Protein AF-0000000067829023 (afdb_homodimer)

Secondary structure (DSSP, 8-state):
--EEEEE---SS--HHHHHHHHHHHHHHHTT--EEEEESS--HHHHHHTTTS-EEEGGG----TTSEEEEETT-GGGGHHHHHTT-EEEEEES-GGGTTTTS-TT--GGGS-EEEEESSHHHHHHHHHHH-PPPEE----B-TTTS---TT-----TTSPEEEEE-TTS-HHHHHHHHHHHHHHHHHTT----EEEEE--S--HHHHHHHHHT-SEEEE---SBSS-HHHHHHHHTTPEEEE--TBGGGGT--B-STT----SSPPPP-S----BEE--TT-HHHHHHHHHHHHHHHHHT-HHHHHHHHHHHHHHHHTBHHHHHHHHHHHHHHHT-/--EEEEE---SS--HHHHHHHHHHHHHHHTT--EEEEESS--HHHHHHTTTS-EEEGGG----TT-EEEEETT-GGGGHHHHHTT-EEEEEES-GGGTTTTS-TT--GGGS-EEEEESSHHHHHHHHHHH-PPPEE----B-TTTS---TT-----TTSPEEEEE-TTS-HHHHHHHHHHHHHHHHHTT----EEEEE--S--HHHHHHHHHT-SEEEE---SBSS-HHHHHHHHTTPEEEE--TBGGGGT--B-STT----SSPPPP-S----BEE--TT-HHHHHHHHHHHHHHHHHT-HHHHHHHHHHHHHHHHTBHHHHHHHHHHHHHHHT-

Solvent-accessible surface area (backbone atoms only — not comparable to full-atom values): 35658 Å² total; per-residue (Å²): 116,38,37,37,33,58,44,81,82,57,98,61,89,44,73,70,54,50,50,53,48,51,53,42,37,49,41,36,73,75,69,41,56,33,34,41,32,27,79,55,92,51,80,66,50,70,74,44,46,87,71,36,53,68,45,47,54,89,72,66,81,68,46,54,67,19,34,33,37,30,46,36,72,40,54,72,70,43,49,66,27,59,74,39,52,20,44,30,31,34,41,34,50,47,63,78,33,55,54,72,61,50,56,94,90,55,56,74,71,78,44,89,58,46,43,34,11,26,20,63,47,30,25,50,50,43,28,68,29,40,68,46,82,42,46,76,54,51,69,48,43,57,60,89,65,29,37,58,59,88,78,60,64,76,66,61,93,80,56,58,51,27,35,28,35,53,61,84,38,54,41,70,58,51,50,41,42,55,37,42,41,53,38,25,39,56,56,66,67,50,87,77,46,78,40,79,41,81,53,71,98,61,53,72,66,54,47,31,54,53,34,49,70,20,49,30,29,49,36,57,45,58,83,30,14,55,56,54,64,62,49,46,26,34,28,14,59,20,47,37,34,30,32,38,23,65,8,25,49,59,75,56,28,60,54,40,84,94,44,54,72,78,91,65,90,70,80,91,62,100,46,54,29,37,29,32,41,31,58,45,90,39,50,69,53,38,40,53,45,49,52,51,50,54,51,37,67,72,64,63,43,70,64,48,53,49,24,52,52,19,19,50,54,48,38,62,68,33,18,41,67,50,25,50,52,50,51,52,51,49,37,53,73,72,70,93,115,40,39,39,34,58,44,80,82,58,97,59,89,44,72,70,54,48,49,52,47,52,53,41,37,50,41,38,72,76,69,42,56,35,34,40,30,27,80,56,92,50,80,65,50,71,73,44,47,89,71,36,52,68,46,48,54,90,71,65,80,68,45,53,68,20,35,33,38,29,46,35,72,42,53,73,70,44,50,67,26,60,74,40,52,20,46,27,29,34,42,34,50,48,62,77,33,56,54,71,62,51,56,93,91,56,56,73,74,77,45,88,59,46,45,34,11,28,19,62,47,31,25,51,51,43,29,68,30,40,68,46,83,42,47,76,53,52,70,49,44,58,60,88,65,30,38,57,60,88,79,60,63,77,66,64,92,80,56,58,50,27,35,28,34,54,61,86,37,53,42,70,57,50,50,42,42,54,37,42,42,53,38,25,38,55,56,66,66,50,84,78,43,79,38,80,41,80,52,70,95,61,54,73,65,54,47,32,54,53,33,50,70,21,49,29,30,49,34,58,45,60,83,29,14,57,56,55,66,62,48,45,26,33,27,14,59,18,47,37,35,29,31,38,22,65,6,24,50,58,75,56,28,63,53,40,84,92,45,55,71,76,92,67,90,68,79,91,61,100,45,55,29,37,30,30,41,32,58,45,88,40,50,67,53,39,41,54,44,48,52,50,49,52,51,37,65,74,63,63,43,69,65,50,53,49,26,51,52,20,18,50,55,47,38,61,67,32,19,41,68,50,26,51,50,50,51,53,51,51,38,53,73,73,71,93

Structure (mmCIF, N/CA/C/O backbone):
data_AF-0000000067829023-model_v1
#
loop_
_entity.id
_entity.type
_entity.pdbx_description
1 polymer 'Glycosyl transferase family 1 domain-containing protein'
#
loop_
_atom_site.group_PDB
_atom_site.id
_atom_site.type_symbol
_atom_site.label_atom_id
_atom_site.label_alt_id
_atom_site.label_comp_id
_atom_site.label_asym_id
_atom_site.label_entity_id
_atom_site.label_seq_id
_atom_site.pdbx_PDB_ins_code
_atom_site.Cartn_x
_atom_site.Cartn_y
_atom_site.Cartn_z
_atom_site.occupancy
_atom_site.B_iso_or_equiv
_atom_site.auth_seq_id
_atom_site.auth_comp_id
_atom_site.auth_asym_id
_atom_site.auth_atom_id
_atom_site.pdbx_PDB_model_num
ATOM 1 N N . MET A 1 1 ? -9.695 34.469 26.109 1 90.62 1 MET A N 1
ATOM 2 C CA . MET A 1 1 ? -9.664 33.562 24.984 1 90.62 1 MET A CA 1
ATOM 3 C C . MET A 1 1 ? -8.289 32.906 24.844 1 90.62 1 MET A C 1
ATOM 5 O O . MET A 1 1 ? -7.27 33.594 24.828 1 90.62 1 MET A O 1
ATOM 9 N N . ALA A 1 2 ? -8.219 31.625 25.016 1 96.94 2 ALA A N 1
ATOM 10 C CA . ALA A 1 2 ? -6.988 30.859 24.953 1 96.94 2 ALA A CA 1
ATOM 11 C C . ALA A 1 2 ? -7.145 29.656 24.016 1 96.94 2 ALA A C 1
ATOM 13 O O . ALA A 1 2 ? -8.258 29.312 23.625 1 96.94 2 ALA A O 1
ATOM 14 N N . THR A 1 3 ? -6.027 29.219 23.547 1 98.44 3 THR A N 1
ATOM 15 C CA . THR A 1 3 ? -6.035 28 22.75 1 98.44 3 THR A CA 1
ATOM 16 C C . THR A 1 3 ? -5.41 26.844 23.531 1 98.44 3 THR A C 1
ATOM 18 O O . THR A 1 3 ? -4.305 26.969 24.062 1 98.44 3 THR A O 1
ATOM 21 N N . PHE A 1 4 ? -6.125 25.766 23.625 1 98.44 4 PHE A N 1
ATOM 22 C CA . PHE A 1 4 ? -5.66 24.531 24.266 1 98.44 4 PHE A CA 1
ATOM 23 C C . PHE A 1 4 ? -5.492 23.422 23.234 1 98.44 4 PHE A C 1
ATOM 25 O O . PHE A 1 4 ? -6.32 23.266 22.344 1 98.44 4 PHE A O 1
ATOM 32 N N . PHE A 1 5 ? -4.375 22.734 23.312 1 98.25 5 PHE A N 1
ATOM 33 C CA . PHE A 1 5 ? -4.086 21.641 22.391 1 98.25 5 PHE A CA 1
ATOM 34 C C . PHE A 1 5 ? -4.062 20.312 23.125 1 98.25 5 PHE A C 1
ATOM 36 O O . PHE A 1 5 ? -3.262 20.109 24.047 1 98.25 5 PHE A O 1
ATOM 43 N N . PHE A 1 6 ? -4.895 19.375 22.688 1 97.5 6 PHE A N 1
ATOM 44 C CA . PHE A 1 6 ? -4.773 18.016 23.188 1 97.5 6 PHE A CA 1
ATOM 45 C C . PHE A 1 6 ? -3.484 17.375 22.688 1 97.5 6 PHE A C 1
ATOM 47 O O . PHE A 1 6 ? -3.236 17.312 21.484 1 97.5 6 PHE A O 1
ATOM 54 N N . PHE A 1 7 ? -2.688 16.938 23.562 1 95.12 7 PHE A N 1
ATOM 55 C CA . PHE A 1 7 ? -1.415 16.312 23.219 1 95.12 7 PHE A CA 1
ATOM 56 C C . PHE A 1 7 ? -1.447 14.82 23.516 1 95.12 7 PHE A C 1
ATOM 58 O O . PHE A 1 7 ? -1.372 14.414 24.688 1 95.12 7 PHE A O 1
ATOM 65 N N . PRO A 1 8 ? -1.539 13.93 22.438 1 92.06 8 PRO A N 1
ATOM 66 C CA . PRO A 1 8 ? -1.807 12.5 22.578 1 92.06 8 PRO A CA 1
ATOM 67 C C . PRO A 1 8 ? -0.75 11.773 23.406 1 92.06 8 PRO A C 1
ATOM 69 O O . PRO A 1 8 ? 0.437 12.102 23.312 1 92.06 8 PRO A O 1
ATOM 72 N N . PRO A 1 9 ? -1.175 10.797 24.219 1 89.25 9 PRO A N 1
ATOM 73 C CA . PRO A 1 9 ? -0.266 10.016 25.062 1 89.25 9 PRO A CA 1
ATOM 74 C C . PRO A 1 9 ? 0.431 8.898 24.281 1 89.25 9 PRO A C 1
ATOM 76 O O . PRO A 1 9 ? 0.122 7.719 24.484 1 89.25 9 PRO A O 1
ATOM 79 N N . LEU A 1 10 ? 1.359 9.172 23.484 1 82.94 10 LEU A N 1
ATOM 80 C CA . LEU A 1 10 ? 2.111 8.195 22.703 1 82.94 10 LEU A CA 1
ATOM 81 C C . LEU A 1 10 ? 3.494 7.969 23.312 1 82.94 10 LEU A C 1
ATOM 83 O O . LEU A 1 10 ? 3.99 8.805 24.062 1 82.94 10 LEU A O 1
ATOM 87 N N . PRO A 1 11 ? 4.047 6.812 23 1 78.88 11 PRO A N 1
ATOM 88 C CA . PRO A 1 11 ? 5.32 6.449 23.641 1 78.88 11 PRO A CA 1
ATOM 89 C C . PRO A 1 11 ? 6.465 7.371 23.219 1 78.88 11 PRO A C 1
ATOM 91 O O . PRO A 1 11 ? 7.445 7.512 23.953 1 78.88 11 PRO A O 1
ATOM 94 N N . SER A 1 12 ? 6.402 7.879 22.062 1 81.81 12 SER A N 1
ATOM 95 C CA . SER A 1 12 ? 7.406 8.812 21.562 1 81.81 12 SER A CA 1
ATOM 96 C C . SER A 1 12 ? 6.766 9.938 20.766 1 81.81 12 SER A C 1
ATOM 98 O O . SER A 1 12 ? 5.613 9.82 20.344 1 81.81 12 SER A O 1
ATOM 100 N N . ILE A 1 13 ? 7.547 10.992 20.656 1 82.75 13 ILE A N 1
ATOM 101 C CA . ILE A 1 13 ? 7.055 12.117 19.875 1 82.75 13 ILE A CA 1
ATOM 102 C C . ILE A 1 13 ? 7.035 11.742 18.391 1 82.75 13 ILE A C 1
ATOM 104 O O . ILE A 1 13 ? 8.062 11.359 17.828 1 82.75 13 ILE A O 1
ATOM 108 N N . THR A 1 14 ? 5.875 11.797 17.844 1 86.81 14 THR A N 1
ATOM 109 C CA . THR A 1 14 ? 5.699 11.508 16.422 1 86.81 14 THR A CA 1
ATOM 110 C C . THR A 1 14 ? 5.742 12.789 15.602 1 86.81 14 THR A C 1
ATOM 112 O O . THR A 1 14 ? 5.785 13.891 16.156 1 86.81 14 THR A O 1
ATOM 115 N N . GLY A 1 15 ? 5.762 12.633 14.344 1 87.44 15 GLY A N 1
ATOM 116 C CA . GLY A 1 15 ? 5.734 13.781 13.453 1 87.44 15 GLY A CA 1
ATOM 117 C C . GLY A 1 15 ? 4.523 14.672 13.664 1 87.44 15 GLY A C 1
ATOM 118 O O . GLY A 1 15 ? 4.645 15.898 13.695 1 87.44 15 GLY A O 1
ATOM 119 N N . GLY A 1 16 ? 3.348 14.047 13.875 1 91.69 16 GLY A N 1
ATOM 120 C CA . GLY A 1 16 ? 2.131 14.805 14.117 1 91.69 16 GLY A CA 1
ATOM 121 C C . GLY A 1 16 ? 2.172 15.594 15.414 1 91.69 16 GLY A C 1
ATOM 122 O O . GLY A 1 16 ? 1.683 16.719 15.469 1 91.69 16 GLY A O 1
ATOM 123 N N . MET A 1 17 ? 2.766 15.047 16.422 1 92.12 17 MET A N 1
ATOM 124 C CA . MET A 1 17 ? 2.906 15.727 17.703 1 92.12 17 MET A CA 1
ATOM 125 C C . MET A 1 17 ? 3.865 16.906 17.578 1 92.12 17 MET A C 1
ATOM 127 O O . MET A 1 17 ? 3.625 17.969 18.172 1 92.12 17 MET A O 1
ATOM 131 N N . TYR A 1 18 ? 4.867 16.672 16.812 1 91.06 18 TYR A N 1
ATOM 132 C CA . TYR A 1 18 ? 5.824 17.75 16.578 1 91.06 18 TYR A CA 1
ATOM 133 C C . TYR A 1 18 ? 5.148 18.953 15.938 1 91.06 18 TYR A C 1
ATOM 135 O O . TYR A 1 18 ? 5.426 20.094 16.297 1 91.06 18 TYR A O 1
ATOM 143 N N . VAL A 1 19 ? 4.293 18.688 15.016 1 95.56 19 VAL A N 1
ATOM 144 C CA . VAL A 1 19 ? 3.596 19.75 14.312 1 95.56 19 VAL A CA 1
ATOM 145 C C . VAL A 1 19 ? 2.691 20.516 15.289 1 95.56 19 VAL A C 1
ATOM 147 O O . VAL A 1 19 ? 2.666 21.75 15.289 1 95.56 19 VAL A O 1
ATOM 150 N N . ILE A 1 20 ? 1.994 19.812 16.141 1 96.12 20 ILE A N 1
ATOM 151 C CA . ILE A 1 20 ? 1.133 20.438 17.141 1 96.12 20 ILE A CA 1
ATOM 152 C C . ILE A 1 20 ? 1.971 21.297 18.078 1 96.12 20 ILE A C 1
ATOM 154 O O . ILE A 1 20 ? 1.602 22.438 18.375 1 96.12 20 ILE A O 1
ATOM 158 N N . LEU A 1 21 ? 3.096 20.734 18.484 1 94.69 21 LEU A N 1
ATOM 159 C CA . LEU A 1 21 ? 4.008 21.469 19.359 1 94.69 21 LEU A CA 1
ATOM 160 C C . LEU A 1 21 ? 4.484 22.75 18.703 1 94.69 21 LEU A C 1
ATOM 162 O O . LEU A 1 21 ? 4.543 23.797 19.344 1 94.69 21 LEU A O 1
ATOM 166 N N . THR A 1 22 ? 4.801 22.641 17.438 1 95.69 22 THR A N 1
ATOM 167 C CA . THR A 1 22 ? 5.305 23.781 16.688 1 95.69 22 THR A CA 1
ATOM 168 C C . THR A 1 22 ? 4.254 24.891 16.625 1 95.69 22 THR A C 1
ATOM 170 O O . THR A 1 22 ? 4.562 26.062 16.844 1 95.69 22 THR A O 1
ATOM 173 N N . ILE A 1 23 ? 3.02 24.562 16.391 1 97.75 23 ILE A N 1
ATOM 174 C CA . ILE A 1 23 ? 1.923 25.531 16.328 1 97.75 23 ILE A CA 1
ATOM 175 C C . ILE A 1 23 ? 1.71 26.172 17.688 1 97.75 23 ILE A C 1
ATOM 177 O O . ILE A 1 23 ? 1.652 27.406 17.797 1 97.75 23 ILE A O 1
ATOM 181 N N . ALA A 1 24 ? 1.648 25.344 18.719 1 97.5 24 ALA A N 1
ATOM 182 C CA . ALA A 1 24 ? 1.4 25.828 20.062 1 97.5 24 ALA A CA 1
ATOM 183 C C . ALA A 1 24 ? 2.512 26.766 20.531 1 97.5 24 ALA A C 1
ATOM 185 O O . ALA A 1 24 ? 2.242 27.828 21.109 1 97.5 24 ALA A O 1
ATOM 186 N N . LYS A 1 25 ? 3.721 26.344 20.266 1 96.25 25 LYS A N 1
ATOM 187 C CA . LYS A 1 25 ? 4.871 27.156 20.641 1 96.25 25 LYS A CA 1
ATOM 188 C C . LYS A 1 25 ? 4.848 28.5 19.938 1 96.25 25 LYS A C 1
ATOM 190 O O . LYS A 1 25 ? 5.121 29.547 20.547 1 96.25 25 LYS A O 1
ATOM 195 N N . HIS A 1 26 ? 4.539 28.484 18.688 1 97.5 26 HIS A N 1
ATOM 196 C CA . HIS A 1 26 ? 4.5 29.734 17.938 1 97.5 26 HIS A CA 1
ATOM 197 C C . HIS A 1 26 ? 3.434 30.688 18.484 1 97.5 26 HIS A C 1
ATOM 199 O O . HIS A 1 26 ? 3.699 31.859 18.703 1 97.5 26 HIS A O 1
ATOM 205 N N . LEU A 1 27 ? 2.244 30.188 18.703 1 97.5 27 LEU A N 1
ATOM 206 C CA . LEU A 1 27 ? 1.163 31 19.25 1 97.5 27 LEU A CA 1
ATOM 207 C C . LEU A 1 27 ? 1.562 31.609 20.594 1 97.5 27 LEU A C 1
ATOM 209 O O . LEU A 1 27 ? 1.318 32.781 20.828 1 97.5 27 LEU A O 1
ATOM 213 N N . HIS A 1 28 ? 2.221 30.812 21.375 1 96.88 28 HIS A N 1
ATOM 214 C CA . HIS A 1 28 ? 2.697 31.297 22.672 1 96.88 28 HIS A CA 1
ATOM 215 C C . HIS A 1 28 ? 3.729 32.406 22.484 1 96.88 28 HIS A C 1
ATOM 217 O O . HIS A 1 28 ? 3.691 33.406 23.203 1 96.88 28 HIS A O 1
ATOM 223 N N . THR A 1 29 ? 4.598 32.219 21.641 1 95.75 29 THR A N 1
ATOM 224 C CA . THR A 1 29 ? 5.695 33.156 21.391 1 95.75 29 THR A CA 1
ATOM 225 C C . THR A 1 29 ? 5.168 34.5 20.938 1 95.75 29 THR A C 1
ATOM 227 O O . THR A 1 29 ? 5.742 35.531 21.266 1 95.75 29 THR A O 1
ATOM 230 N N . ILE A 1 30 ? 4.055 34.562 20.25 1 95.62 30 ILE A N 1
ATOM 231 C CA . ILE A 1 30 ? 3.553 35.812 19.719 1 95.62 30 ILE A CA 1
ATOM 232 C C . ILE A 1 30 ? 2.543 36.406 20.688 1 95.62 30 ILE A C 1
ATOM 234 O O . ILE A 1 30 ? 1.816 37.344 20.344 1 95.62 30 ILE A O 1
ATOM 238 N N . GLY A 1 31 ? 2.34 35.781 21.812 1 95.06 31 GLY A N 1
ATOM 239 C CA . GLY A 1 31 ? 1.589 36.406 22.891 1 95.06 31 GLY A CA 1
ATOM 240 C C . GLY A 1 31 ? 0.193 35.844 23.047 1 95.06 31 GLY A C 1
ATOM 241 O O . GLY A 1 31 ? -0.577 36.312 23.891 1 95.06 31 GLY A O 1
ATOM 242 N N . HIS A 1 32 ? -0.142 34.875 22.203 1 96.19 32 HIS A N 1
ATOM 243 C CA . HIS A 1 32 ? -1.426 34.188 22.375 1 96.19 32 HIS A CA 1
ATOM 244 C C . HIS A 1 32 ? -1.344 33.125 23.453 1 96.19 32 HIS A C 1
ATOM 246 O O . HIS A 1 32 ? -0.409 32.312 23.453 1 96.19 32 HIS A O 1
ATOM 252 N N . LYS A 1 33 ? -2.275 33.188 24.391 1 96 33 LYS A N 1
ATOM 253 C CA . LYS A 1 33 ? -2.291 32.156 25.422 1 96 33 LYS A CA 1
ATOM 254 C C . LYS A 1 33 ? -2.508 30.766 24.828 1 96 33 LYS A C 1
ATOM 256 O O . LYS A 1 33 ? -3.588 30.469 24.312 1 96 33 LYS A O 1
ATOM 261 N N . SER A 1 34 ? -1.482 29.984 24.797 1 97.12 34 SER A N 1
ATOM 262 C CA . SER A 1 34 ? -1.501 28.625 24.266 1 97.12 34 SER A CA 1
ATOM 263 C C . SER A 1 34 ? -0.978 27.609 25.281 1 97.12 34 SER A C 1
ATOM 265 O O . SER A 1 34 ? 0.052 27.844 25.922 1 97.12 34 SER A O 1
ATOM 267 N N . THR A 1 35 ? -1.699 26.5 25.469 1 97.19 35 THR A N 1
ATOM 268 C CA . THR A 1 35 ? -1.357 25.484 26.469 1 97.19 35 THR A CA 1
ATOM 269 C C . THR A 1 35 ? -1.499 24.078 25.891 1 97.19 35 THR A C 1
ATOM 271 O O . THR A 1 35 ? -2.455 23.797 25.172 1 97.19 35 THR A O 1
ATOM 274 N N . LEU A 1 36 ? -0.494 23.219 26.172 1 96.69 36 LEU A N 1
ATOM 275 C CA . LEU A 1 36 ? -0.594 21.797 25.828 1 96.69 36 LEU A CA 1
ATOM 276 C C . LEU A 1 36 ? -1.274 21.016 26.953 1 96.69 36 LEU A C 1
ATOM 278 O O . LEU A 1 36 ? -0.979 21.219 28.125 1 96.69 36 LEU A O 1
ATOM 282 N N . VAL A 1 37 ? -2.189 20.156 26.562 1 96.94 37 VAL A N 1
ATOM 283 C CA . VAL A 1 37 ? -2.943 19.375 27.531 1 96.94 37 VAL A CA 1
ATOM 284 C C . VAL A 1 37 ? -2.6 17.891 27.406 1 96.94 37 VAL A C 1
ATOM 286 O O . VAL A 1 37 ? -2.852 17.281 26.359 1 96.94 37 VAL A O 1
ATOM 289 N N . PHE A 1 38 ? -2.074 17.312 28.469 1 94.5 38 PHE A N 1
ATOM 290 C CA . PHE A 1 38 ? -1.668 15.914 28.484 1 94.5 38 PHE A CA 1
ATOM 291 C C . PHE A 1 38 ? -2.596 15.086 29.375 1 94.5 38 PHE A C 1
ATOM 293 O O . PHE A 1 38 ? -3.094 15.578 30.391 1 94.5 38 PHE A O 1
ATOM 300 N N . ARG A 1 39 ? -2.768 13.82 28.875 1 91.75 39 ARG A N 1
ATOM 301 C CA . ARG A 1 39 ? -3.582 12.93 29.688 1 91.75 39 ARG A CA 1
ATOM 302 C C . ARG A 1 39 ? -2.707 12.07 30.609 1 91.75 39 ARG A C 1
ATOM 304 O O . ARG A 1 39 ? -3.141 11.664 31.688 1 91.75 39 ARG A O 1
ATOM 311 N N . GLU A 1 40 ? -1.529 11.797 30.094 1 89.81 40 GLU A N 1
ATOM 312 C CA . GLU A 1 40 ? -0.59 10.977 30.844 1 89.81 40 GLU A CA 1
ATOM 313 C C . GLU A 1 40 ? 0.799 11.602 30.875 1 89.81 40 GLU A C 1
ATOM 315 O O . GLU A 1 40 ? 1.159 12.359 29.969 1 89.81 40 GLU A O 1
ATOM 320 N N . TYR A 1 41 ? 1.426 11.32 31.953 1 83 41 TYR A N 1
ATOM 321 C CA . TYR A 1 41 ? 2.791 11.82 32.031 1 83 41 TYR A CA 1
ATOM 322 C C . TYR A 1 41 ? 3.723 11.047 31.109 1 83 41 TYR A C 1
ATOM 324 O O . TYR A 1 41 ? 3.609 9.828 30.984 1 83 41 TYR A O 1
ATOM 332 N N . SER A 1 42 ? 4.445 11.773 30.406 1 83.19 42 SER A N 1
ATOM 333 C CA . SER A 1 42 ? 5.527 11.227 29.594 1 83.19 42 SER A CA 1
ATOM 334 C C . SER A 1 42 ? 6.812 12.023 29.781 1 83.19 42 SER A C 1
ATOM 336 O O . SER A 1 42 ? 6.773 13.234 29.984 1 83.19 42 SER A O 1
ATOM 338 N N . PRO A 1 43 ? 7.973 11.305 29.703 1 79.06 43 PRO A N 1
ATOM 339 C CA . PRO A 1 43 ? 9.25 11.984 29.938 1 79.06 43 PRO A CA 1
ATOM 340 C C . PRO A 1 43 ? 9.492 13.133 28.953 1 79.06 43 PRO A C 1
ATOM 342 O O . PRO A 1 43 ? 10.211 14.078 29.281 1 79.06 43 PRO A O 1
ATOM 345 N N . TYR A 1 44 ? 8.953 13.078 27.859 1 81.38 44 TYR A N 1
ATOM 346 C CA . TYR A 1 44 ? 9.211 14.133 26.875 1 81.38 44 TYR A CA 1
ATOM 347 C C . TYR A 1 44 ? 8.508 15.43 27.281 1 81.38 44 TYR A C 1
ATOM 349 O O . TYR A 1 44 ? 8.844 16.5 26.781 1 81.38 44 TYR A O 1
ATOM 357 N N . ILE A 1 45 ? 7.594 15.305 28.188 1 83.31 45 ILE A N 1
ATOM 358 C CA . ILE A 1 45 ? 6.887 16.484 28.672 1 83.31 45 ILE A CA 1
ATOM 359 C C . ILE A 1 45 ? 7.863 17.422 29.359 1 83.31 45 ILE A C 1
ATOM 361 O O . ILE A 1 45 ? 7.781 18.656 29.203 1 83.31 45 ILE A O 1
ATOM 365 N N . ASP A 1 46 ? 8.805 16.797 30.078 1 84.69 46 ASP A N 1
ATOM 366 C CA . ASP A 1 46 ? 9.773 17.594 30.812 1 84.69 46 ASP A CA 1
ATOM 367 C C . ASP A 1 46 ? 10.633 18.422 29.859 1 84.69 46 ASP A C 1
ATOM 369 O O . ASP A 1 46 ? 11.047 19.547 30.188 1 84.69 46 ASP A O 1
ATOM 373 N N . SER A 1 47 ? 10.812 17.891 28.719 1 83.38 47 SER A N 1
ATOM 374 C CA . SER A 1 47 ? 11.633 18.594 27.734 1 83.38 47 SER A CA 1
ATOM 375 C C . SER A 1 47 ? 10.852 19.703 27.047 1 83.38 47 SER A C 1
ATOM 377 O O . SER A 1 47 ? 11.438 20.656 26.547 1 83.38 47 SER A O 1
ATOM 379 N N . ILE A 1 48 ? 9.578 19.641 27.062 1 86.19 48 ILE A N 1
ATOM 380 C CA . ILE A 1 48 ? 8.703 20.562 26.344 1 86.19 48 ILE A CA 1
ATOM 381 C C . ILE A 1 48 ? 8.242 21.672 27.266 1 86.19 48 ILE A C 1
ATOM 383 O O . ILE A 1 48 ? 8.039 22.812 26.828 1 86.19 48 ILE A O 1
ATOM 387 N N . THR A 1 49 ? 8.227 21.469 28.594 1 84.38 49 THR A N 1
ATOM 388 C CA . THR A 1 49 ? 7.578 22.328 29.562 1 84.38 49 THR A CA 1
ATOM 389 C C . THR A 1 49 ? 8.273 23.688 29.625 1 84.38 49 THR A C 1
ATOM 391 O O . THR A 1 49 ? 7.621 24.719 29.781 1 84.38 49 THR A O 1
ATOM 394 N N . PRO A 1 50 ? 9.539 23.828 29.453 1 85.25 50 PRO A N 1
ATOM 395 C CA . PRO A 1 50 ? 10.195 25.141 29.453 1 85.25 50 PRO A CA 1
ATOM 396 C C . PRO A 1 50 ? 9.82 25.984 28.234 1 85.25 50 PRO A C 1
ATOM 398 O O . PRO A 1 50 ? 9.961 27.219 28.266 1 85.25 50 PRO A O 1
ATOM 401 N N . GLN A 1 51 ? 9.203 25.453 27.297 1 87.56 51 GLN A N 1
ATOM 402 C CA . GLN A 1 51 ? 9.008 26.125 26.016 1 87.56 51 GLN A CA 1
ATOM 403 C C . GLN A 1 51 ? 7.566 26.594 25.859 1 87.56 51 GLN A C 1
ATOM 405 O O . GLN A 1 51 ? 7.297 27.562 25.141 1 87.56 51 GLN A O 1
ATOM 410 N N . ILE A 1 52 ? 6.668 25.875 26.516 1 92.94 52 ILE A N 1
ATOM 411 C CA . ILE A 1 52 ? 5.246 26.156 26.344 1 92.94 52 ILE A CA 1
ATOM 412 C C . ILE A 1 52 ? 4.488 25.688 27.594 1 92.94 52 ILE A C 1
ATOM 414 O O . ILE A 1 52 ? 4.828 24.656 28.172 1 92.94 52 ILE A O 1
ATOM 418 N N . PRO A 1 53 ? 3.477 26.469 28.047 1 94.81 53 PRO A N 1
ATOM 419 C CA . PRO A 1 53 ? 2.666 26.016 29.172 1 94.81 53 PRO A CA 1
ATOM 420 C C . PRO A 1 53 ? 2.01 24.656 28.938 1 94.81 53 PRO A C 1
ATOM 422 O O . PRO A 1 53 ? 1.577 24.375 27.812 1 94.81 53 PRO A O 1
ATOM 425 N N . THR A 1 54 ? 2.043 23.844 29.984 1 94.94 54 THR A N 1
ATOM 426 C CA . THR A 1 54 ? 1.396 22.531 29.922 1 94.94 54 THR A CA 1
ATOM 427 C C . THR A 1 54 ? 0.424 22.359 31.094 1 94.94 54 THR A C 1
ATOM 429 O O . THR A 1 54 ? 0.551 23.031 32.125 1 94.94 54 THR A O 1
ATOM 432 N N . THR A 1 55 ? -0.613 21.609 30.922 1 94.62 55 THR A N 1
ATOM 433 C CA . THR A 1 55 ? -1.538 21.25 31.984 1 94.62 55 THR A CA 1
ATOM 434 C C . THR A 1 55 ? -2.016 19.812 31.828 1 94.62 55 THR A C 1
ATOM 436 O O . THR A 1 55 ? -1.913 19.234 30.734 1 94.62 55 THR A O 1
ATOM 439 N N . HIS A 1 56 ? -2.377 19.25 32.938 1 94.75 56 HIS A N 1
ATOM 440 C CA . HIS A 1 56 ? -2.955 17.906 32.906 1 94.75 56 HIS A CA 1
ATOM 441 C C . HIS A 1 56 ? -4.438 17.953 32.531 1 94.75 56 HIS A C 1
ATOM 443 O O . HIS A 1 56 ? -5.133 18.906 32.906 1 94.75 56 HIS A O 1
ATOM 449 N N . TRP A 1 57 ? -4.871 16.906 31.906 1 95.12 57 TRP A N 1
ATOM 450 C CA . TRP A 1 57 ? -6.254 16.75 31.453 1 95.12 57 TRP A CA 1
ATOM 451 C C . TRP A 1 57 ? -7.227 16.969 32.594 1 95.12 57 TRP A C 1
ATOM 453 O O . TRP A 1 57 ? -8.289 17.562 32.438 1 95.12 57 TRP A O 1
ATOM 463 N N . ASP A 1 58 ? -6.918 16.594 33.781 1 94.69 58 ASP A N 1
ATOM 464 C CA . ASP A 1 58 ? -7.793 16.672 34.969 1 94.69 58 ASP A CA 1
ATOM 465 C C . ASP A 1 58 ? -7.969 18.109 35.406 1 94.69 58 ASP A C 1
ATOM 467 O O . ASP A 1 58 ? -8.922 18.422 36.125 1 94.69 58 ASP A O 1
ATOM 471 N N . LYS A 1 59 ? -7.055 18.938 35.062 1 95.62 59 LYS A N 1
ATOM 472 C CA . LYS A 1 59 ? -7.09 20.328 35.5 1 95.62 59 LYS A CA 1
ATOM 473 C C . LYS A 1 59 ? -7.605 21.234 34.375 1 95.62 59 LYS A C 1
ATOM 475 O O . LYS A 1 59 ? -7.613 22.469 34.531 1 95.62 59 LYS A O 1
ATOM 480 N N . LEU A 1 60 ? -7.961 20.672 33.312 1 96.31 60 LEU A N 1
ATOM 481 C CA . LEU A 1 60 ? -8.391 21.422 32.125 1 96.31 60 LEU A CA 1
ATOM 482 C C . LEU A 1 60 ? -9.727 22.125 32.406 1 96.31 60 LEU A C 1
ATOM 484 O O . LEU A 1 60 ? -10.688 21.484 32.844 1 96.31 60 LEU A O 1
ATOM 488 N N . THR A 1 61 ? -9.773 23.406 32.281 1 95.25 61 THR A N 1
ATOM 489 C CA . THR A 1 61 ? -10.984 24.203 32.281 1 95.25 61 THR A CA 1
ATOM 490 C C . THR A 1 61 ? -11.125 25.031 31.016 1 95.25 61 THR A C 1
ATOM 492 O O . THR A 1 61 ? -10.25 25.828 30.688 1 95.25 61 THR A O 1
ATOM 495 N N . LEU A 1 62 ? -12.188 24.781 30.312 1 97.44 62 LEU A N 1
ATOM 496 C CA . LEU A 1 62 ? -12.43 25.469 29.047 1 97.44 62 LEU A CA 1
ATOM 497 C C . LEU A 1 62 ? -13.648 26.375 29.156 1 97.44 62 LEU A C 1
ATOM 499 O O . LEU A 1 62 ? -14.625 26.047 29.828 1 97.44 62 LEU A O 1
ATOM 503 N N . SER A 1 63 ? -13.594 27.5 28.578 1 96.56 63 SER A N 1
ATOM 504 C CA . SER A 1 63 ? -14.742 28.391 28.422 1 96.56 63 SER A CA 1
ATOM 505 C C . SER A 1 63 ? -15.258 28.375 26.984 1 96.56 63 SER A C 1
ATOM 507 O O . SER A 1 63 ? -14.594 27.828 26.094 1 96.56 63 SER A O 1
ATOM 509 N N . LYS A 1 64 ? -16.359 29.031 26.766 1 96.19 64 LYS A N 1
ATOM 510 C CA . LYS A 1 64 ? -16.984 29.062 25.438 1 96.19 64 LYS A CA 1
ATOM 511 C C . LYS A 1 64 ? -16.141 29.844 24.438 1 96.19 64 LYS A C 1
ATOM 513 O O . LYS A 1 64 ? -16.266 29.656 23.234 1 96.19 64 LYS A O 1
ATOM 518 N N . ASP A 1 65 ? -15.289 30.656 24.969 1 95.81 65 ASP A N 1
ATOM 519 C CA . ASP A 1 65 ? -14.492 31.5 24.094 1 95.81 65 ASP A CA 1
ATOM 520 C C . ASP A 1 65 ? -13.156 30.844 23.75 1 95.81 65 ASP A C 1
ATOM 522 O O . ASP A 1 65 ? -12.445 31.312 22.844 1 95.81 65 ASP A O 1
ATOM 526 N N . ASP A 1 66 ? -12.844 29.75 24.391 1 97.94 66 ASP A N 1
ATOM 527 C CA . ASP A 1 66 ? -11.562 29.078 24.188 1 97.94 66 ASP A CA 1
ATOM 528 C C . ASP A 1 66 ? -11.594 28.219 22.922 1 97.94 66 ASP A C 1
ATOM 530 O O . ASP A 1 66 ? -12.664 27.812 22.469 1 97.94 66 ASP A O 1
ATOM 534 N N . VAL A 1 67 ? -10.445 28.094 22.328 1 98.5 67 VAL A N 1
ATOM 535 C CA . VAL A 1 67 ? -10.258 27.188 21.203 1 98.5 67 VAL A CA 1
ATOM 536 C C . VAL A 1 67 ? -9.664 25.875 21.688 1 98.5 67 VAL A C 1
ATOM 538 O O . VAL A 1 67 ? -8.656 25.859 22.406 1 98.5 67 VAL A O 1
ATOM 541 N N . TRP A 1 68 ? -10.297 24.75 21.406 1 98.62 68 TRP A N 1
ATOM 542 C CA . TRP A 1 68 ? -9.867 23.406 21.781 1 98.62 68 TRP A CA 1
ATOM 543 C C . TRP A 1 68 ? -9.484 22.594 20.547 1 98.62 68 TRP A C 1
ATOM 545 O O . TRP A 1 68 ? -10.352 22.219 19.75 1 98.62 68 TRP A O 1
ATOM 555 N N . VAL A 1 69 ? -8.18 22.328 20.375 1 98.69 69 VAL A N 1
ATOM 556 C CA . VAL A 1 69 ? -7.66 21.672 19.172 1 98.69 69 VAL A CA 1
ATOM 557 C C . VAL A 1 69 ? -7.383 20.203 19.469 1 98.69 69 VAL A C 1
ATOM 559 O O . VAL A 1 69 ? -6.625 19.875 20.375 1 98.69 69 VAL A O 1
ATOM 562 N N . VAL A 1 70 ? -7.953 19.328 18.672 1 98.06 70 VAL A N 1
ATOM 563 C CA . VAL A 1 70 ? -7.832 17.875 18.844 1 98.06 70 VAL A CA 1
ATOM 564 C C . VAL A 1 70 ? -7.422 17.25 17.516 1 98.06 70 VAL A C 1
ATOM 566 O O . VAL A 1 70 ? -7.984 17.562 16.453 1 98.06 70 VAL A O 1
ATOM 569 N N . PRO A 1 71 ? -6.359 16.328 17.562 1 97.31 71 PRO A N 1
ATOM 570 C CA . PRO A 1 71 ? -6.027 15.625 16.328 1 97.31 71 PRO A CA 1
ATOM 571 C C . PRO A 1 71 ? -7.117 14.641 15.898 1 97.31 71 PRO A C 1
ATOM 573 O O . PRO A 1 71 ? -7.871 14.148 16.734 1 97.31 71 PRO A O 1
ATOM 576 N N . GLU A 1 72 ? -7.148 14.312 14.633 1 96.31 72 GLU A N 1
ATOM 577 C CA . GLU A 1 72 ? -8.227 13.531 14.031 1 96.31 72 GLU A CA 1
ATOM 578 C C . GLU A 1 72 ? -8.305 12.133 14.641 1 96.31 72 GLU A C 1
ATOM 580 O O . GLU A 1 72 ? -9.383 11.539 14.711 1 96.31 72 GLU A O 1
ATOM 585 N N . GLY A 1 73 ? -7.266 11.586 15.117 1 94.5 73 GLY A N 1
ATOM 586 C CA . GLY A 1 73 ? -7.227 10.227 15.625 1 94.5 73 GLY A CA 1
ATOM 587 C C . GLY A 1 73 ? -7.781 10.094 17.031 1 94.5 73 GLY A C 1
ATOM 588 O O . GLY A 1 73 ? -7.852 8.992 17.578 1 94.5 73 GLY A O 1
ATOM 589 N N . TRP A 1 74 ? -8.258 11.227 17.656 1 95.44 74 TRP A N 1
ATOM 590 C CA . TRP A 1 74 ? -8.727 11.227 19.031 1 95.44 74 TRP A CA 1
ATOM 591 C C . TRP A 1 74 ? -10.062 11.945 19.156 1 95.44 74 TRP A C 1
ATOM 593 O O . TRP A 1 74 ? -10.203 12.891 19.938 1 95.44 74 TRP A O 1
ATOM 603 N N . PRO A 1 75 ? -11.039 11.414 18.469 1 95.38 75 PRO A N 1
ATOM 604 C CA . PRO A 1 75 ? -12.32 12.133 18.469 1 95.38 75 PRO A CA 1
ATOM 605 C C . PRO A 1 75 ? -12.922 12.25 19.875 1 95.38 75 PRO A C 1
ATOM 607 O O . PRO A 1 75 ? -13.562 13.258 20.188 1 95.38 75 PRO A O 1
ATOM 610 N N . MET A 1 76 ? -12.68 11.312 20.719 1 94.62 76 MET A N 1
ATOM 611 C CA . MET A 1 76 ? -13.25 11.352 22.062 1 94.62 76 MET A CA 1
ATOM 612 C C . MET A 1 76 ? -12.633 12.484 22.875 1 94.62 76 MET A C 1
ATOM 614 O O . MET A 1 76 ? -13.211 12.914 23.875 1 94.62 76 MET A O 1
ATOM 618 N N . ALA A 1 77 ? -11.484 12.922 22.453 1 96.81 77 ALA A N 1
ATOM 619 C CA . ALA A 1 77 ? -10.844 14.031 23.156 1 96.81 77 ALA A CA 1
ATOM 620 C C . ALA A 1 77 ? -11.609 15.336 22.938 1 96.81 77 ALA A C 1
ATOM 622 O O . ALA A 1 77 ? -11.344 16.344 23.594 1 96.81 77 ALA A O 1
ATOM 623 N N . LEU A 1 78 ? -12.602 15.312 22.109 1 97.12 78 LEU A N 1
ATOM 624 C CA . LEU A 1 78 ? -13.414 16.5 21.844 1 97.12 78 LEU A CA 1
ATOM 625 C C . LEU A 1 78 ? -14.367 16.781 23 1 97.12 78 LEU A C 1
ATOM 627 O O . LEU A 1 78 ? -14.906 17.875 23.109 1 97.12 78 LEU A O 1
ATOM 631 N N . ILE A 1 79 ? -14.586 15.859 23.828 1 96.12 79 ILE A N 1
ATOM 632 C CA . ILE A 1 79 ? -15.672 15.852 24.797 1 96.12 79 ILE A CA 1
ATOM 633 C C . ILE A 1 79 ? -15.562 17.078 25.703 1 96.12 79 ILE A C 1
ATOM 635 O O . ILE A 1 79 ? -16.547 17.812 25.906 1 96.12 79 ILE A O 1
ATOM 639 N N . PRO A 1 80 ? -14.375 17.375 26.266 1 96.81 80 PRO A N 1
ATOM 640 C CA . PRO A 1 80 ? -14.297 18.562 27.125 1 96.81 80 PRO A CA 1
ATOM 641 C C . PRO A 1 80 ? -14.68 19.844 26.391 1 96.81 80 PRO A C 1
ATOM 643 O O . PRO A 1 80 ? -15.328 20.719 26.969 1 96.81 80 PRO A O 1
ATOM 646 N N . GLY A 1 81 ? -14.266 19.984 25.172 1 97.81 81 GLY A N 1
ATOM 647 C CA . GLY A 1 81 ? -14.609 21.156 24.375 1 97.81 81 GLY A CA 1
ATOM 648 C C . GLY A 1 81 ? -16.094 21.234 24.047 1 97.81 81 GLY A C 1
ATOM 649 O O . GLY A 1 81 ? -16.688 22.312 24.109 1 97.81 81 GLY A O 1
ATOM 650 N N . LEU A 1 82 ? -16.641 20.094 23.719 1 96.56 82 LEU A N 1
ATOM 651 C CA . LEU A 1 82 ? -18.062 20.047 23.406 1 96.56 82 LEU A CA 1
ATOM 652 C C . LEU A 1 82 ? -18.906 20.391 24.641 1 96.56 82 LEU A C 1
ATOM 654 O O . LEU A 1 82 ? -19.875 21.141 24.547 1 96.56 82 LEU A O 1
ATOM 658 N N . ARG A 1 83 ? -18.547 19.891 25.719 1 96.38 83 ARG A N 1
ATOM 659 C CA . ARG A 1 83 ? -19.266 20.109 26.969 1 96.38 83 ARG A CA 1
ATOM 660 C C . ARG A 1 83 ? -19.219 21.578 27.359 1 96.38 83 ARG A C 1
ATOM 662 O O . ARG A 1 83 ? -20.219 22.125 27.844 1 96.38 83 ARG A O 1
ATOM 669 N N . SER A 1 84 ? -18.156 22.188 27.188 1 97.12 84 SER A N 1
ATOM 670 C CA . SER A 1 84 ? -17.969 23.578 27.562 1 97.12 84 SER A CA 1
ATOM 671 C C . SER A 1 84 ? -18.438 24.531 26.469 1 97.12 84 SER A C 1
ATOM 673 O O . SER A 1 84 ? -18.391 25.75 26.625 1 97.12 84 SER A O 1
ATOM 675 N N . GLN A 1 85 ? -18.812 23.938 25.328 1 97.19 85 GLN A N 1
ATOM 676 C CA . GLN A 1 85 ? -19.234 24.688 24.156 1 97.19 85 GLN A CA 1
ATOM 677 C C . GLN A 1 85 ? -18.109 25.578 23.641 1 97.19 85 GLN A C 1
ATOM 679 O O . GLN A 1 85 ? -18.359 26.703 23.203 1 97.19 85 GLN A O 1
ATOM 684 N N . SER A 1 86 ? -16.906 25.125 23.828 1 97.62 86 SER A N 1
ATOM 685 C CA . SER A 1 86 ? -15.742 25.797 23.266 1 97.62 86 SER A CA 1
ATOM 686 C C . SER A 1 86 ? -15.711 25.688 21.75 1 97.62 86 SER A C 1
ATOM 688 O O . SER A 1 86 ? -16.484 24.922 21.172 1 97.62 86 SER A O 1
ATOM 690 N N . ARG A 1 87 ? -14.844 26.438 21.141 1 97.75 87 ARG A N 1
ATOM 691 C CA . ARG A 1 87 ? -14.602 26.297 19.719 1 97.75 87 ARG A CA 1
ATOM 692 C C . ARG A 1 87 ? -13.719 25.078 19.438 1 97.75 87 ARG A C 1
ATOM 694 O O . ARG A 1 87 ? -12.492 25.156 19.547 1 97.75 87 ARG A O 1
ATOM 701 N N . CYS A 1 88 ? -14.328 24 19.047 1 98.19 88 CYS A N 1
ATOM 702 C CA . CYS A 1 88 ? -13.617 22.75 18.812 1 98.19 88 CYS A CA 1
ATOM 703 C C . CYS A 1 88 ? -13.016 22.719 17.422 1 98.19 88 CYS A C 1
ATOM 705 O O . CYS A 1 88 ? -13.719 22.938 16.422 1 98.19 88 CYS A O 1
ATOM 707 N N . VAL A 1 89 ? -11.766 22.484 17.391 1 98.56 89 VAL A N 1
ATOM 708 C CA . VAL A 1 89 ? -11.023 22.406 16.125 1 98.56 89 VAL A CA 1
ATOM 709 C C . VAL A 1 89 ? -10.406 21.016 15.984 1 98.56 89 VAL A C 1
ATOM 711 O O . VAL A 1 89 ? -9.766 20.5 16.906 1 98.56 89 VAL A O 1
ATOM 714 N N . VAL A 1 90 ? -10.633 20.359 14.891 1 98.44 90 VAL A N 1
ATOM 715 C CA . VAL A 1 90 ? -10 19.078 14.578 1 98.44 90 VAL A CA 1
ATOM 716 C C . VAL A 1 90 ? -8.898 19.297 13.531 1 98.44 90 VAL A C 1
ATOM 718 O O . VAL A 1 90 ? -9.18 19.703 12.406 1 98.44 90 VAL A O 1
ATOM 721 N N . TYR A 1 91 ? -7.688 19.125 13.961 1 98.62 91 TYR A N 1
ATOM 722 C CA . TYR A 1 91 ? -6.562 19.219 13.031 1 98.62 91 TYR A CA 1
ATOM 723 C C . TYR A 1 91 ? -6.258 17.844 12.422 1 98.62 91 TYR A C 1
ATOM 725 O O . TYR A 1 91 ? -5.703 16.984 13.094 1 98.62 91 TYR A O 1
ATOM 733 N N . VAL A 1 92 ? -6.598 17.688 11.109 1 98.62 92 VAL A N 1
ATOM 734 C CA . VAL A 1 92 ? -6.469 16.422 10.406 1 98.62 92 VAL A CA 1
ATOM 735 C C . VAL A 1 92 ? -5.098 16.328 9.742 1 98.62 92 VAL A C 1
ATOM 737 O O . VAL A 1 92 ? -4.895 16.875 8.656 1 98.62 92 VAL A O 1
ATOM 740 N N . GLN A 1 93 ? -4.223 15.586 10.406 1 97.81 93 GLN A N 1
ATOM 741 C CA . GLN A 1 93 ? -2.857 15.453 9.898 1 97.81 93 GLN A CA 1
ATOM 742 C C . GLN A 1 93 ? -2.689 14.164 9.102 1 97.81 93 GLN A C 1
ATOM 744 O O . GLN A 1 93 ? -1.887 14.102 8.172 1 97.81 93 GLN A O 1
ATOM 749 N N . ASN A 1 94 ? -3.363 13.117 9.43 1 95.81 94 ASN A N 1
ATOM 750 C CA . ASN A 1 94 ? -3.424 11.859 8.695 1 95.81 94 ASN A CA 1
ATOM 751 C C . ASN A 1 94 ? -4.859 11.484 8.344 1 95.81 94 ASN A C 1
ATOM 753 O O . ASN A 1 94 ? -5.609 11.016 9.203 1 95.81 94 ASN A O 1
ATOM 757 N N . TRP A 1 95 ? -5.188 11.594 7.125 1 97.19 95 TRP A N 1
ATOM 758 C CA . TRP A 1 95 ? -6.551 11.422 6.629 1 97.19 95 TRP A CA 1
ATOM 759 C C . TRP A 1 95 ? -7.047 10.008 6.887 1 97.19 95 TRP A C 1
ATOM 761 O O . TRP A 1 95 ? -8.25 9.773 7.012 1 97.19 95 TRP A O 1
ATOM 771 N N . ALA A 1 96 ? -6.172 9.055 6.969 1 95 96 ALA A N 1
ATOM 772 C CA . ALA A 1 96 ? -6.535 7.645 7.09 1 95 96 ALA A CA 1
ATOM 773 C C . ALA A 1 96 ? -7.172 7.359 8.453 1 95 96 ALA A C 1
ATOM 775 O O . ALA A 1 96 ? -7.859 6.352 8.625 1 95 96 ALA A O 1
ATOM 776 N N . TYR A 1 97 ? -7.027 8.266 9.438 1 94.38 97 TYR A N 1
ATOM 777 C CA . TYR A 1 97 ? -7.527 8.039 10.789 1 94.38 97 TYR A CA 1
ATOM 778 C C . TYR A 1 97 ? -8.805 8.836 11.031 1 94.38 97 TYR A C 1
ATOM 780 O O . TYR A 1 97 ? -9.422 8.719 12.094 1 94.38 97 TYR A O 1
ATOM 788 N N . LEU A 1 98 ? -9.242 9.562 10.102 1 97.31 98 LEU A N 1
ATOM 789 C CA . LEU A 1 98 ? -10.312 10.539 10.281 1 97.31 98 LEU A CA 1
ATOM 790 C C . LEU A 1 98 ? -11.594 9.859 10.75 1 97.31 98 LEU A C 1
ATOM 792 O O . LEU A 1 98 ? -12.297 10.383 11.609 1 97.31 98 LEU A O 1
ATOM 796 N N . HIS A 1 99 ? -11.852 8.648 10.273 1 96.38 99 HIS A N 1
ATOM 797 C CA . HIS A 1 99 ? -13.156 8.039 10.523 1 96.38 99 HIS A CA 1
ATOM 798 C C . HIS A 1 99 ? -13.031 6.824 11.43 1 96.38 99 HIS A C 1
ATOM 800 O O . HIS A 1 99 ? -14.039 6.246 11.844 1 96.38 99 HIS A O 1
ATOM 806 N N . GLY A 1 100 ? -11.875 6.426 11.797 1 92 100 GLY A N 1
ATOM 807 C CA . GLY A 1 100 ? -11.617 5.133 12.414 1 92 100 GLY A CA 1
ATOM 808 C C . GLY A 1 100 ? -12.055 5.066 13.859 1 92 100 GLY A C 1
ATOM 809 O O . GLY A 1 100 ? -12.406 3.996 14.359 1 92 100 GLY A O 1
ATOM 810 N N . LYS A 1 101 ? -12.07 6.199 14.586 1 90.25 101 LYS A N 1
ATOM 811 C CA . LYS A 1 101 ? -12.297 6.133 16.031 1 90.25 101 LYS A CA 1
ATOM 812 C C . LYS A 1 101 ? -13.57 6.875 16.422 1 90.25 101 LYS A C 1
ATOM 814 O O . LYS A 1 101 ? -13.828 7.098 17.609 1 90.25 101 LYS A O 1
ATOM 819 N N . LEU A 1 102 ? -14.281 7.238 15.414 1 91.69 102 LEU A N 1
ATOM 820 C CA . LEU A 1 102 ? -15.586 7.816 15.703 1 91.69 102 LEU A CA 1
ATOM 821 C C . LEU A 1 102 ? -16.578 6.738 16.125 1 91.69 102 LEU A C 1
ATOM 823 O O . LEU A 1 102 ? -16.594 5.641 15.562 1 91.69 102 LEU A O 1
ATOM 827 N N . PRO A 1 103 ? -17.391 7.066 17.094 1 87.19 103 PRO A N 1
ATOM 828 C CA . PRO A 1 103 ? -18.469 6.113 17.406 1 87.19 103 PRO A CA 1
ATOM 829 C C . PRO A 1 103 ? -19.375 5.824 16.219 1 87.19 103 PRO A C 1
ATOM 831 O O . PRO A 1 103 ? -19.531 6.676 15.336 1 87.19 103 PRO A O 1
ATOM 834 N N . ASP A 1 104 ? -20.016 4.637 16.172 1 82.75 104 ASP A N 1
ATOM 835 C CA . ASP A 1 104 ? -20.812 4.16 15.039 1 82.75 104 ASP A CA 1
ATOM 836 C C . ASP A 1 104 ? -21.969 5.109 14.742 1 82.75 104 ASP A C 1
ATOM 838 O O . ASP A 1 104 ? -22.391 5.227 13.594 1 82.75 104 ASP A O 1
ATOM 842 N N . ASN A 1 105 ? -22.422 5.77 15.766 1 84.38 105 ASN A N 1
ATOM 843 C CA . ASN A 1 105 ? -23.594 6.609 15.586 1 84.38 105 ASN A CA 1
ATOM 844 C C . ASN A 1 105 ? -23.219 8.086 15.469 1 84.38 105 ASN A C 1
ATOM 846 O O . ASN A 1 105 ? -24.094 8.961 15.562 1 84.38 105 ASN A O 1
ATOM 850 N N . ALA A 1 106 ? -21.938 8.32 15.25 1 88.06 106 ALA A N 1
ATOM 851 C CA . ALA A 1 106 ? -21.484 9.703 15.141 1 88.06 106 ALA A CA 1
ATOM 852 C C . ALA A 1 106 ? -20.891 9.984 13.766 1 88.06 106 ALA A C 1
ATOM 854 O O . ALA A 1 106 ? -20.328 9.078 13.133 1 88.06 106 ALA A O 1
ATOM 855 N N . SER A 1 107 ? -21.078 11.195 13.312 1 92.56 107 SER A N 1
ATOM 856 C CA . SER A 1 107 ? -20.469 11.688 12.086 1 92.56 107 SER A CA 1
ATOM 857 C C . SER A 1 107 ? -19.906 13.094 12.281 1 92.56 107 SER A C 1
ATOM 859 O O . SER A 1 107 ? -20.438 13.875 13.078 1 92.56 107 SER A O 1
ATOM 861 N N . TRP A 1 108 ? -18.891 13.344 11.57 1 95.25 108 TRP A N 1
ATOM 862 C CA . TRP A 1 108 ? -18.188 14.609 11.75 1 95.25 108 TRP A CA 1
ATOM 863 C C . TRP A 1 108 ? -19.109 15.789 11.43 1 95.25 108 TRP A C 1
ATOM 865 O O . TRP A 1 108 ? -19.047 16.828 12.078 1 95.25 108 TRP A O 1
ATOM 875 N N . GLU A 1 109 ? -19.953 15.578 10.422 1 92 109 GLU A N 1
ATOM 876 C CA . GLU A 1 109 ? -20.781 16.688 9.977 1 92 109 GLU A CA 1
ATOM 877 C C . GLU A 1 109 ? -21.859 17.031 11 1 92 109 GLU A C 1
ATOM 879 O O . GLU A 1 109 ? -22.469 18.094 10.93 1 92 109 GLU A O 1
ATOM 884 N N . GLN A 1 110 ? -22.078 16.172 11.953 1 92.25 110 GLN A N 1
ATOM 885 C CA . GLN A 1 110 ? -23.062 16.422 13 1 92.25 110 GLN A CA 1
ATOM 886 C C . GLN A 1 110 ? -22.438 17.094 14.211 1 92.25 110 GLN A C 1
ATOM 888 O O . GLN A 1 110 ? -23.141 17.484 15.148 1 92.25 110 GLN A O 1
ATOM 893 N N . LEU A 1 111 ? -21.156 17.234 14.203 1 94.56 111 LEU A N 1
ATOM 894 C CA . LEU A 1 111 ? -20.438 17.844 15.32 1 94.56 111 LEU A CA 1
ATOM 895 C C . LEU A 1 111 ? -20.125 19.312 15.016 1 94.56 111 LEU A C 1
ATOM 897 O O . LEU A 1 111 ? -19.812 19.656 13.875 1 94.56 111 LEU A O 1
ATOM 901 N N . PRO A 1 112 ? -20.297 20.125 16.062 1 96.25 112 PRO A N 1
ATOM 902 C CA . PRO A 1 112 ? -19.938 21.531 15.875 1 96.25 112 PRO A CA 1
ATOM 903 C C . PRO A 1 112 ? -18.422 21.75 15.898 1 96.25 112 PRO A C 1
ATOM 905 O O . PRO A 1 112 ? -17.891 22.359 16.828 1 96.25 112 PRO A O 1
ATOM 908 N N . VAL A 1 113 ? -17.75 21.266 14.859 1 97.62 113 VAL A N 1
ATOM 909 C CA . VAL A 1 113 ? -16.281 21.359 14.805 1 97.62 113 VAL A CA 1
ATOM 910 C C . VAL A 1 113 ? -15.859 22.109 13.555 1 97.62 113 VAL A C 1
ATOM 912 O O . VAL A 1 113 ? -16.578 22.109 12.547 1 97.62 113 VAL A O 1
ATOM 915 N N . THR A 1 114 ? -14.805 22.844 13.711 1 98.12 114 THR A N 1
ATOM 916 C CA . THR A 1 114 ? -14.055 23.375 12.586 1 98.12 114 THR A CA 1
ATOM 917 C C . THR A 1 114 ? -12.867 22.469 12.25 1 98.12 114 THR A C 1
ATOM 919 O O . THR A 1 114 ? -12.188 21.969 13.156 1 98.12 114 THR A O 1
ATOM 922 N N . MET A 1 115 ? -12.648 22.234 10.945 1 98.56 115 MET A N 1
ATOM 923 C CA . MET A 1 115 ? -11.555 21.328 10.594 1 98.56 115 MET A CA 1
ATOM 924 C C . MET A 1 115 ? -10.406 22.078 9.93 1 98.56 115 MET A C 1
ATOM 926 O O . MET A 1 115 ? -10.641 23 9.148 1 98.56 115 MET A O 1
ATOM 930 N N . ILE A 1 116 ? -9.242 21.734 10.336 1 98.81 116 ILE A N 1
ATOM 931 C CA . ILE A 1 116 ? -8 22.141 9.68 1 98.81 116 ILE A CA 1
ATOM 932 C C . ILE A 1 116 ? -7.332 20.922 9.039 1 98.81 116 ILE A C 1
ATOM 934 O O . ILE A 1 116 ? -7.191 19.875 9.68 1 98.81 116 ILE A O 1
ATOM 938 N N . ALA A 1 117 ? -7.02 21 7.754 1 98.81 117 ALA A N 1
ATOM 939 C CA . ALA A 1 117 ? -6.293 19.953 7.039 1 98.81 117 ALA A CA 1
ATOM 940 C C . ALA A 1 117 ? -4.812 20.297 6.902 1 98.81 117 ALA A C 1
ATOM 942 O O . ALA A 1 117 ? -4.469 21.453 6.633 1 98.81 117 ALA A O 1
ATOM 943 N N . VAL A 1 118 ? -4.016 19.312 7.008 1 98.69 118 VAL A N 1
ATOM 944 C CA . VAL A 1 118 ? -2.57 19.516 6.984 1 98.69 118 VAL A CA 1
ATOM 945 C C . VAL A 1 118 ? -2.111 19.797 5.559 1 98.69 118 VAL A C 1
ATOM 947 O O . VAL A 1 118 ? -0.999 20.281 5.344 1 98.69 118 VAL A O 1
ATOM 950 N N . SER A 1 119 ? -2.912 19.484 4.59 1 98.5 119 SER A N 1
ATOM 951 C CA . SER A 1 119 ? -2.582 19.641 3.178 1 98.5 119 SER A CA 1
ATOM 952 C C . SER A 1 119 ? -3.84 19.734 2.32 1 98.5 119 SER A C 1
ATOM 954 O O . SER A 1 119 ? -4.941 19.453 2.797 1 98.5 119 SER A O 1
ATOM 956 N N . ASN A 1 120 ? -3.68 20.141 1.035 1 98.44 120 ASN A N 1
ATOM 957 C CA . ASN A 1 120 ? -4.805 20.219 0.111 1 98.44 120 ASN A CA 1
ATOM 958 C C . ASN A 1 120 ? -5.402 18.844 -0.161 1 98.44 120 ASN A C 1
ATOM 960 O O . ASN A 1 120 ? -6.621 18.672 -0.153 1 98.44 120 ASN A O 1
ATOM 964 N N . PRO A 1 121 ? -4.57 17.781 -0.4 1 98.62 121 PRO A N 1
ATOM 965 C CA . PRO A 1 121 ? -5.164 16.453 -0.596 1 98.62 121 PRO A CA 1
ATOM 966 C C . PRO A 1 121 ? -6.012 16 0.593 1 98.62 121 PRO A C 1
ATOM 968 O O . PRO A 1 121 ? -7.078 15.414 0.408 1 98.62 121 PRO A O 1
ATOM 971 N N . VAL A 1 122 ? -5.512 16.281 1.776 1 98.62 122 VAL A N 1
ATOM 972 C CA . VAL A 1 122 ? -6.25 15.898 2.973 1 98.62 122 VAL A CA 1
ATOM 973 C C . VAL A 1 122 ? -7.566 16.656 3.041 1 98.62 122 VAL A C 1
ATOM 975 O O . VAL A 1 122 ? -8.609 16.094 3.387 1 98.62 122 VAL A O 1
ATOM 978 N N . ALA A 1 123 ? -7.52 17.969 2.709 1 98.69 123 ALA A N 1
ATOM 979 C CA . ALA A 1 123 ? -8.75 18.75 2.645 1 98.69 123 ALA A CA 1
ATOM 980 C C . ALA A 1 123 ? -9.734 18.141 1.646 1 98.69 123 ALA A C 1
ATOM 982 O O . ALA A 1 123 ? -10.938 18.078 1.907 1 98.69 123 ALA A O 1
ATOM 983 N N . PHE A 1 124 ? -9.227 17.734 0.494 1 98.56 124 PHE A N 1
ATOM 984 C CA . PHE A 1 124 ? -10.055 17.094 -0.526 1 98.56 124 PHE A CA 1
ATOM 985 C C . PHE A 1 124 ? -10.703 15.828 0.018 1 98.56 124 PHE A C 1
ATOM 987 O O . PHE A 1 124 ? -11.898 15.602 -0.177 1 98.56 124 PHE A O 1
ATOM 994 N N . PHE A 1 125 ? -9.93 15.031 0.743 1 98.56 125 PHE A N 1
ATOM 995 C CA . PHE A 1 125 ? -10.445 13.805 1.348 1 98.56 125 PHE A CA 1
ATOM 996 C C . PHE A 1 125 ? -11.562 14.125 2.336 1 98.56 125 PHE A C 1
ATOM 998 O O . PHE A 1 125 ? -12.609 13.477 2.322 1 98.56 125 PHE A O 1
ATOM 1005 N N . ILE A 1 126 ? -11.305 15.109 3.217 1 98.5 126 ILE A N 1
ATOM 1006 C CA . ILE A 1 126 ? -12.289 15.531 4.203 1 98.5 126 ILE A CA 1
ATOM 1007 C C . ILE A 1 126 ? -13.586 15.922 3.498 1 98.5 126 ILE A C 1
ATOM 1009 O O . ILE A 1 126 ? -14.664 15.438 3.852 1 98.5 126 ILE A O 1
ATOM 1013 N N . LYS A 1 127 ? -13.43 16.734 2.498 1 98.31 127 LYS A N 1
ATOM 1014 C CA . LYS A 1 127 ? -14.602 17.234 1.773 1 98.31 127 LYS A CA 1
ATOM 1015 C C . LYS A 1 127 ? -15.383 16.078 1.146 1 98.31 127 LYS A C 1
ATOM 1017 O O . LYS A 1 127 ? -16.609 16 1.281 1 98.31 127 LYS A O 1
ATOM 1022 N N . GLU A 1 128 ? -14.695 15.164 0.513 1 97.31 128 GLU A N 1
ATOM 1023 C CA . GLU A 1 128 ? -15.328 14.07 -0.218 1 97.31 128 GLU A CA 1
ATOM 1024 C C . GLU A 1 128 ? -16.031 13.109 0.733 1 97.31 128 GLU A C 1
ATOM 1026 O O . GLU A 1 128 ? -17.047 12.508 0.377 1 97.31 128 GLU A O 1
ATOM 1031 N N . THR A 1 129 ? -15.508 12.984 1.955 1 97.12 129 THR A N 1
ATOM 1032 C CA . THR A 1 129 ? -16.047 11.93 2.816 1 97.12 129 THR A CA 1
ATOM 1033 C C . THR A 1 129 ? -16.984 12.516 3.865 1 97.12 129 THR A C 1
ATOM 1035 O O . THR A 1 129 ? -17.75 11.789 4.488 1 97.12 129 THR A O 1
ATOM 1038 N N . THR A 1 130 ? -16.922 13.859 4.152 1 96.88 130 THR A N 1
ATOM 1039 C CA . THR A 1 130 ? -17.734 14.414 5.234 1 96.88 130 THR A CA 1
ATOM 1040 C C . THR A 1 130 ? -18.562 15.586 4.73 1 96.88 130 THR A C 1
ATOM 1042 O O . THR A 1 130 ? -19.516 16.016 5.402 1 96.88 130 THR A O 1
ATOM 1045 N N . GLY A 1 131 ? -18.219 16.156 3.576 1 96.81 131 GLY A N 1
ATOM 1046 C CA . GLY A 1 131 ? -18.875 17.359 3.088 1 96.81 131 GLY A CA 1
ATOM 1047 C C . GLY A 1 131 ? -18.359 18.625 3.73 1 96.81 131 GLY A C 1
ATOM 1048 O O . GLY A 1 131 ? -18.734 19.734 3.34 1 96.81 131 GLY A O 1
ATOM 1049 N N . ILE A 1 132 ? -17.406 18.547 4.664 1 97.81 132 ILE A N 1
ATOM 1050 C CA . ILE A 1 132 ? -16.891 19.688 5.414 1 97.81 132 ILE A CA 1
ATOM 1051 C C . ILE A 1 132 ? -15.734 20.328 4.656 1 97.81 132 ILE A C 1
ATOM 1053 O O . ILE A 1 132 ? -14.852 19.625 4.16 1 97.81 132 ILE A O 1
ATOM 1057 N N . ASN A 1 133 ? -15.789 21.641 4.504 1 98.19 133 ASN A N 1
ATOM 1058 C CA . ASN A 1 133 ? -14.641 22.391 4 1 98.19 133 ASN A CA 1
ATOM 1059 C C . ASN A 1 133 ? -13.648 22.703 5.117 1 98.19 133 ASN A C 1
ATOM 1061 O O . ASN A 1 133 ? -14.008 23.344 6.105 1 98.19 133 ASN A O 1
ATOM 1065 N N . ALA A 1 134 ? -12.438 22.266 4.957 1 98.56 134 ALA A N 1
ATOM 1066 C CA . ALA A 1 134 ? -11.422 22.469 5.984 1 98.56 134 ALA A CA 1
ATOM 1067 C C . ALA A 1 134 ? -10.492 23.625 5.613 1 98.56 134 ALA A C 1
ATOM 1069 O O . ALA A 1 134 ? -10.234 23.875 4.434 1 98.56 134 ALA A O 1
ATOM 1070 N N . HIS A 1 135 ? -10.031 24.375 6.594 1 98.56 135 HIS A N 1
ATOM 1071 C CA . HIS A 1 135 ? -8.891 25.266 6.395 1 98.56 135 HIS A CA 1
ATOM 1072 C C . HIS A 1 135 ? -7.605 24.469 6.172 1 98.56 135 HIS A C 1
ATOM 1074 O O . HIS A 1 135 ? -7.504 23.312 6.582 1 98.56 135 HIS A O 1
ATOM 1080 N N . ILE A 1 136 ? -6.699 25.094 5.492 1 98.38 136 ILE A N 1
ATOM 1081 C CA . ILE A 1 136 ? -5.43 24.422 5.242 1 98.38 136 ILE A CA 1
ATOM 1082 C C . ILE A 1 136 ? -4.344 25.031 6.125 1 98.38 136 ILE A C 1
ATOM 1084 O O . ILE A 1 136 ? -4.176 26.25 6.168 1 98.38 136 ILE A O 1
ATOM 1088 N N . LEU A 1 137 ? -3.666 24.266 6.844 1 98.69 137 LEU A N 1
ATOM 1089 C CA . LEU A 1 137 ? -2.482 24.656 7.598 1 98.69 137 LEU A CA 1
ATOM 1090 C C . LEU A 1 137 ? -1.363 23.641 7.426 1 98.69 137 LEU A C 1
ATOM 1092 O O . LEU A 1 137 ? -1.368 22.594 8.078 1 98.69 137 LEU A O 1
ATOM 1096 N N . ARG A 1 138 ? -0.434 23.969 6.613 1 98.38 138 ARG A N 1
ATOM 1097 C CA . ARG A 1 138 ? 0.689 23.094 6.285 1 98.38 138 ARG A CA 1
ATOM 1098 C C . ARG A 1 138 ? 1.771 23.172 7.359 1 98.38 138 ARG A C 1
ATOM 1100 O O . ARG A 1 138 ? 1.945 24.203 8 1 98.38 138 ARG A O 1
ATOM 1107 N N . PRO A 1 139 ? 2.451 22.031 7.555 1 97.94 139 PRO A N 1
ATOM 1108 C CA . PRO A 1 139 ? 3.641 22.109 8.414 1 97.94 139 PRO A CA 1
ATOM 1109 C C . PRO A 1 139 ? 4.816 22.797 7.727 1 97.94 139 PRO A C 1
ATOM 1111 O O . PRO A 1 139 ? 4.711 23.203 6.566 1 97.94 139 PRO A O 1
ATOM 1114 N N . GLY A 1 140 ? 5.832 23.062 8.5 1 97.44 140 GLY A N 1
ATOM 1115 C CA . GLY A 1 140 ? 7.051 23.656 7.977 1 97.44 140 GLY A CA 1
ATOM 1116 C C . GLY A 1 140 ? 8.305 22.906 8.375 1 97.44 140 GLY A C 1
ATOM 1117 O O . GLY A 1 140 ? 8.289 22.125 9.344 1 97.44 140 GLY A O 1
ATOM 1118 N N . ILE A 1 141 ? 9.328 23.078 7.617 1 97.12 141 ILE A N 1
ATOM 1119 C CA . ILE A 1 141 ? 10.609 22.5 7.977 1 97.12 141 ILE A CA 1
ATOM 1120 C C . ILE A 1 141 ? 11.617 23.609 8.289 1 97.12 141 ILE A C 1
ATOM 1122 O O . ILE A 1 141 ? 11.477 24.734 7.809 1 97.12 141 ILE A O 1
ATOM 1126 N N . ASN A 1 142 ? 12.57 23.297 9.148 1 97.19 142 ASN A N 1
ATOM 1127 C CA . ASN A 1 142 ? 13.609 24.234 9.547 1 97.19 142 ASN A CA 1
ATOM 1128 C C . ASN A 1 142 ? 14.742 24.281 8.523 1 97.19 142 ASN A C 1
ATOM 1130 O O . ASN A 1 142 ? 15.633 23.438 8.531 1 97.19 142 ASN A O 1
ATOM 1134 N N . LEU A 1 143 ? 14.797 25.312 7.781 1 97.56 143 LEU A N 1
ATOM 1135 C CA . LEU A 1 143 ? 15.742 25.406 6.676 1 97.56 143 LEU A CA 1
ATOM 1136 C C . LEU A 1 143 ? 17.141 25.734 7.184 1 97.56 143 LEU A C 1
ATOM 1138 O O . LEU A 1 143 ? 18.109 25.703 6.418 1 97.56 143 LEU A O 1
ATOM 1142 N N . ASN A 1 144 ? 17.234 26.062 8.477 1 96.75 144 ASN A N 1
ATOM 1143 C CA . ASN A 1 144 ? 18.562 26.188 9.062 1 96.75 144 ASN A CA 1
ATOM 1144 C C . ASN A 1 144 ? 19.203 24.828 9.297 1 96.75 144 ASN A C 1
ATOM 1146 O O . ASN A 1 144 ? 20.438 24.719 9.328 1 96.75 144 ASN A O 1
ATOM 1150 N N . ILE A 1 145 ? 18.375 23.891 9.539 1 97.12 145 ILE A N 1
ATOM 1151 C CA . ILE A 1 145 ? 18.844 22.516 9.766 1 97.12 145 ILE A CA 1
ATOM 1152 C C . ILE A 1 145 ? 18.906 21.766 8.438 1 97.12 145 ILE A C 1
ATOM 1154 O O . ILE A 1 145 ? 19.922 21.141 8.117 1 97.12 145 ILE A O 1
ATOM 1158 N N . PHE A 1 146 ? 17.844 21.859 7.711 1 98 146 PHE A N 1
ATOM 1159 C CA . PHE A 1 146 ? 17.734 21.172 6.434 1 98 146 PHE A CA 1
ATOM 1160 C C . PHE A 1 146 ? 18 22.109 5.273 1 98 146 PHE A C 1
ATOM 1162 O O . PHE A 1 146 ? 17.188 22.984 4.98 1 98 146 PHE A O 1
ATOM 1169 N N . HIS A 1 147 ? 19.078 22.016 4.672 1 96.31 147 HIS A N 1
ATOM 1170 C CA . HIS A 1 147 ? 19.516 22.828 3.537 1 96.31 147 HIS A CA 1
ATOM 1171 C C . HIS A 1 147 ? 20.625 22.141 2.758 1 96.31 147 HIS A C 1
ATOM 1173 O O . HIS A 1 147 ? 21.266 21.219 3.27 1 96.31 147 HIS A O 1
ATOM 1179 N N . VAL A 1 148 ? 20.781 22.531 1.502 1 94.12 148 VAL A N 1
ATOM 1180 C CA . VAL A 1 148 ? 21.859 22 0.677 1 94.12 148 VAL A CA 1
ATOM 1181 C C . VAL A 1 148 ? 23.203 22.422 1.243 1 94.12 148 VAL A C 1
ATOM 1183 O O . VAL A 1 148 ? 23.422 23.594 1.54 1 94.12 148 VAL A O 1
ATOM 1186 N N . PRO A 1 149 ? 24.062 21.469 1.429 1 86.81 149 PRO A N 1
ATOM 1187 C CA . PRO A 1 149 ? 25.391 21.875 1.927 1 86.81 149 PRO A CA 1
ATOM 1188 C C . PRO A 1 149 ? 26.188 22.688 0.907 1 86.81 149 PRO A C 1
ATOM 1190 O O . PRO A 1 149 ? 26.016 22.5 -0.301 1 86.81 149 PRO A O 1
ATOM 1193 N N . THR A 1 150 ? 26.875 23.75 1.3 1 75.5 150 THR A N 1
ATOM 1194 C CA . THR A 1 150 ? 27.688 24.609 0.449 1 75.5 150 THR A CA 1
ATOM 1195 C C . THR A 1 150 ? 28.703 23.797 -0.331 1 75.5 150 THR A C 1
ATOM 1197 O O . THR A 1 150 ? 28.969 24.062 -1.505 1 75.5 150 THR A O 1
ATOM 1200 N N . CYS A 1 151 ? 29.547 22.969 0.338 1 59.69 151 CYS A N 1
ATOM 1201 C CA . CYS A 1 151 ? 30.594 22.203 -0.34 1 59.69 151 CYS A CA 1
ATOM 1202 C C . CYS A 1 151 ? 30.078 20.828 -0.742 1 59.69 151 CYS A C 1
ATOM 1204 O O . CYS A 1 151 ? 30.359 19.828 -0.067 1 59.69 151 CYS A O 1
ATOM 1206 N N . LYS A 1 152 ? 28.906 20.797 -1.288 1 54.12 152 LYS A N 1
ATOM 1207 C CA . LYS A 1 152 ? 28.562 19.422 -1.676 1 54.12 152 LYS A CA 1
ATOM 1208 C C . LYS A 1 152 ? 29.594 18.844 -2.637 1 54.12 152 LYS A C 1
ATOM 1210 O O . LYS A 1 152 ? 29.766 19.344 -3.752 1 54.12 152 LYS A O 1
ATOM 1215 N N . SER A 1 153 ? 30.844 18.688 -2.195 1 49.53 153 SER A N 1
ATOM 1216 C CA . SER A 1 153 ? 31.859 18.062 -3.039 1 49.53 153 SER A CA 1
ATOM 1217 C C . SER A 1 153 ? 31.234 17.047 -3.998 1 49.53 153 SER A C 1
ATOM 1219 O O . SER A 1 153 ? 30.516 16.141 -3.572 1 49.53 153 SER A O 1
ATOM 1221 N N . PHE A 1 154 ? 30.797 17.719 -5.07 1 50.28 154 PHE A N 1
ATOM 1222 C CA . PHE A 1 154 ? 30.344 16.812 -6.121 1 50.28 154 PHE A CA 1
ATOM 1223 C C . PHE A 1 154 ? 31.109 15.492 -6.059 1 50.28 154 PHE A C 1
ATOM 1225 O O . PHE A 1 154 ? 32.344 15.492 -6.059 1 50.28 154 PHE A O 1
ATOM 1232 N N . LYS A 1 155 ? 30.438 14.703 -5.414 1 51.84 155 LYS A N 1
ATOM 1233 C CA . LYS A 1 155 ? 30.703 13.297 -5.105 1 51.84 155 LYS A CA 1
ATOM 1234 C C . LYS A 1 155 ? 31.516 12.633 -6.215 1 51.84 155 LYS A C 1
ATOM 1236 O O . LYS A 1 155 ? 31.25 12.852 -7.398 1 51.84 155 LYS A O 1
ATOM 1241 N N . SER A 1 156 ? 32.719 12.336 -5.859 1 55.62 156 SER A N 1
ATOM 1242 C CA . SER A 1 156 ? 33.625 11.594 -6.727 1 55.62 156 SER A CA 1
ATOM 1243 C C . SER A 1 156 ? 32.875 10.562 -7.555 1 55.62 156 SER A C 1
ATOM 1245 O O . SER A 1 156 ? 31.953 9.922 -7.062 1 55.62 156 SER A O 1
ATOM 1247 N N . GLN A 1 157 ? 32.969 10.656 -8.891 1 60.34 157 GLN A N 1
ATOM 1248 C CA . GLN A 1 157 ? 32.438 9.742 -9.883 1 60.34 157 GLN A CA 1
ATOM 1249 C C . GLN A 1 157 ? 32.625 8.289 -9.453 1 60.34 157 GLN A C 1
ATOM 1251 O O . GLN A 1 157 ? 31.906 7.402 -9.922 1 60.34 157 GLN A O 1
ATOM 1256 N N . ASN A 1 158 ? 33.375 8.148 -8.32 1 71.12 158 ASN A N 1
ATOM 1257 C CA . ASN A 1 158 ? 33.688 6.738 -8.094 1 71.12 158 ASN A CA 1
ATOM 1258 C C . ASN A 1 158 ? 33.094 6.223 -6.797 1 71.12 158 ASN A C 1
ATOM 1260 O O . ASN A 1 158 ? 33.375 5.098 -6.379 1 71.12 158 ASN A O 1
ATOM 1264 N N . ARG A 1 159 ? 32.219 7 -6.223 1 86.5 159 ARG A N 1
ATOM 1265 C CA . ARG A 1 159 ? 31.641 6.477 -4.984 1 86.5 159 ARG A CA 1
ATOM 1266 C C . ARG A 1 159 ? 30.266 5.871 -5.223 1 86.5 159 ARG A C 1
ATOM 1268 O O . ARG A 1 159 ? 29.625 6.168 -6.23 1 86.5 159 ARG A O 1
ATOM 1275 N N . PRO A 1 160 ? 29.859 5.008 -4.277 1 94.56 160 PRO A N 1
ATOM 1276 C CA . PRO A 1 160 ? 28.516 4.453 -4.398 1 94.56 160 PRO A CA 1
ATOM 1277 C C . PRO A 1 160 ? 27.422 5.52 -4.305 1 94.56 160 PRO A C 1
ATOM 1279 O O . PRO A 1 160 ? 27.625 6.555 -3.662 1 94.56 160 PRO A O 1
ATOM 1282 N N . ILE A 1 161 ? 26.438 5.371 -5.047 1 96.31 161 ILE A N 1
ATOM 1283 C CA . ILE A 1 161 ? 25.25 6.199 -4.887 1 96.31 161 ILE A CA 1
ATOM 1284 C C . ILE A 1 161 ? 24.594 5.891 -3.545 1 96.31 161 ILE A C 1
ATOM 1286 O O . ILE A 1 161 ? 24.266 4.734 -3.258 1 96.31 161 ILE A O 1
ATOM 1290 N N . ARG A 1 162 ? 24.438 6.902 -2.729 1 97.5 162 ARG A N 1
ATOM 1291 C CA . ARG A 1 162 ? 23.844 6.734 -1.404 1 97.5 162 ARG A CA 1
ATOM 1292 C C . ARG A 1 162 ? 22.344 6.984 -1.436 1 97.5 162 ARG A C 1
ATOM 1294 O O . ARG A 1 162 ? 21.891 8.031 -1.904 1 97.5 162 ARG A O 1
ATOM 1301 N N . ILE A 1 163 ? 21.578 6.008 -0.998 1 98.62 163 ILE A N 1
ATOM 1302 C CA . ILE A 1 163 ? 20.125 6.109 -0.947 1 98.62 163 ILE A CA 1
ATOM 1303 C C . ILE A 1 163 ? 19.656 6.062 0.505 1 98.62 163 ILE A C 1
ATOM 1305 O O . ILE A 1 163 ? 19.781 5.031 1.172 1 98.62 163 ILE A O 1
ATOM 1309 N N . ALA A 1 164 ? 19.125 7.16 1.004 1 98.75 164 ALA A N 1
ATOM 1310 C CA . ALA A 1 164 ? 18.578 7.227 2.355 1 98.75 164 ALA A CA 1
ATOM 1311 C C . ALA A 1 164 ? 17.125 6.773 2.381 1 98.75 164 ALA A C 1
ATOM 1313 O O . ALA A 1 164 ? 16.406 6.941 1.397 1 98.75 164 ALA A O 1
ATOM 1314 N N . TRP A 1 165 ? 16.734 6.152 3.447 1 98.56 165 TRP A N 1
ATOM 1315 C CA . TRP A 1 165 ? 15.359 5.73 3.627 1 98.56 165 TRP A CA 1
ATOM 1316 C C . TRP A 1 165 ? 15.016 5.594 5.105 1 98.56 165 TRP A C 1
ATOM 1318 O O . TRP A 1 165 ? 15.914 5.555 5.953 1 98.56 165 TRP A O 1
ATOM 1328 N N . MET A 1 166 ? 13.766 5.652 5.418 1 97.56 166 MET A N 1
ATOM 1329 C CA . MET A 1 166 ? 13.281 5.531 6.789 1 97.56 166 MET A CA 1
ATOM 1330 C C . MET A 1 166 ? 12.367 4.316 6.934 1 97.56 166 MET A C 1
ATOM 1332 O O . MET A 1 166 ? 11.375 4.191 6.215 1 97.56 166 MET A O 1
ATOM 1336 N N . PRO A 1 167 ? 12.625 3.43 7.867 1 95.25 167 PRO A N 1
ATOM 1337 C CA . PRO A 1 167 ? 11.906 2.158 7.973 1 95.25 167 PRO A CA 1
ATOM 1338 C C . PRO A 1 167 ? 10.625 2.273 8.797 1 95.25 167 PRO A C 1
ATOM 1340 O O . PRO A 1 167 ? 9.977 1.263 9.07 1 95.25 167 PRO A O 1
ATOM 1343 N N . ARG A 1 168 ? 10.188 3.398 9.094 1 90.69 168 ARG A N 1
ATOM 1344 C CA . ARG A 1 168 ? 9.055 3.578 9.992 1 90.69 168 ARG A CA 1
ATOM 1345 C C . ARG A 1 168 ? 7.773 3.035 9.375 1 90.69 168 ARG A C 1
ATOM 1347 O O . ARG A 1 168 ? 6.988 2.361 10.047 1 90.69 168 ARG A O 1
ATOM 1354 N N . LYS A 1 169 ? 7.535 3.35 8.148 1 92.38 169 LYS A N 1
ATOM 1355 C CA . LYS A 1 169 ? 6.367 2.863 7.422 1 92.38 169 LYS A CA 1
ATOM 1356 C C . LYS A 1 169 ? 6.777 1.938 6.281 1 92.38 169 LYS A C 1
ATOM 1358 O O . LYS A 1 169 ? 7.742 2.215 5.566 1 92.38 169 LYS A O 1
ATOM 1363 N N . ASN A 1 170 ? 6.035 0.855 6.117 1 96.06 170 ASN A N 1
ATOM 1364 C CA . ASN A 1 170 ? 6.16 -0.05 4.977 1 96.06 170 ASN A CA 1
ATOM 1365 C C . ASN A 1 170 ? 7.578 -0.597 4.848 1 96.06 170 ASN A C 1
ATOM 1367 O O . ASN A 1 170 ? 8.148 -0.599 3.756 1 96.06 170 ASN A O 1
ATOM 1371 N N . LYS A 1 171 ? 8.133 -1.014 5.973 1 96.19 171 LYS A N 1
ATOM 1372 C CA . LYS A 1 171 ? 9.5 -1.521 6.031 1 96.19 171 LYS A CA 1
ATOM 1373 C C . LYS A 1 171 ? 9.695 -2.699 5.082 1 96.19 171 LYS A C 1
ATOM 1375 O O . LYS A 1 171 ? 10.68 -2.756 4.344 1 96.19 171 LYS A O 1
ATOM 1380 N N . ALA A 1 172 ? 8.727 -3.635 5.082 1 95 172 ALA A N 1
ATOM 1381 C CA . ALA A 1 172 ? 8.82 -4.812 4.227 1 95 172 ALA A CA 1
ATOM 1382 C C . ALA A 1 172 ? 8.867 -4.418 2.752 1 95 172 ALA A C 1
ATOM 1384 O O . ALA A 1 172 ? 9.656 -4.969 1.98 1 95 172 ALA A O 1
ATOM 1385 N N . LEU A 1 173 ? 8.062 -3.471 2.447 1 96.25 173 LEU A N 1
ATOM 1386 C CA . LEU A 1 173 ? 8.016 -2.965 1.081 1 96.25 173 LEU A CA 1
ATOM 1387 C C . LEU A 1 173 ? 9.344 -2.336 0.685 1 96.25 173 LEU A C 1
ATOM 1389 O O . LEU A 1 173 ? 9.844 -2.566 -0.42 1 96.25 173 LEU A O 1
ATOM 1393 N N . ALA A 1 174 ? 9.953 -1.57 1.551 1 97.62 174 ALA A N 1
ATOM 1394 C CA . ALA A 1 174 ? 11.25 -0.948 1.305 1 97.62 174 ALA A CA 1
ATOM 1395 C C . ALA A 1 174 ? 12.328 -2.002 1.048 1 97.62 174 ALA A C 1
ATOM 1397 O O . ALA A 1 174 ? 13.141 -1.854 0.135 1 97.62 174 ALA A O 1
ATOM 1398 N N . HIS A 1 175 ? 12.25 -3.047 1.806 1 96.69 175 HIS A N 1
ATOM 1399 C CA . HIS A 1 175 ? 13.219 -4.121 1.631 1 96.69 175 HIS A CA 1
ATOM 1400 C C . HIS A 1 175 ? 13.039 -4.812 0.284 1 96.69 175 HIS A C 1
ATOM 1402 O O . HIS A 1 175 ? 14.016 -5.172 -0.371 1 96.69 175 HIS A O 1
ATOM 1408 N N . GLN A 1 176 ? 11.836 -4.996 -0.086 1 96.75 176 GLN A N 1
ATOM 1409 C CA . GLN A 1 176 ? 11.562 -5.586 -1.392 1 96.75 176 GLN A CA 1
ATOM 1410 C C . GLN A 1 176 ? 12.133 -4.723 -2.516 1 96.75 176 GLN A C 1
ATOM 1412 O O . GLN A 1 176 ? 12.711 -5.246 -3.475 1 96.75 176 GLN A O 1
ATOM 1417 N N . ILE A 1 177 ? 11.977 -3.445 -2.379 1 98.12 177 ILE A N 1
ATOM 1418 C CA . ILE A 1 177 ? 12.516 -2.51 -3.363 1 98.12 177 ILE A CA 1
ATOM 1419 C C . ILE A 1 177 ? 14.039 -2.625 -3.41 1 98.12 177 ILE A C 1
ATOM 1421 O O . ILE A 1 177 ? 14.625 -2.709 -4.492 1 98.12 177 ILE A O 1
ATOM 1425 N N . GLN A 1 178 ? 14.672 -2.664 -2.242 1 97.44 178 GLN A N 1
ATOM 1426 C CA . GLN A 1 178 ? 16.125 -2.748 -2.148 1 97.44 178 GLN A CA 1
ATOM 1427 C C . GLN A 1 178 ? 16.641 -4.02 -2.809 1 97.44 178 GLN A C 1
ATOM 1429 O O . GLN A 1 178 ? 17.594 -3.973 -3.594 1 97.44 178 GLN A O 1
ATOM 1434 N N . GLN A 1 179 ? 15.969 -5.074 -2.561 1 96.12 179 GLN A N 1
ATOM 1435 C CA . GLN A 1 179 ? 16.391 -6.355 -3.115 1 96.12 179 GLN A CA 1
ATOM 1436 C C . GLN A 1 179 ? 16.188 -6.398 -4.625 1 96.12 179 GLN A C 1
ATOM 1438 O O . GLN A 1 179 ? 17.031 -6.906 -5.359 1 96.12 179 GLN A O 1
ATOM 1443 N N . SER A 1 180 ? 15.125 -5.863 -5.047 1 96.88 180 SER A N 1
ATOM 1444 C CA . SER A 1 180 ? 14.766 -5.934 -6.461 1 96.88 180 SER A CA 1
ATOM 1445 C C . SER A 1 180 ? 15.68 -5.059 -7.309 1 96.88 180 SER A C 1
ATOM 1447 O O . SER A 1 180 ? 16.078 -5.445 -8.406 1 96.88 180 SER A O 1
ATOM 1449 N N . ILE A 1 181 ? 15.992 -3.891 -6.816 1 97.31 181 ILE A N 1
ATOM 1450 C CA . ILE A 1 181 ? 16.859 -3.014 -7.59 1 97.31 181 ILE A CA 1
ATOM 1451 C C . ILE A 1 181 ? 18.281 -3.604 -7.637 1 97.31 181 ILE A C 1
ATOM 1453 O O . ILE A 1 181 ? 18.969 -3.49 -8.656 1 97.31 181 ILE A O 1
ATOM 1457 N N . LYS A 1 182 ? 18.719 -4.152 -6.523 1 95.62 182 LYS A N 1
ATOM 1458 C CA . LYS A 1 182 ? 20 -4.836 -6.523 1 95.62 182 LYS A CA 1
ATOM 1459 C C . LYS A 1 182 ? 20.047 -5.926 -7.594 1 95.62 182 LYS A C 1
ATOM 1461 O O . LYS A 1 182 ? 21.016 -6.02 -8.352 1 95.62 182 LYS A O 1
ATOM 1466 N N . ALA A 1 183 ? 19 -6.715 -7.621 1 95.56 183 ALA A N 1
ATOM 1467 C CA . ALA A 1 183 ? 18.922 -7.801 -8.594 1 95.56 183 ALA A CA 1
ATOM 1468 C C . ALA A 1 183 ? 18.922 -7.258 -10.023 1 95.56 183 ALA A C 1
ATOM 1470 O O . ALA A 1 183 ? 19.609 -7.793 -10.891 1 95.56 183 ALA A O 1
ATOM 1471 N N . LYS A 1 184 ? 18.188 -6.246 -10.266 1 95.75 184 LYS A N 1
ATOM 1472 C CA . LYS A 1 184 ? 18.094 -5.668 -11.602 1 95.75 184 LYS A CA 1
ATOM 1473 C C . LYS A 1 184 ? 19.453 -5.145 -12.07 1 95.75 184 LYS A C 1
ATOM 1475 O O . LYS A 1 184 ? 19.875 -5.418 -13.195 1 95.75 184 LYS A O 1
ATOM 1480 N N . LEU A 1 185 ? 20.109 -4.398 -11.195 1 94.75 185 LEU A N 1
ATOM 1481 C CA . LEU A 1 185 ? 21.406 -3.842 -11.547 1 94.75 185 LEU A CA 1
ATOM 1482 C C . LEU A 1 185 ? 22.422 -4.949 -11.828 1 94.75 185 LEU A C 1
ATOM 1484 O O . LEU A 1 185 ? 23.234 -4.84 -12.75 1 94.75 185 LEU A O 1
ATOM 1488 N N . SER A 1 186 ? 22.312 -5.969 -11 1 91.69 186 SER A N 1
ATOM 1489 C CA . SER A 1 186 ? 23.188 -7.113 -11.211 1 91.69 186 SER A CA 1
ATOM 1490 C C . SER A 1 186 ? 22.906 -7.773 -12.562 1 91.69 186 SER A C 1
ATOM 1492 O O . SER A 1 186 ? 23.844 -8.125 -13.289 1 91.69 186 SER A O 1
ATOM 1494 N N . SER A 1 187 ? 21.688 -7.918 -12.844 1 90.75 187 SER A N 1
ATOM 1495 C CA . SER A 1 187 ? 21.297 -8.602 -14.078 1 90.75 187 SER A CA 1
ATOM 1496 C C . SER A 1 187 ? 21.75 -7.816 -15.305 1 90.75 187 SER A C 1
ATOM 1498 O O . SER A 1 187 ? 22 -8.398 -16.359 1 90.75 187 SER A O 1
ATOM 1500 N N . CYS A 1 188 ? 21.844 -6.555 -15.18 1 91.31 188 CYS A N 1
ATOM 1501 C CA . CYS A 1 188 ? 22.266 -5.707 -16.297 1 91.31 188 CYS A CA 1
ATOM 1502 C C . CYS A 1 188 ? 23.766 -5.449 -16.266 1 91.31 188 CYS A C 1
ATOM 1504 O O . CYS A 1 188 ? 24.266 -4.633 -17.031 1 91.31 188 CYS A O 1
ATOM 1506 N N . ASN A 1 189 ? 24.453 -6.086 -15.406 1 89.38 189 ASN A N 1
ATOM 1507 C CA . ASN A 1 189 ? 25.891 -5.934 -15.242 1 89.38 189 ASN A CA 1
ATOM 1508 C C . ASN A 1 189 ? 26.281 -4.469 -15.055 1 89.38 189 ASN A C 1
ATOM 1510 O O . ASN A 1 189 ? 27.234 -3.99 -15.68 1 89.38 189 ASN A O 1
ATOM 1514 N N . SER A 1 190 ? 25.469 -3.842 -14.25 1 89.62 190 SER A N 1
ATOM 1515 C CA . SER A 1 190 ? 25.766 -2.445 -13.945 1 89.62 190 SER A CA 1
ATOM 1516 C C . SER A 1 190 ? 26.969 -2.328 -13.008 1 89.62 190 SER A C 1
ATOM 1518 O O . SER A 1 190 ? 27.109 -3.129 -12.086 1 89.62 190 SER A O 1
ATOM 1520 N N . SER A 1 191 ? 27.766 -1.348 -13.195 1 89.5 191 SER A N 1
ATOM 1521 C CA . SER A 1 191 ? 28.906 -1.082 -12.32 1 89.5 191 SER A CA 1
ATOM 1522 C C . SER A 1 191 ? 28.5 -0.175 -11.164 1 89.5 191 SER A C 1
ATOM 1524 O O . SER A 1 191 ? 29.312 0.104 -10.281 1 89.5 191 SER A O 1
ATOM 1526 N N . THR A 1 192 ? 27.266 0.19 -11.219 1 91.56 192 THR A N 1
ATOM 1527 C CA . THR A 1 192 ? 26.781 1.098 -10.18 1 91.56 192 THR A CA 1
ATOM 1528 C C . THR A 1 192 ? 26.703 0.383 -8.836 1 91.56 192 THR A C 1
ATOM 1530 O O . THR A 1 192 ? 26.172 -0.728 -8.75 1 91.56 192 THR A O 1
ATOM 1533 N N . SER A 1 193 ? 27.266 1.03 -7.855 1 93.19 193 SER A N 1
ATOM 1534 C CA . SER A 1 193 ? 27.156 0.534 -6.484 1 93.19 193 SER A CA 1
ATOM 1535 C C . SER A 1 193 ? 26.219 1.398 -5.652 1 93.19 193 SER A C 1
ATOM 1537 O O . SER A 1 193 ? 26.25 2.627 -5.746 1 93.19 193 SER A O 1
ATOM 1539 N N . LEU A 1 194 ? 25.375 0.704 -4.938 1 96.56 194 LEU A N 1
ATOM 1540 C CA . LEU A 1 194 ? 24.438 1.412 -4.082 1 96.56 194 LEU A CA 1
ATOM 1541 C C . LEU A 1 194 ? 24.797 1.24 -2.611 1 96.56 194 LEU A C 1
ATOM 1543 O O . LEU A 1 194 ? 25.219 0.159 -2.193 1 96.56 194 LEU A O 1
ATOM 1547 N N . GLU A 1 195 ? 24.688 2.281 -1.858 1 97.62 195 GLU A N 1
ATOM 1548 C CA . GLU A 1 195 ? 24.781 2.258 -0.403 1 97.62 195 GLU A CA 1
ATOM 1549 C C . GLU A 1 195 ? 23.5 2.754 0.251 1 97.62 195 GLU A C 1
ATOM 1551 O O . GLU A 1 195 ? 23.078 3.891 0.022 1 97.62 195 GLU A O 1
ATOM 1556 N N . TRP A 1 196 ? 22.922 1.941 1.009 1 98.19 196 TRP A N 1
ATOM 1557 C CA . TRP A 1 196 ? 21.672 2.279 1.669 1 98.19 196 TRP A CA 1
ATOM 1558 C C . TRP A 1 196 ? 21.922 2.881 3.047 1 98.19 196 TRP A C 1
ATOM 1560 O O . TRP A 1 196 ? 22.625 2.293 3.865 1 98.19 196 TRP A O 1
ATOM 1570 N N . ILE A 1 197 ? 21.312 4.043 3.293 1 98.12 197 ILE A N 1
ATOM 1571 C CA . ILE A 1 197 ? 21.422 4.738 4.57 1 98.12 197 ILE A CA 1
ATOM 1572 C C . ILE A 1 197 ? 20.078 4.703 5.297 1 98.12 197 ILE A C 1
ATOM 1574 O O . ILE A 1 197 ? 19.156 5.418 4.922 1 98.12 197 ILE A O 1
ATOM 1578 N N . GLU A 1 198 ? 20.016 3.861 6.281 1 98 198 GLU A N 1
ATOM 1579 C CA . GLU A 1 198 ? 18.797 3.766 7.078 1 98 198 GLU A CA 1
ATOM 1580 C C . GLU A 1 198 ? 18.75 4.863 8.141 1 98 198 GLU A C 1
ATOM 1582 O O . GLU A 1 198 ? 19.688 5.023 8.914 1 98 198 GLU A O 1
ATOM 1587 N N . ILE A 1 199 ? 17.719 5.645 8.133 1 97.81 199 ILE A N 1
ATOM 1588 C CA . ILE A 1 199 ? 17.5 6.699 9.117 1 97.81 199 ILE A CA 1
ATOM 1589 C C . ILE A 1 199 ? 16.406 6.285 10.086 1 97.81 199 ILE A C 1
ATOM 1591 O O . ILE A 1 199 ? 15.227 6.223 9.719 1 97.81 199 ILE A O 1
ATOM 1595 N N . HIS A 1 200 ? 16.766 6.023 11.273 1 94.5 200 HIS A N 1
ATOM 1596 C CA . HIS A 1 200 ? 15.836 5.547 12.289 1 94.5 200 HIS A CA 1
ATOM 1597 C C . HIS A 1 200 ? 16.156 6.133 13.656 1 94.5 200 HIS A C 1
ATOM 1599 O O . HIS A 1 200 ? 17.297 6.047 14.125 1 94.5 200 HIS A O 1
ATOM 1605 N N . LYS A 1 201 ? 15.234 6.703 14.281 1 90.06 201 LYS A N 1
ATOM 1606 C CA . LYS A 1 201 ? 15.375 7.234 15.641 1 90.06 201 LYS A CA 1
ATOM 1607 C C . LYS A 1 201 ? 16.531 8.219 15.727 1 90.06 201 LYS A C 1
ATOM 1609 O O . LYS A 1 201 ? 17.422 8.07 16.578 1 90.06 201 LYS A O 1
ATOM 1614 N N . LYS A 1 202 ? 16.578 9.148 14.867 1 93.94 202 LYS A N 1
ATOM 1615 C CA . LYS A 1 202 ? 17.609 10.18 14.805 1 93.94 202 LYS A CA 1
ATOM 1616 C C . LYS A 1 202 ? 17.031 11.555 15.102 1 93.94 202 LYS A C 1
ATOM 1618 O O . LYS A 1 202 ? 15.836 11.789 14.898 1 93.94 202 LYS A O 1
ATOM 1623 N N . THR A 1 203 ? 17.797 12.406 15.688 1 92.56 203 THR A N 1
ATOM 1624 C CA . THR A 1 203 ? 17.406 13.805 15.867 1 92.56 203 THR A CA 1
ATOM 1625 C C . THR A 1 203 ? 17.328 14.516 14.523 1 92.56 203 THR A C 1
ATOM 1627 O O . THR A 1 203 ? 17.859 14.031 13.523 1 92.56 203 THR A O 1
ATOM 1630 N N . PRO A 1 204 ? 16.672 15.656 14.508 1 94.06 204 PRO A N 1
ATOM 1631 C CA . PRO A 1 204 ? 16.609 16.406 13.258 1 94.06 204 PRO A CA 1
ATOM 1632 C C . PRO A 1 204 ? 17.984 16.703 12.68 1 94.06 204 PRO A C 1
ATOM 1634 O O . PRO A 1 204 ? 18.172 16.609 11.461 1 94.06 204 PRO A O 1
ATOM 1637 N N . GLU A 1 205 ? 18.938 16.984 13.508 1 96.62 205 GLU A N 1
ATOM 1638 C CA . GLU A 1 205 ? 20.281 17.281 13.055 1 96.62 205 GLU A CA 1
ATOM 1639 C C . GLU A 1 205 ? 20.953 16.047 12.445 1 96.62 205 GLU A C 1
ATOM 1641 O O . GLU A 1 205 ? 21.641 16.141 11.43 1 96.62 205 GLU A O 1
ATOM 1646 N N . GLU A 1 206 ? 20.703 14.953 13.094 1 97.5 206 GLU A N 1
ATOM 1647 C CA . GLU A 1 206 ? 21.266 13.703 12.594 1 97.5 206 GLU A CA 1
ATOM 1648 C C . GLU A 1 206 ? 20.609 13.305 11.273 1 97.5 206 GLU A C 1
ATOM 1650 O O . GLU A 1 206 ? 21.281 12.797 10.367 1 97.5 206 GLU A O 1
ATOM 1655 N N . VAL A 1 207 ? 19.344 13.492 11.195 1 97.81 207 VAL A N 1
ATOM 1656 C CA . VAL A 1 207 ? 18.625 13.234 9.953 1 97.81 207 VAL A CA 1
ATOM 1657 C C . VAL A 1 207 ? 19.203 14.094 8.828 1 97.81 207 VAL A C 1
ATOM 1659 O O . VAL A 1 207 ? 19.516 13.594 7.75 1 97.81 207 VAL A O 1
ATOM 1662 N N . SER A 1 208 ? 19.375 15.367 9.141 1 97.88 208 SER A N 1
ATOM 1663 C CA . SER A 1 208 ? 19.938 16.312 8.172 1 97.88 208 SER A CA 1
ATOM 1664 C C . SER A 1 208 ? 21.312 15.867 7.703 1 97.88 208 SER A C 1
ATOM 1666 O O . SER A 1 208 ? 21.609 15.914 6.508 1 97.88 208 SER A O 1
ATOM 1668 N N . ALA A 1 209 ? 22.141 15.406 8.617 1 97.31 209 ALA A N 1
ATOM 1669 C CA . ALA A 1 209 ? 23.484 14.961 8.273 1 97.31 209 ALA A CA 1
ATOM 1670 C C . ALA A 1 209 ? 23.438 13.773 7.316 1 97.31 209 ALA A C 1
ATOM 1672 O O . ALA A 1 209 ? 24.203 13.719 6.348 1 97.31 209 ALA A O 1
ATOM 1673 N N . CYS A 1 210 ? 22.547 12.844 7.582 1 97.75 210 CYS A N 1
ATOM 1674 C CA . CYS A 1 210 ? 22.375 11.688 6.715 1 97.75 210 CYS A CA 1
ATOM 1675 C C . CYS A 1 210 ? 21.906 12.102 5.328 1 97.75 210 CYS A C 1
ATOM 1677 O O . CYS A 1 210 ? 22.453 11.664 4.32 1 97.75 210 CYS A O 1
ATOM 1679 N N . LEU A 1 211 ? 20.938 12.969 5.316 1 98.12 211 LEU A N 1
ATOM 1680 C CA . LEU A 1 211 ? 20.359 13.398 4.051 1 98.12 211 LEU A CA 1
ATOM 1681 C C . LEU A 1 211 ? 21.375 14.195 3.229 1 98.12 211 LEU A C 1
ATOM 1683 O O . LEU A 1 211 ? 21.469 14.016 2.012 1 98.12 211 LEU A O 1
ATOM 1687 N N . LYS A 1 212 ? 22.188 15.016 3.902 1 96.88 212 LYS A N 1
ATOM 1688 C CA . LYS A 1 212 ? 23.156 15.875 3.225 1 96.88 212 LYS A CA 1
ATOM 1689 C C . LYS A 1 212 ? 24.25 15.047 2.549 1 96.88 212 LYS A C 1
ATOM 1691 O O . LYS A 1 212 ? 24.891 15.508 1.599 1 96.88 212 LYS A O 1
ATOM 1696 N N . THR A 1 213 ? 24.422 13.836 3.018 1 94.81 213 THR A N 1
ATOM 1697 C CA . THR A 1 213 ? 25.453 12.977 2.441 1 94.81 213 THR A CA 1
ATOM 1698 C C . THR A 1 213 ? 24.828 11.922 1.527 1 94.81 213 THR A C 1
ATOM 1700 O O . THR A 1 213 ? 25.516 11.016 1.06 1 94.81 213 THR A O 1
ATOM 1703 N N . SER A 1 214 ? 23.531 11.984 1.331 1 96.88 214 SER A N 1
ATOM 1704 C CA . SER A 1 214 ? 22.828 11.039 0.465 1 96.88 214 SER A CA 1
ATOM 1705 C C . SER A 1 214 ? 22.5 11.664 -0.882 1 96.88 214 SER A C 1
ATOM 1707 O O . SER A 1 214 ? 22.344 12.883 -0.983 1 96.88 214 SER A O 1
ATOM 1709 N N . ASP A 1 215 ? 22.375 10.82 -1.905 1 96.81 215 ASP A N 1
ATOM 1710 C CA . ASP A 1 215 ? 22.047 11.281 -3.25 1 96.81 215 ASP A CA 1
ATOM 1711 C C . ASP A 1 215 ? 20.547 11.156 -3.523 1 96.81 215 ASP A C 1
ATOM 1713 O O . ASP A 1 215 ? 19.953 12.039 -4.152 1 96.81 215 ASP A O 1
ATOM 1717 N N . ILE A 1 216 ? 20 10.094 -3.086 1 98.56 216 ILE A N 1
ATOM 1718 C CA . ILE A 1 216 ? 18.594 9.789 -3.293 1 98.56 216 ILE A CA 1
ATOM 1719 C C . ILE A 1 216 ? 17.906 9.57 -1.946 1 98.56 216 ILE A C 1
ATOM 1721 O O . ILE A 1 216 ? 18.5 9.031 -1.014 1 98.56 216 ILE A O 1
ATOM 1725 N N . PHE A 1 217 ? 16.734 10.055 -1.764 1 98.88 217 PHE A N 1
ATOM 1726 C CA . PHE A 1 217 ? 15.867 9.656 -0.668 1 98.88 217 PHE A CA 1
ATOM 1727 C C . PHE A 1 217 ? 14.695 8.82 -1.185 1 98.88 217 PHE A C 1
ATOM 1729 O O . PHE A 1 217 ? 13.945 9.266 -2.057 1 98.88 217 PHE A O 1
ATOM 1736 N N . LEU A 1 218 ? 14.586 7.602 -0.713 1 98.94 218 LEU A N 1
ATOM 1737 C CA . LEU A 1 218 ? 13.477 6.719 -1.073 1 98.94 218 LEU A CA 1
ATOM 1738 C C . LEU A 1 218 ? 12.297 6.922 -0.135 1 98.94 218 LEU A C 1
ATOM 1740 O O . LEU A 1 218 ? 12.352 6.543 1.038 1 98.94 218 LEU A O 1
ATOM 1744 N N . ALA A 1 219 ? 11.266 7.512 -0.641 1 98.75 219 ALA A N 1
ATOM 1745 C CA . ALA A 1 219 ? 10.031 7.73 0.113 1 98.75 219 ALA A CA 1
ATOM 1746 C C . ALA A 1 219 ? 9.109 6.52 0.017 1 98.75 219 ALA A C 1
ATOM 1748 O O . ALA A 1 219 ? 8.547 6.242 -1.045 1 98.75 219 ALA A O 1
ATOM 1749 N N . THR A 1 220 ? 8.875 5.824 1.104 1 98 220 THR A N 1
ATOM 1750 C CA . THR A 1 220 ? 8.055 4.617 1.068 1 98 220 THR A CA 1
ATOM 1751 C C . THR A 1 220 ? 6.832 4.762 1.965 1 98 220 THR A C 1
ATOM 1753 O O . THR A 1 220 ? 6.094 3.799 2.184 1 98 220 THR A O 1
ATOM 1756 N N . GLY A 1 221 ? 6.688 5.957 2.453 1 96.88 221 GLY A N 1
ATOM 1757 C CA . GLY A 1 221 ? 5.613 6.145 3.416 1 96.88 221 GLY A CA 1
ATOM 1758 C C . GLY A 1 221 ? 4.25 6.297 2.771 1 96.88 221 GLY A C 1
ATOM 1759 O O . GLY A 1 221 ? 4.066 7.141 1.888 1 96.88 221 GLY A O 1
ATOM 1760 N N . PHE A 1 222 ? 3.213 5.59 3.148 1 97.12 222 PHE A N 1
ATOM 1761 C CA . PHE A 1 222 ? 1.78 5.758 2.938 1 97.12 222 PHE A CA 1
ATOM 1762 C C . PHE A 1 222 ? 0.984 4.973 3.973 1 97.12 222 PHE A C 1
ATOM 1764 O O . PHE A 1 222 ? 1.453 3.949 4.477 1 97.12 222 PHE A O 1
ATOM 1771 N N . PRO A 1 223 ? -0.074 5.492 4.426 1 96.81 223 PRO A N 1
ATOM 1772 C CA . PRO A 1 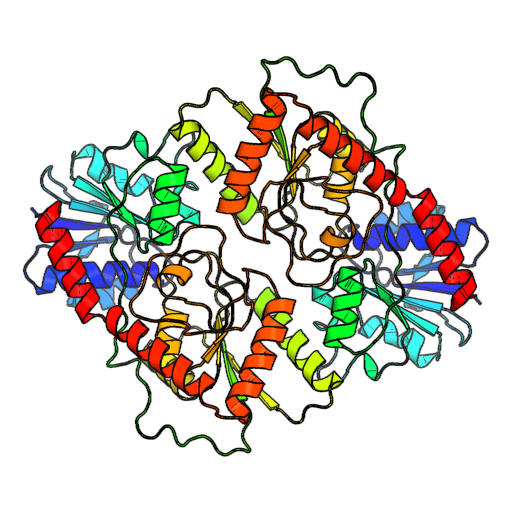223 ? -0.656 6.793 4.082 1 96.81 223 PRO A CA 1
ATOM 1773 C C . PRO A 1 223 ? 0.07 7.957 4.75 1 96.81 223 PRO A C 1
ATOM 1775 O O . PRO A 1 223 ? 0.649 7.793 5.828 1 96.81 223 PRO A O 1
ATOM 1778 N N . GLU A 1 224 ? 0.032 9.109 4.051 1 97.38 224 GLU A N 1
ATOM 1779 C CA . GLU A 1 224 ? 0.645 10.328 4.574 1 97.38 224 GLU A CA 1
ATOM 1780 C C . GLU A 1 224 ? -0.271 11.531 4.383 1 97.38 224 GLU A C 1
ATOM 1782 O O . GLU A 1 224 ? -0.978 11.625 3.379 1 97.38 224 GLU A O 1
ATOM 1787 N N . GLY A 1 225 ? -0.273 12.469 5.332 1 98 225 GLY A N 1
ATOM 1788 C CA . GLY A 1 225 ? -1.004 13.719 5.188 1 98 225 GLY A CA 1
ATOM 1789 C C . GLY A 1 225 ? -0.194 14.805 4.512 1 98 225 GLY A C 1
ATOM 1790 O O . GLY A 1 225 ? -0.667 15.445 3.57 1 98 225 GLY A O 1
ATOM 1791 N N . CYS A 1 226 ? 0.915 15.078 4.977 1 98.12 226 CYS A N 1
ATOM 1792 C CA . CYS A 1 226 ? 1.939 15.977 4.453 1 98.12 226 CYS A CA 1
ATOM 1793 C C . CYS A 1 226 ? 3.326 15.547 4.914 1 98.12 226 CYS A C 1
ATOM 1795 O O . CYS A 1 226 ? 3.898 16.141 5.824 1 98.12 226 CYS A O 1
ATOM 1797 N N . PRO A 1 227 ? 3.867 14.547 4.234 1 97.31 227 PRO A N 1
ATOM 1798 C CA . PRO A 1 227 ? 5.094 13.938 4.754 1 97.31 227 PRO A CA 1
ATOM 1799 C C . PRO A 1 227 ? 6.27 14.906 4.789 1 97.31 227 PRO A C 1
ATOM 1801 O O . PRO A 1 227 ? 6.574 15.547 3.779 1 97.31 227 PRO A O 1
ATOM 1804 N N . LEU A 1 228 ? 6.969 14.945 5.891 1 96.94 228 LEU A N 1
ATOM 1805 C CA . LEU A 1 228 ? 8.07 15.883 6.113 1 96.94 228 LEU A CA 1
ATOM 1806 C C . LEU A 1 228 ? 9.391 15.289 5.641 1 96.94 228 LEU A C 1
ATOM 1808 O O . LEU A 1 228 ? 10.219 15.992 5.059 1 96.94 228 LEU A O 1
ATOM 1812 N N . PRO A 1 229 ? 9.547 13.984 5.77 1 97.38 229 PRO A N 1
ATOM 1813 C CA . PRO A 1 229 ? 10.859 13.43 5.418 1 97.38 229 PRO A CA 1
ATOM 1814 C C . PRO A 1 229 ? 11.234 13.68 3.961 1 97.38 229 PRO A C 1
ATOM 1816 O O . PRO A 1 229 ? 12.344 14.133 3.676 1 97.38 229 PRO A O 1
ATOM 1819 N N . PRO A 1 230 ? 10.32 13.43 3.045 1 98.56 230 PRO A N 1
ATOM 1820 C CA . PRO A 1 230 ? 10.695 13.773 1.669 1 98.56 230 PRO A CA 1
ATOM 1821 C C . PRO A 1 230 ? 10.969 15.266 1.485 1 98.56 230 PRO A C 1
ATOM 1823 O O . PRO A 1 230 ? 11.836 15.648 0.696 1 98.56 230 PRO A O 1
ATOM 1826 N N . LEU A 1 231 ? 10.227 16.094 2.17 1 98.31 231 LEU A N 1
ATOM 1827 C CA . LEU A 1 231 ? 10.445 17.531 2.105 1 98.31 231 LEU A CA 1
ATOM 1828 C C . LEU A 1 231 ? 11.828 17.891 2.635 1 98.31 231 LEU A C 1
ATOM 1830 O O . LEU A 1 231 ? 12.539 18.719 2.035 1 98.31 231 LEU A O 1
ATOM 1834 N N . GLU A 1 232 ? 12.18 17.312 3.758 1 98.5 232 GLU A N 1
ATOM 1835 C CA . GLU A 1 232 ? 13.508 17.484 4.336 1 98.5 232 GLU A CA 1
ATOM 1836 C C . GLU A 1 232 ? 14.594 17 3.375 1 98.5 232 GLU A C 1
ATOM 1838 O O . GLU A 1 232 ? 15.648 17.641 3.248 1 98.5 232 GLU A O 1
ATOM 1843 N N . ALA A 1 233 ? 14.336 15.906 2.721 1 98.75 233 ALA A N 1
ATOM 1844 C CA . ALA A 1 233 ? 15.273 15.359 1.748 1 98.75 233 ALA A CA 1
ATOM 1845 C C . ALA A 1 233 ? 15.469 16.312 0.575 1 98.75 233 ALA A C 1
ATOM 1847 O O . ALA A 1 233 ? 16.594 16.562 0.143 1 98.75 233 ALA A O 1
ATOM 1848 N N . LEU A 1 234 ? 14.352 16.859 0.068 1 98.62 234 LEU A N 1
ATOM 1849 C CA . LEU A 1 234 ? 14.438 17.859 -0.979 1 98.62 234 LEU A CA 1
ATOM 1850 C C . LEU A 1 234 ? 15.305 19.031 -0.53 1 98.62 234 LEU A C 1
ATOM 1852 O O . LEU A 1 234 ? 16.172 19.5 -1.282 1 98.62 234 LEU A O 1
ATOM 1856 N N . ALA A 1 235 ? 15.125 19.469 0.711 1 98.44 235 ALA A N 1
ATOM 1857 C CA . ALA A 1 235 ? 15.828 20.625 1.267 1 98.44 235 ALA A CA 1
ATOM 1858 C C . ALA A 1 235 ? 17.328 20.359 1.361 1 98.44 235 ALA A C 1
ATOM 1860 O O . ALA A 1 235 ? 18.141 21.281 1.244 1 98.44 235 ALA A O 1
ATOM 1861 N N . CYS A 1 236 ? 17.672 19.125 1.541 1 98 236 CYS A N 1
ATOM 1862 C CA . CYS A 1 236 ? 19.062 18.766 1.741 1 98 236 CYS A CA 1
ATOM 1863 C C . CYS A 1 236 ? 19.734 18.406 0.417 1 98 236 CYS A C 1
ATOM 1865 O O . CYS A 1 236 ? 20.891 18 0.391 1 98 236 CYS A O 1
ATOM 1867 N N . GLY A 1 237 ? 18.984 18.438 -0.68 1 96.31 237 GLY A N 1
ATOM 1868 C CA . GLY A 1 237 ? 19.562 18.219 -1.994 1 96.31 237 GLY A CA 1
ATOM 1869 C C . GLY A 1 237 ? 19.484 16.781 -2.459 1 96.31 237 GLY A C 1
ATOM 1870 O O . GLY A 1 237 ? 20.266 16.359 -3.328 1 96.31 237 GLY A O 1
ATOM 1871 N N . CYS A 1 238 ? 18.688 16 -1.878 1 97.88 238 CYS A N 1
ATOM 1872 C CA . CYS A 1 238 ? 18.469 14.641 -2.35 1 97.88 238 CYS A CA 1
ATOM 1873 C C . CYS A 1 238 ? 17.484 14.609 -3.504 1 97.88 238 CYS A C 1
ATOM 1875 O O . CYS A 1 238 ? 16.562 15.422 -3.557 1 97.88 238 CYS A O 1
ATOM 1877 N N . LEU A 1 239 ? 17.703 13.727 -4.398 1 98.12 239 LEU A N 1
ATOM 1878 C CA . LEU A 1 239 ? 16.656 13.344 -5.34 1 98.12 239 LEU A CA 1
ATOM 1879 C C . LEU A 1 239 ? 15.625 12.43 -4.676 1 98.12 239 LEU A C 1
ATOM 1881 O O . LEU A 1 239 ? 15.969 11.352 -4.184 1 98.12 239 LEU A O 1
ATOM 1885 N N . VAL A 1 240 ? 14.383 12.812 -4.621 1 98.88 240 VAL A N 1
ATOM 1886 C CA . VAL A 1 240 ? 13.367 12.031 -3.93 1 98.88 240 VAL A CA 1
ATOM 1887 C C . VAL A 1 240 ? 12.672 11.094 -4.918 1 98.88 240 VAL A C 1
ATOM 1889 O O . VAL A 1 240 ? 12.227 11.523 -5.984 1 98.88 240 VAL A O 1
ATOM 1892 N N . VAL A 1 241 ? 12.625 9.844 -4.641 1 98.88 241 VAL A N 1
ATOM 1893 C CA . VAL A 1 241 ? 11.992 8.789 -5.43 1 98.88 241 VAL A CA 1
ATOM 1894 C C . VAL A 1 241 ? 11 8.023 -4.559 1 98.88 241 VAL A C 1
ATOM 1896 O O . VAL A 1 241 ? 11.312 7.645 -3.43 1 98.88 241 VAL A O 1
ATOM 1899 N N . GLY A 1 242 ? 9.789 7.844 -5.082 1 98.62 242 GLY A N 1
ATOM 1900 C CA . GLY A 1 242 ? 8.938 6.918 -4.352 1 98.62 242 GLY A CA 1
ATOM 1901 C C . GLY A 1 242 ? 7.504 7.391 -4.242 1 98.62 242 GLY A C 1
ATOM 1902 O O . GLY A 1 242 ? 6.906 7.812 -5.234 1 98.62 242 GLY A O 1
ATOM 1903 N N . PHE A 1 243 ? 6.918 7.277 -3.09 1 98.62 243 PHE A N 1
ATOM 1904 C CA . PHE A 1 243 ? 5.477 7.379 -2.895 1 98.62 243 PHE A CA 1
ATOM 1905 C C . PHE A 1 243 ? 5.105 8.742 -2.32 1 98.62 243 PHE A C 1
ATOM 1907 O O . PHE A 1 243 ? 5.867 9.32 -1.546 1 98.62 243 PHE A O 1
ATOM 1914 N N . GLY A 1 244 ? 3.881 9.188 -2.631 1 98.06 244 GLY A N 1
ATOM 1915 C CA . GLY A 1 244 ? 3.371 10.438 -2.09 1 98.06 244 GLY A CA 1
ATOM 1916 C C . GLY A 1 244 ? 2.473 10.242 -0.883 1 98.06 244 GLY A C 1
ATOM 1917 O O . GLY A 1 244 ? 2.266 11.18 -0.102 1 98.06 244 GLY A O 1
ATOM 1918 N N . GLY A 1 245 ? 1.933 8.953 -0.814 1 97.81 245 GLY A N 1
ATOM 1919 C CA . GLY A 1 245 ? 1.076 8.641 0.319 1 97.81 245 GLY A CA 1
ATOM 1920 C C . GLY A 1 245 ? -0.229 9.414 0.309 1 97.81 245 GLY A C 1
ATOM 1921 O O . GLY A 1 245 ? -0.887 9.547 1.343 1 97.81 245 GLY A O 1
ATOM 1922 N N . PHE A 1 246 ? -0.616 10.016 -0.754 1 98.25 246 PHE A N 1
ATOM 1923 C CA . PHE A 1 246 ? -1.794 10.859 -0.92 1 98.25 246 PHE A CA 1
ATOM 1924 C C . PHE A 1 246 ? -1.476 12.305 -0.571 1 98.25 246 PHE A C 1
ATOM 1926 O O . PHE A 1 246 ? -1.363 13.156 -1.46 1 98.25 246 PHE A O 1
ATOM 1933 N N . GLY A 1 247 ? -1.094 12.516 0.609 1 98.31 247 GLY A N 1
ATOM 1934 C CA . GLY A 1 247 ? -0.874 13.867 1.097 1 98.31 247 GLY A CA 1
ATOM 1935 C C . GLY A 1 247 ? 0.404 14.492 0.57 1 98.31 247 GLY A C 1
ATOM 1936 O O . GLY A 1 247 ? 0.542 15.719 0.551 1 98.31 247 GLY A O 1
ATOM 1937 N N . GLY A 1 248 ? 1.351 13.641 0.112 1 98.38 248 GLY A N 1
ATOM 1938 C CA . GLY A 1 248 ? 2.607 14.156 -0.408 1 98.38 248 GLY A CA 1
ATOM 1939 C C . GLY A 1 248 ? 2.438 14.977 -1.674 1 98.38 248 GLY A C 1
ATOM 1940 O O . GLY A 1 248 ? 3.27 15.836 -1.981 1 98.38 248 GLY A O 1
ATOM 1941 N N . TRP A 1 249 ? 1.339 14.805 -2.346 1 98.62 249 TRP A N 1
ATOM 1942 C CA . TRP A 1 249 ? 1.081 15.492 -3.607 1 98.62 249 TRP A CA 1
ATOM 1943 C C . TRP A 1 249 ? 0.685 16.953 -3.365 1 98.62 249 TRP A C 1
ATOM 1945 O O . TRP A 1 249 ? 0.378 17.672 -4.309 1 98.62 249 TRP A O 1
ATOM 1955 N N . ASP A 1 250 ? 0.687 17.297 -2.059 1 98.69 250 ASP A N 1
ATOM 1956 C CA . ASP A 1 250 ? 0.552 18.719 -1.749 1 98.69 250 ASP A CA 1
ATOM 1957 C C . ASP A 1 250 ? 1.724 19.516 -2.316 1 98.69 250 ASP A C 1
ATOM 1959 O O . ASP A 1 250 ? 1.55 20.656 -2.758 1 98.69 250 ASP A O 1
ATOM 1963 N N . TYR A 1 251 ? 2.922 18.922 -2.357 1 98.75 251 TYR A N 1
ATOM 1964 C CA . TYR A 1 251 ? 4.094 19.625 -2.857 1 98.75 251 TYR A CA 1
ATOM 1965 C C . TYR A 1 251 ? 4.828 18.797 -3.908 1 98.75 251 TYR A C 1
ATOM 1967 O O . TYR A 1 251 ? 5.676 19.328 -4.633 1 98.75 251 TYR A O 1
ATOM 1975 N N . MET A 1 252 ? 4.539 17.547 -3.98 1 98.81 252 MET A N 1
ATOM 1976 C CA . MET A 1 252 ? 5.215 16.688 -4.953 1 98.81 252 MET A CA 1
ATOM 1977 C C . MET A 1 252 ? 4.688 16.938 -6.359 1 98.81 252 MET A C 1
ATOM 1979 O O . MET A 1 252 ? 3.475 17.047 -6.566 1 98.81 252 MET A O 1
ATOM 1983 N N . ARG A 1 253 ? 5.562 17.109 -7.273 1 98.81 253 ARG A N 1
ATOM 1984 C CA . ARG A 1 253 ? 5.242 17.234 -8.695 1 98.81 253 ARG A CA 1
ATOM 1985 C C . ARG A 1 253 ? 6.16 16.344 -9.539 1 98.81 253 ARG A C 1
ATOM 1987 O O . ARG A 1 253 ? 7.367 16.281 -9.289 1 98.81 253 ARG A O 1
ATOM 1994 N N . GLN A 1 254 ? 5.609 15.695 -10.484 1 98.56 254 GLN A N 1
ATOM 1995 C CA . GLN A 1 254 ? 6.227 14.602 -11.234 1 98.56 254 GLN A CA 1
ATOM 1996 C C . GLN A 1 254 ? 7.312 15.125 -12.172 1 98.56 254 GLN A C 1
ATOM 1998 O O . GLN A 1 254 ? 7.078 16.062 -12.945 1 98.56 254 GLN A O 1
ATOM 2003 N N . ALA A 1 255 ? 8.477 14.555 -12.023 1 98.56 255 ALA A N 1
ATOM 2004 C CA . ALA A 1 255 ? 9.562 14.875 -12.945 1 98.56 255 ALA A CA 1
ATOM 2005 C C . ALA A 1 255 ? 9.914 13.672 -13.82 1 98.56 255 ALA A C 1
ATOM 2007 O O . ALA A 1 255 ? 10.656 13.797 -14.797 1 98.56 255 ALA A O 1
ATOM 2008 N N . LEU A 1 256 ? 9.422 12.469 -13.414 1 97.69 256 LEU A N 1
ATOM 2009 C CA . LEU A 1 256 ? 9.633 11.266 -14.211 1 97.69 256 LEU A CA 1
ATOM 2010 C C . LEU A 1 256 ? 8.852 11.328 -15.516 1 97.69 256 LEU A C 1
ATOM 2012 O O . LEU A 1 256 ? 7.629 11.508 -15.508 1 97.69 256 LEU A O 1
ATOM 2016 N N . PRO A 1 257 ? 9.531 11.25 -16.641 1 96.06 257 PRO A N 1
ATOM 2017 C CA . PRO A 1 257 ? 8.797 11.25 -17.906 1 96.06 257 PRO A CA 1
ATOM 2018 C C . PRO A 1 257 ? 7.727 10.164 -17.969 1 96.06 257 PRO A C 1
ATOM 2020 O O . PRO A 1 257 ? 8.008 9 -17.688 1 96.06 257 PRO A O 1
ATOM 2023 N N . ASN A 1 258 ? 6.516 10.57 -18.266 1 94.06 258 ASN A N 1
ATOM 2024 C CA . ASN A 1 258 ? 5.375 9.656 -18.344 1 94.06 258 ASN A CA 1
ATOM 2025 C C . ASN A 1 258 ? 5.125 8.969 -17.016 1 94.06 258 ASN A C 1
ATOM 2027 O O . ASN A 1 258 ? 4.691 7.812 -16.969 1 94.06 258 ASN A O 1
ATOM 2031 N N . GLY A 1 259 ? 5.555 9.633 -15.969 1 95.94 259 GLY A N 1
ATOM 2032 C CA . GLY A 1 259 ? 5.418 9.062 -14.633 1 95.94 259 GLY A CA 1
ATOM 2033 C C . GLY A 1 259 ? 4.008 9.164 -14.086 1 95.94 259 GLY A C 1
ATOM 2034 O O . GLY A 1 259 ? 3.135 9.781 -14.703 1 95.94 259 GLY A O 1
ATOM 2035 N N . TYR A 1 260 ? 3.746 8.547 -13.047 1 96.56 260 TYR A N 1
ATOM 2036 C CA . TYR A 1 260 ? 2.447 8.492 -12.383 1 96.56 260 TYR A CA 1
ATOM 2037 C C . TYR A 1 260 ? 2.027 9.867 -11.883 1 96.56 260 TYR A C 1
ATOM 2039 O O . TYR A 1 260 ? 2.838 10.602 -11.312 1 96.56 260 TYR A O 1
ATOM 2047 N N . THR A 1 261 ? 0.812 10.234 -12.078 1 96.25 261 THR A N 1
ATOM 2048 C CA . THR A 1 261 ? 0.131 11.359 -11.438 1 96.25 261 THR A CA 1
ATOM 2049 C C . THR A 1 261 ? -1.227 10.922 -10.891 1 96.25 261 THR A C 1
ATOM 2051 O O . THR A 1 261 ? -1.897 10.078 -11.477 1 96.25 261 THR A O 1
ATOM 2054 N N . PRO A 1 262 ? -1.572 11.398 -9.773 1 96.12 262 PRO A N 1
ATOM 2055 C CA . PRO A 1 262 ? -2.846 10.961 -9.195 1 96.12 262 PRO A CA 1
ATOM 2056 C C . PRO A 1 262 ? -4.051 11.375 -10.039 1 96.12 262 PRO A C 1
ATOM 2058 O O . PRO A 1 262 ? -3.939 12.273 -10.875 1 96.12 262 PRO A O 1
ATOM 2061 N N . TRP A 1 263 ? -5.168 10.688 -9.812 1 96.25 263 TRP A N 1
ATOM 2062 C CA . TRP A 1 263 ? -6.395 10.93 -10.57 1 96.25 263 TRP A CA 1
ATOM 2063 C C . TRP A 1 263 ? -7.117 12.172 -10.055 1 96.25 263 TRP A C 1
ATOM 2065 O O . TRP A 1 263 ? -7.906 12.781 -10.781 1 96.25 263 TRP A O 1
ATOM 2075 N N . TRP A 1 264 ? -6.953 12.531 -8.758 1 95.81 264 TRP A N 1
ATOM 2076 C CA . TRP A 1 264 ? -7.648 13.688 -8.195 1 95.81 264 TRP A CA 1
ATOM 2077 C C . TRP A 1 264 ? -6.949 14.984 -8.578 1 95.81 264 TRP A C 1
ATOM 2079 O O . TRP A 1 264 ? -5.766 14.977 -8.93 1 95.81 264 TRP A O 1
ATOM 2089 N N . PRO A 1 265 ? -7.629 16.062 -8.469 1 94.88 265 PRO A N 1
ATOM 2090 C CA . PRO A 1 265 ? -7.062 17.328 -8.914 1 94.88 265 PRO A CA 1
ATOM 2091 C C . PRO A 1 265 ? -5.922 17.812 -8.016 1 94.88 265 PRO A C 1
ATOM 2093 O O . PRO A 1 265 ? -6.035 17.766 -6.789 1 94.88 265 PRO A O 1
ATOM 2096 N N . LEU A 1 266 ? -4.848 18.234 -8.656 1 97.06 266 LEU A N 1
ATOM 2097 C CA . LEU A 1 266 ? -3.719 18.828 -7.945 1 97.06 266 LEU A CA 1
ATOM 2098 C C . LEU A 1 266 ? -3.74 20.344 -8.062 1 97.06 266 LEU A C 1
ATOM 2100 O O . LEU A 1 266 ? -4.09 20.891 -9.117 1 97.06 266 LEU A O 1
ATOM 2104 N N . GLU A 1 267 ? -3.332 20.953 -7.051 1 96.31 267 GLU A N 1
ATOM 2105 C CA . GLU A 1 267 ? -3.236 22.406 -7.066 1 96.31 267 GLU A CA 1
ATOM 2106 C C . GLU A 1 267 ? -2.152 22.875 -8.031 1 96.31 267 GLU A C 1
ATOM 2108 O O . GLU A 1 267 ? -1.141 22.203 -8.219 1 96.31 267 GLU A O 1
ATOM 2113 N N . ASN A 1 268 ? -2.441 24.031 -8.648 1 96.88 268 ASN A N 1
ATOM 2114 C CA . ASN A 1 268 ? -1.377 24.688 -9.398 1 96.88 268 ASN A CA 1
ATOM 2115 C C . ASN A 1 268 ? -0.331 25.297 -8.469 1 96.88 268 ASN A C 1
ATOM 2117 O O . ASN A 1 268 ? -0.664 26.078 -7.59 1 96.88 268 ASN A O 1
ATOM 2121 N N . LEU A 1 269 ? 0.902 24.906 -8.633 1 97.81 269 LEU A N 1
ATOM 2122 C CA . LEU A 1 269 ? 1.969 25.344 -7.738 1 97.81 269 LEU A CA 1
ATOM 2123 C C . LEU A 1 269 ? 3.031 26.125 -8.5 1 97.81 269 LEU A C 1
ATOM 2125 O O . LEU A 1 269 ? 3.113 26.031 -9.727 1 97.81 269 LEU A O 1
ATOM 2129 N N . PRO A 1 270 ? 3.822 26.953 -7.801 1 97.12 270 PRO A N 1
ATOM 2130 C CA . PRO A 1 270 ? 4.855 27.75 -8.461 1 97.12 270 PRO A CA 1
ATOM 2131 C C . PRO A 1 270 ? 6.082 26.938 -8.852 1 97.12 270 PRO A C 1
ATOM 2133 O O . PRO A 1 270 ? 7.047 27.484 -9.398 1 97.12 270 PRO A O 1
ATOM 2136 N N . TRP A 1 271 ? 6.094 25.719 -8.602 1 98.44 271 TRP A N 1
ATOM 2137 C CA . TRP A 1 271 ? 7.176 24.828 -9.031 1 98.44 271 TRP A CA 1
ATOM 2138 C C . TRP A 1 271 ? 6.637 23.656 -9.836 1 98.44 271 TRP A C 1
ATOM 2140 O O . TRP A 1 271 ? 5.441 23.359 -9.781 1 98.44 271 TRP A O 1
ATOM 2150 N N . GLY A 1 272 ? 7.562 23.109 -10.602 1 98.12 272 GLY A N 1
ATOM 2151 C CA . GLY A 1 272 ? 7.242 21.922 -11.383 1 98.12 272 GLY A CA 1
ATOM 2152 C C . GLY A 1 272 ? 7.793 20.656 -10.773 1 98.12 272 GLY A C 1
ATOM 2153 O O . GLY A 1 272 ? 7.785 20.484 -9.555 1 98.12 272 GLY A O 1
ATOM 2154 N N . GLY A 1 273 ? 8.203 19.75 -11.664 1 98.62 273 GLY A N 1
ATOM 2155 C CA . GLY A 1 273 ? 8.68 18.453 -11.227 1 98.62 273 GLY A CA 1
ATOM 2156 C C . GLY A 1 273 ? 9.844 18.531 -10.258 1 98.62 273 GLY A C 1
ATOM 2157 O O . GLY A 1 273 ? 10.906 19.047 -10.609 1 98.62 273 GLY A O 1
ATOM 2158 N N . ASN A 1 274 ? 9.641 18 -9.031 1 98.81 274 ASN A N 1
ATOM 2159 C CA . ASN A 1 274 ? 10.664 18.109 -7.996 1 98.81 274 ASN A CA 1
ATOM 2160 C C . ASN A 1 274 ? 11.102 16.75 -7.48 1 98.81 274 ASN A C 1
ATOM 2162 O O . ASN A 1 274 ? 11.852 16.656 -6.5 1 98.81 274 ASN A O 1
ATOM 2166 N N . GLY A 1 275 ? 10.633 15.68 -8.07 1 98.75 275 GLY A N 1
ATOM 2167 C CA . GLY A 1 275 ? 10.992 14.32 -7.695 1 98.75 275 GLY A CA 1
ATOM 2168 C C . GLY A 1 275 ? 10.453 13.273 -8.656 1 98.75 275 GLY A C 1
ATOM 2169 O O . GLY A 1 275 ? 9.836 13.617 -9.664 1 98.75 275 GLY A O 1
ATOM 2170 N N . LEU A 1 276 ? 10.758 12.062 -8.469 1 98.88 276 LEU A N 1
ATOM 2171 C CA . LEU A 1 276 ? 10.336 10.93 -9.273 1 98.88 276 LEU A CA 1
ATOM 2172 C C . LEU A 1 276 ? 9.359 10.047 -8.508 1 98.88 276 LEU A C 1
ATOM 2174 O O . LEU A 1 276 ? 9.766 9.25 -7.656 1 98.88 276 LEU A O 1
ATOM 2178 N N . TYR A 1 277 ? 8.133 10.172 -8.812 1 98.75 277 TYR A N 1
ATOM 2179 C CA . TYR A 1 277 ? 7.094 9.594 -7.965 1 98.75 277 TYR A CA 1
ATOM 2180 C C . TYR A 1 277 ? 6.328 8.5 -8.695 1 98.75 277 TYR A C 1
ATOM 2182 O O . TYR A 1 277 ? 6.18 8.555 -9.922 1 98.75 277 TYR A O 1
ATOM 2190 N N . VAL A 1 278 ? 5.902 7.504 -7.988 1 98.5 278 VAL A N 1
ATOM 2191 C CA . VAL A 1 278 ? 5.141 6.363 -8.492 1 98.5 278 VAL A CA 1
ATOM 2192 C C . VAL A 1 278 ? 3.918 6.133 -7.605 1 98.5 278 VAL A C 1
ATOM 2194 O O . VAL A 1 278 ? 3.785 6.746 -6.543 1 98.5 278 VAL A O 1
ATOM 2197 N N . ALA A 1 279 ? 2.939 5.328 -8.102 1 98.25 279 ALA A N 1
ATOM 2198 C CA . ALA A 1 279 ? 1.783 4.988 -7.273 1 98.25 279 ALA A CA 1
ATOM 2199 C C . ALA A 1 279 ? 2.213 4.289 -5.988 1 98.25 279 ALA A C 1
ATOM 2201 O O . ALA A 1 279 ? 3.184 3.529 -5.98 1 98.25 279 ALA A O 1
ATOM 2202 N N . ASP A 1 280 ? 1.466 4.555 -4.898 1 98.12 280 ASP A N 1
ATOM 2203 C CA . ASP A 1 280 ? 1.768 3.885 -3.635 1 98.12 280 ASP A CA 1
ATOM 2204 C C . ASP A 1 280 ? 1.789 2.369 -3.807 1 98.12 280 ASP A C 1
ATOM 2206 O O . ASP A 1 280 ? 0.95 1.807 -4.516 1 98.12 280 ASP A O 1
ATOM 2210 N N . ALA A 1 281 ? 2.822 1.683 -3.262 1 97.44 281 ALA A N 1
ATOM 2211 C CA . ALA A 1 281 ? 2.973 0.231 -3.213 1 97.44 281 ALA A CA 1
ATOM 2212 C C . ALA A 1 281 ? 3.416 -0.319 -4.566 1 97.44 281 ALA A C 1
ATOM 2214 O O . ALA A 1 281 ? 3.482 -1.535 -4.758 1 97.44 281 ALA A O 1
ATOM 2215 N N . ASP A 1 282 ? 3.705 0.532 -5.586 1 97.81 282 ASP A N 1
ATOM 2216 C CA . ASP A 1 282 ? 4.18 0.08 -6.891 1 97.81 282 ASP A CA 1
ATOM 2217 C C . ASP A 1 282 ? 5.684 -0.187 -6.859 1 97.81 282 ASP A C 1
ATOM 2219 O O . ASP A 1 282 ? 6.48 0.672 -7.246 1 97.81 282 ASP A O 1
ATOM 2223 N N . ILE A 1 283 ? 6.039 -1.34 -6.492 1 98 283 ILE A N 1
ATOM 2224 C CA . ILE A 1 283 ? 7.434 -1.716 -6.281 1 98 283 ILE A CA 1
ATOM 2225 C C . ILE A 1 283 ? 8.188 -1.669 -7.609 1 98 283 ILE A C 1
ATOM 2227 O O . ILE A 1 283 ? 9.266 -1.083 -7.695 1 98 283 ILE A O 1
ATOM 2231 N N . LEU A 1 284 ? 7.684 -2.273 -8.664 1 98 284 LEU A N 1
ATOM 2232 C CA . LEU A 1 284 ? 8.375 -2.285 -9.945 1 98 284 LEU A CA 1
ATOM 2233 C C . LEU A 1 284 ? 8.531 -0.869 -10.492 1 98 284 LEU A C 1
ATOM 2235 O O . LEU A 1 284 ? 9.586 -0.522 -11.031 1 98 284 LEU A O 1
ATOM 2239 N N . GLY A 1 285 ? 7.43 -0.091 -10.32 1 98.06 285 GLY A N 1
ATOM 2240 C CA . GLY A 1 285 ? 7.543 1.309 -10.703 1 98.06 285 GLY A CA 1
ATOM 2241 C C . GLY A 1 285 ? 8.664 2.033 -9.977 1 98.06 285 GLY A C 1
ATOM 2242 O O . GLY A 1 285 ? 9.352 2.873 -10.562 1 98.06 285 GLY A O 1
ATOM 2243 N N . THR A 1 286 ? 8.836 1.723 -8.742 1 98.62 286 THR A N 1
ATOM 2244 C CA . THR A 1 286 ? 9.891 2.336 -7.953 1 98.62 286 THR A CA 1
ATOM 2245 C C . THR A 1 286 ? 11.266 1.927 -8.477 1 98.62 286 THR A C 1
ATOM 2247 O O . THR A 1 286 ? 12.188 2.746 -8.539 1 98.62 286 THR A O 1
ATOM 2250 N N . ILE A 1 287 ? 11.406 0.66 -8.852 1 98.19 287 ILE A N 1
ATOM 2251 C CA . ILE A 1 287 ? 12.664 0.16 -9.398 1 98.19 287 ILE A CA 1
ATOM 2252 C C . ILE A 1 287 ? 13.031 0.943 -10.656 1 98.19 287 ILE A C 1
ATOM 2254 O O . ILE A 1 287 ? 14.172 1.396 -10.805 1 98.19 287 ILE A O 1
ATOM 2258 N N . PHE A 1 288 ? 12.094 1.146 -11.508 1 97.94 288 PHE A N 1
ATOM 2259 C CA . PHE A 1 288 ? 12.336 1.88 -12.742 1 97.94 288 PHE A CA 1
ATOM 2260 C C . PHE A 1 288 ? 12.664 3.34 -12.453 1 97.94 288 PHE A C 1
ATOM 2262 O O . PHE A 1 288 ? 13.531 3.93 -13.102 1 97.94 288 PHE A O 1
ATOM 2269 N N . ALA A 1 289 ? 11.961 3.916 -11.484 1 98.62 289 ALA A N 1
ATOM 2270 C CA . ALA A 1 289 ? 12.234 5.293 -11.094 1 98.62 289 ALA A CA 1
ATOM 2271 C C . ALA A 1 289 ? 13.641 5.434 -10.523 1 98.62 289 ALA A C 1
ATOM 2273 O O . ALA A 1 289 ? 14.328 6.422 -10.781 1 98.62 289 ALA A O 1
ATOM 2274 N N . LEU A 1 290 ? 14.039 4.445 -9.719 1 98.56 290 LEU A N 1
ATOM 2275 C CA . LEU A 1 290 ? 15.383 4.457 -9.156 1 98.56 290 LEU A CA 1
ATOM 2276 C C . LEU A 1 290 ? 16.438 4.34 -10.258 1 98.56 290 LEU A C 1
ATOM 2278 O O . LEU A 1 290 ? 17.469 5.016 -10.211 1 98.56 290 LEU A O 1
ATOM 2282 N N . GLU A 1 291 ? 16.188 3.475 -11.211 1 97.19 291 GLU A N 1
ATOM 2283 C CA . GLU A 1 291 ? 17.109 3.373 -12.344 1 97.19 291 GLU A CA 1
ATOM 2284 C C . GLU A 1 291 ? 17.25 4.715 -13.055 1 97.19 291 GLU A C 1
ATOM 2286 O O . GLU A 1 291 ? 18.359 5.129 -13.398 1 97.19 291 GLU A O 1
ATOM 2291 N N . TYR A 1 292 ? 16.141 5.324 -13.266 1 97.38 292 TYR A N 1
ATOM 2292 C CA . TYR A 1 292 ? 16.141 6.633 -13.914 1 97.38 292 TYR A CA 1
ATOM 2293 C C . TYR A 1 292 ? 16.922 7.645 -13.086 1 97.38 292 TYR A C 1
ATOM 2295 O O . TYR A 1 292 ? 17.719 8.422 -13.633 1 97.38 292 TYR A O 1
ATOM 2303 N N . ALA A 1 293 ? 16.734 7.613 -11.797 1 97.88 293 ALA A N 1
ATOM 2304 C CA . ALA A 1 293 ? 17.453 8.508 -10.891 1 97.88 293 ALA A CA 1
ATOM 2305 C C . ALA A 1 293 ? 18.969 8.289 -10.977 1 97.88 293 ALA A C 1
ATOM 2307 O O . ALA A 1 293 ? 19.734 9.25 -11.023 1 97.88 293 ALA A O 1
ATOM 2308 N N . ILE A 1 294 ? 19.344 7.031 -10.977 1 96.25 294 ILE A N 1
ATOM 2309 C CA . ILE A 1 294 ? 20.75 6.668 -11.062 1 96.25 294 ILE A CA 1
ATOM 2310 C C . ILE A 1 294 ? 21.344 7.219 -12.359 1 96.25 294 ILE A C 1
ATOM 2312 O O . ILE A 1 294 ? 22.422 7.809 -12.352 1 96.25 294 ILE A O 1
ATOM 2316 N N . ASP A 1 295 ? 20.625 7.062 -13.445 1 95.12 295 ASP A N 1
ATOM 2317 C CA . ASP A 1 295 ? 21.078 7.574 -14.742 1 95.12 295 ASP A CA 1
ATOM 2318 C C . ASP A 1 295 ? 21.219 9.094 -14.703 1 95.12 295 ASP A C 1
ATOM 2320 O O . ASP A 1 295 ? 22.188 9.641 -15.25 1 95.12 295 ASP A O 1
ATOM 2324 N N . LEU A 1 296 ? 20.297 9.758 -14.117 1 95.81 296 LEU A N 1
ATOM 2325 C CA . LEU A 1 296 ? 20.359 11.203 -13.984 1 95.81 296 LEU A CA 1
ATOM 2326 C C . LEU A 1 296 ? 21.609 11.625 -13.219 1 95.81 296 LEU A C 1
ATOM 2328 O O . LEU A 1 296 ? 22.297 12.562 -13.617 1 95.81 296 LEU A O 1
ATOM 2332 N N . LEU A 1 297 ? 21.875 10.961 -12.109 1 94.44 297 LEU A N 1
ATOM 2333 C CA . LEU A 1 297 ? 23 11.305 -11.242 1 94.44 297 LEU A CA 1
ATOM 2334 C C . LEU A 1 297 ? 24.328 11.086 -11.969 1 94.44 297 LEU A C 1
ATOM 2336 O O . LEU A 1 297 ? 25.281 11.852 -11.789 1 94.44 297 LEU A O 1
ATOM 2340 N N . HIS A 1 298 ? 24.375 10.094 -12.797 1 92.25 298 HIS A N 1
ATOM 2341 C CA . HIS A 1 298 ? 25.594 9.805 -13.555 1 92.25 298 HIS A CA 1
ATOM 2342 C C . HIS A 1 298 ? 25.797 10.82 -14.672 1 92.25 298 HIS A C 1
ATOM 2344 O O . HIS A 1 298 ? 26.922 11.211 -14.961 1 92.25 298 HIS A O 1
ATOM 2350 N N . SER A 1 299 ? 24.719 11.18 -15.258 1 89.31 299 SER A N 1
ATOM 2351 C CA . SER A 1 299 ? 24.828 12.055 -16.422 1 89.31 299 SER A CA 1
ATOM 2352 C C . SER A 1 299 ? 24.984 13.516 -16 1 89.31 299 SER A C 1
ATOM 2354 O O . SER A 1 299 ? 25.562 14.32 -16.734 1 89.31 299 SER A O 1
ATOM 2356 N N . HIS A 1 300 ? 24.469 13.836 -14.875 1 83.62 300 HIS A N 1
ATOM 2357 C CA . HIS A 1 300 ? 24.469 15.188 -14.336 1 83.62 300 HIS A CA 1
ATOM 2358 C C . HIS A 1 300 ? 23.984 16.203 -15.359 1 83.62 300 HIS A C 1
ATOM 2360 O O . HIS A 1 300 ? 24.609 17.234 -15.57 1 83.62 300 HIS A O 1
ATOM 2366 N N . ASN A 1 301 ? 22.891 15.836 -15.969 1 84.5 301 ASN A N 1
ATOM 2367 C CA . ASN A 1 301 ? 22.453 16.672 -17.078 1 84.5 301 ASN A CA 1
ATOM 2368 C C . ASN A 1 301 ? 21.469 17.75 -16.609 1 84.5 301 ASN A C 1
ATOM 2370 O O . ASN A 1 301 ? 21.25 17.922 -15.414 1 84.5 301 ASN A O 1
ATOM 2374 N N . GLU A 1 302 ? 20.875 18.516 -17.531 1 92.44 302 GLU A N 1
ATOM 2375 C CA . GLU A 1 302 ? 20.016 19.672 -17.281 1 92.44 302 GLU A CA 1
ATOM 2376 C C . GLU A 1 302 ? 18.734 19.25 -16.578 1 92.44 302 GLU A C 1
ATOM 2378 O O . GLU A 1 302 ? 18.172 20.031 -15.797 1 92.44 302 GLU A O 1
ATOM 2383 N N . GLU A 1 303 ? 18.359 18.109 -16.812 1 94.25 303 GLU A N 1
ATOM 2384 C CA . GLU A 1 303 ? 17.141 17.609 -16.188 1 94.25 303 GLU A CA 1
ATOM 2385 C C . GLU A 1 303 ? 17.297 17.5 -14.672 1 94.25 303 GLU A C 1
ATOM 2387 O O . GLU A 1 303 ? 16.406 17.891 -13.922 1 94.25 303 GLU A O 1
ATOM 2392 N N . LEU A 1 304 ? 18.406 17 -14.289 1 95.75 304 LEU A N 1
ATOM 2393 C CA . LEU A 1 304 ? 18.688 16.875 -12.867 1 95.75 304 LEU A CA 1
ATOM 2394 C C . LEU A 1 304 ? 18.719 18.25 -12.195 1 95.75 304 LEU A C 1
ATOM 2396 O O . LEU A 1 304 ? 18.109 18.438 -11.141 1 95.75 304 LEU A O 1
ATOM 2400 N N . ASN A 1 305 ? 19.344 19.188 -12.836 1 95.31 305 ASN A N 1
ATOM 2401 C CA . ASN A 1 305 ? 19.406 20.547 -12.312 1 95.31 305 ASN A CA 1
ATOM 2402 C C . ASN A 1 305 ? 18.031 21.188 -12.203 1 95.31 305 ASN A C 1
ATOM 2404 O O . ASN A 1 305 ? 17.734 21.906 -11.25 1 95.31 305 ASN A O 1
ATOM 2408 N N . SER A 1 306 ? 17.25 20.922 -13.203 1 97.38 306 SER A N 1
ATOM 2409 C CA . SER A 1 306 ? 15.891 21.438 -13.18 1 97.38 306 SER A CA 1
ATOM 2410 C C . SER A 1 306 ? 15.109 20.891 -11.992 1 97.38 306 SER A C 1
ATOM 2412 O O . SER A 1 306 ? 14.383 21.625 -11.32 1 97.38 306 SER A O 1
ATOM 2414 N N . ILE A 1 307 ? 15.266 19.625 -11.711 1 98.06 307 ILE A N 1
ATOM 2415 C CA . ILE A 1 307 ? 14.578 18.984 -10.586 1 98.06 307 ILE A CA 1
ATOM 2416 C C . ILE A 1 307 ? 15.023 19.641 -9.281 1 98.06 307 ILE A C 1
ATOM 2418 O O . ILE A 1 307 ? 14.188 19.969 -8.43 1 98.06 307 ILE A O 1
ATOM 2422 N N . TYR A 1 308 ? 16.312 19.906 -9.148 1 96.75 308 TYR A N 1
ATOM 2423 C CA . TYR A 1 308 ? 16.859 20.516 -7.938 1 96.75 308 TYR A CA 1
ATOM 2424 C C . TYR A 1 308 ? 16.344 21.938 -7.766 1 96.75 308 TYR A C 1
ATOM 2426 O O . TYR A 1 308 ? 16.047 22.375 -6.648 1 96.75 308 TYR A O 1
ATOM 2434 N N . LEU A 1 309 ? 16.234 22.594 -8.859 1 97.38 309 LEU A N 1
ATOM 2435 C CA . LEU A 1 309 ? 15.719 23.953 -8.812 1 97.38 309 LEU A CA 1
ATOM 2436 C C . LEU A 1 309 ? 14.273 23.984 -8.336 1 97.38 309 LEU A C 1
ATOM 2438 O O . LEU A 1 309 ? 13.898 24.812 -7.504 1 97.38 309 LEU A O 1
ATOM 2442 N N . GLN A 1 310 ? 13.469 23.109 -8.875 1 98.56 310 GLN A N 1
ATOM 2443 C CA . GLN A 1 310 ? 12.078 23.016 -8.461 1 98.56 310 GLN A CA 1
ATOM 2444 C C . GLN A 1 310 ? 11.969 22.594 -6.996 1 98.56 310 GLN A C 1
ATOM 2446 O O . GLN A 1 310 ? 11.078 23.047 -6.277 1 98.56 310 GLN A O 1
ATOM 2451 N N . ALA A 1 311 ? 12.891 21.703 -6.586 1 98.19 311 ALA A N 1
ATOM 2452 C CA . ALA A 1 311 ? 12.945 21.297 -5.184 1 98.19 311 ALA A CA 1
ATOM 2453 C C . ALA A 1 311 ? 13.227 22.484 -4.277 1 98.19 311 ALA A C 1
ATOM 2455 O O . ALA A 1 311 ? 12.617 22.625 -3.213 1 98.19 311 ALA A O 1
ATOM 2456 N N . GLU A 1 312 ? 14.094 23.328 -4.695 1 97 312 GLU A N 1
ATOM 2457 C CA . GLU A 1 312 ? 14.43 24.531 -3.928 1 97 312 GLU A CA 1
ATOM 2458 C C . GLU A 1 312 ? 13.227 25.438 -3.781 1 97 312 GLU A C 1
ATOM 2460 O O . GLU A 1 312 ? 12.953 25.953 -2.691 1 97 312 GLU A O 1
ATOM 2465 N N . LYS A 1 313 ? 12.531 25.641 -4.895 1 98.25 313 LYS A N 1
ATOM 2466 C CA . LYS A 1 313 ? 11.32 26.453 -4.848 1 98.25 313 LYS A CA 1
ATOM 2467 C C . LYS A 1 313 ? 10.297 25.859 -3.881 1 98.25 313 LYS A C 1
ATOM 2469 O O . LYS A 1 313 ? 9.656 26.578 -3.117 1 98.25 313 LYS A O 1
ATOM 2474 N N . THR A 1 314 ? 10.219 24.562 -3.924 1 98.56 314 THR A N 1
ATOM 2475 C CA . THR A 1 314 ? 9.266 23.844 -3.082 1 98.56 314 THR A CA 1
ATOM 2476 C C . THR A 1 314 ? 9.562 24.078 -1.604 1 98.56 314 THR A C 1
ATOM 2478 O O . THR A 1 314 ? 8.68 24.469 -0.842 1 98.56 314 THR A O 1
ATOM 2481 N N . VAL A 1 315 ? 10.797 23.844 -1.193 1 98.12 315 VAL A N 1
ATOM 2482 C CA . VAL A 1 315 ? 11.148 23.828 0.223 1 98.12 315 VAL A CA 1
ATOM 2483 C C . VAL A 1 315 ? 11.031 25.234 0.801 1 98.12 315 VAL A C 1
ATOM 2485 O O . VAL A 1 315 ? 10.695 25.406 1.976 1 98.12 315 VAL A O 1
ATOM 2488 N N . LYS A 1 316 ? 11.234 26.266 -0.011 1 97.44 316 LYS A N 1
ATOM 2489 C CA . LYS A 1 316 ? 11.086 27.641 0.442 1 97.44 316 LYS A CA 1
ATOM 2490 C C . LYS A 1 316 ? 9.641 27.922 0.856 1 97.44 316 LYS A C 1
ATOM 2492 O O . LYS A 1 316 ? 9.398 28.625 1.847 1 97.44 316 LYS A O 1
ATOM 2497 N N . GLU A 1 317 ? 8.75 27.375 0.138 1 97.81 317 GLU A N 1
ATOM 2498 C CA . GLU A 1 317 ? 7.332 27.578 0.425 1 97.81 317 GLU A CA 1
ATOM 2499 C C . GLU A 1 317 ? 6.914 26.859 1.698 1 97.81 317 GLU A C 1
ATOM 2501 O O . GLU A 1 317 ? 5.918 27.219 2.33 1 97.81 317 GLU A O 1
ATOM 2506 N N . TYR A 1 318 ? 7.699 25.828 2.107 1 98.19 318 TYR A N 1
ATOM 2507 C CA . TYR A 1 318 ? 7.352 25.031 3.277 1 98.19 318 TYR A CA 1
ATOM 2508 C C . TYR A 1 318 ? 8.305 25.312 4.434 1 98.19 318 TYR A C 1
ATOM 2510 O O . TYR A 1 318 ? 8.539 24.453 5.281 1 98.19 318 TYR A O 1
ATOM 2518 N N . SER A 1 319 ? 8.812 26.516 4.461 1 97.94 319 SER A N 1
ATOM 2519 C CA . SER A 1 319 ? 9.695 26.922 5.551 1 97.94 319 SER A CA 1
ATOM 2520 C C . SER A 1 319 ? 8.914 27.125 6.844 1 97.94 319 SER A C 1
ATOM 2522 O O . SER A 1 319 ? 7.715 27.406 6.812 1 97.94 319 SER A O 1
ATOM 2524 N N . LEU A 1 320 ? 9.602 27.047 7.98 1 97.31 320 LEU A N 1
ATOM 2525 C CA . LEU A 1 320 ? 8.992 27.328 9.273 1 97.31 320 LEU A CA 1
ATOM 2526 C C . LEU A 1 320 ? 8.438 28.75 9.32 1 97.31 320 LEU A C 1
ATOM 2528 O O . LEU A 1 320 ? 7.383 28.984 9.914 1 97.31 320 LEU A O 1
ATOM 2532 N N . ASN A 1 321 ? 9.148 29.641 8.672 1 97.25 321 ASN A N 1
ATOM 2533 C CA . ASN A 1 321 ? 8.672 31.031 8.633 1 97.25 321 ASN A CA 1
ATOM 2534 C C . ASN A 1 321 ? 7.309 31.125 7.965 1 97.25 321 ASN A C 1
ATOM 2536 O O . ASN A 1 321 ? 6.406 31.797 8.484 1 97.25 321 ASN A O 1
ATOM 2540 N N . ASN A 1 322 ? 7.195 30.469 6.816 1 97.94 322 ASN A N 1
ATOM 2541 C CA . ASN A 1 322 ? 5.906 30.469 6.133 1 97.94 322 ASN A CA 1
ATOM 2542 C C . ASN A 1 322 ? 4.836 29.766 6.965 1 97.94 322 ASN A C 1
ATOM 2544 O O . ASN A 1 322 ? 3.68 30.203 6.98 1 97.94 322 ASN A O 1
ATOM 2548 N N . HIS A 1 323 ? 5.215 28.734 7.652 1 98.19 323 HIS A N 1
ATOM 2549 C CA . HIS A 1 323 ? 4.305 28.016 8.539 1 98.19 323 HIS A CA 1
ATOM 2550 C C . HIS A 1 323 ? 3.82 28.922 9.672 1 98.19 323 HIS A C 1
ATOM 2552 O O . HIS A 1 323 ? 2.621 28.984 9.953 1 98.19 323 HIS A O 1
ATOM 2558 N N . TYR A 1 324 ? 4.73 29.656 10.289 1 98.25 324 TYR A N 1
ATOM 2559 C CA . TYR A 1 324 ? 4.379 30.547 11.383 1 98.25 324 TYR A CA 1
ATOM 2560 C C . TYR A 1 324 ? 3.43 31.641 10.906 1 98.25 324 TYR A C 1
ATOM 2562 O O . TYR A 1 324 ? 2.451 31.953 11.586 1 98.25 324 TYR A O 1
ATOM 2570 N N . ASN A 1 325 ? 3.73 32.125 9.734 1 98.44 325 ASN A N 1
ATOM 2571 C CA . ASN A 1 325 ? 2.848 33.156 9.164 1 98.44 325 ASN A CA 1
ATOM 2572 C C . ASN A 1 325 ? 1.447 32.594 8.922 1 98.44 325 ASN A C 1
ATOM 2574 O O . ASN A 1 325 ? 0.452 33.25 9.195 1 98.44 325 ASN A O 1
ATOM 2578 N N . ALA A 1 326 ? 1.386 31.422 8.406 1 98.56 326 ALA A N 1
ATOM 2579 C CA . ALA A 1 326 ? 0.099 30.781 8.141 1 98.56 326 ALA A CA 1
ATOM 2580 C C . ALA A 1 326 ? -0.676 30.547 9.43 1 98.56 326 ALA A C 1
ATOM 2582 O O . ALA A 1 326 ? -1.895 30.719 9.477 1 98.56 326 ALA A O 1
ATOM 2583 N N . VAL A 1 327 ? 0.05 30.094 10.469 1 98.56 327 VAL A N 1
ATOM 2584 C CA . VAL A 1 327 ? -0.569 29.875 11.766 1 98.56 327 VAL A CA 1
ATOM 2585 C C . VAL A 1 327 ? -1.158 31.188 12.289 1 98.56 327 VAL A C 1
ATOM 2587 O O . VAL A 1 327 ? -2.324 31.234 12.68 1 98.56 327 VAL A O 1
ATOM 2590 N N . SER A 1 328 ? -0.375 32.219 12.258 1 98.38 328 SER A N 1
ATOM 2591 C CA . SER A 1 328 ? -0.814 33.531 12.75 1 98.38 328 SER A CA 1
ATOM 2592 C C . SER A 1 328 ? -2.047 34.031 11.992 1 98.38 328 SER A C 1
ATOM 2594 O O . SER A 1 328 ? -3.023 34.469 12.609 1 98.38 328 SER A O 1
ATOM 2596 N N . ASN A 1 329 ? -1.966 33.875 10.703 1 98.25 329 ASN A N 1
ATOM 2597 C CA . ASN A 1 329 ? -3.07 34.344 9.875 1 98.25 329 ASN A CA 1
ATOM 2598 C C . ASN A 1 329 ? -4.352 33.562 10.148 1 98.25 329 ASN A C 1
ATOM 2600 O O . ASN A 1 329 ? -5.426 34.156 10.273 1 98.25 329 ASN A O 1
ATOM 2604 N N . LEU A 1 330 ? -4.203 32.25 10.203 1 98.31 330 LEU A N 1
ATOM 2605 C CA . LEU A 1 330 ? -5.363 31.391 10.438 1 98.31 330 LEU A CA 1
ATOM 2606 C C . LEU A 1 330 ? -5.988 31.688 11.797 1 98.31 330 LEU A C 1
ATOM 2608 O O . LEU A 1 330 ? -7.215 31.781 11.914 1 98.31 330 LEU A O 1
ATOM 2612 N N . TRP A 1 331 ? -5.227 31.844 12.852 1 97.62 331 TRP A N 1
ATOM 2613 C CA . TRP A 1 331 ? -5.73 32.094 14.195 1 97.62 331 TRP A CA 1
ATOM 2614 C C . TRP A 1 331 ? -6.371 33.469 14.289 1 97.62 331 TRP A C 1
ATOM 2616 O O . TRP A 1 331 ? -7.422 33.656 14.914 1 97.62 331 TRP A O 1
ATOM 2626 N N . GLU A 1 332 ? -5.781 34.469 13.68 1 96.38 332 GLU A N 1
ATOM 2627 C CA . GLU A 1 332 ? -6.309 35.844 13.695 1 96.38 332 GLU A CA 1
ATOM 2628 C C . GLU A 1 332 ? -7.656 35.906 12.984 1 96.38 332 GLU A C 1
ATOM 2630 O O . GLU A 1 332 ? -8.578 36.594 13.453 1 96.38 332 GLU A O 1
ATOM 2635 N N . GLN A 1 333 ? -7.711 35.219 11.922 1 96.44 333 GLN A N 1
ATOM 2636 C CA . GLN A 1 333 ? -8.898 35.312 11.078 1 96.44 333 GLN A CA 1
ATOM 2637 C C . GLN A 1 333 ? -10.055 34.5 11.656 1 96.44 333 GLN A C 1
ATOM 2639 O O . GLN A 1 333 ? -11.219 34.875 11.539 1 96.44 333 GLN A O 1
ATOM 2644 N N . HIS A 1 334 ? -9.695 33.344 12.312 1 94.56 334 HIS A N 1
ATOM 2645 C CA . HIS A 1 334 ? -10.789 32.438 12.562 1 94.56 334 HIS A CA 1
ATOM 2646 C C . HIS A 1 334 ? -10.898 32.094 14.047 1 94.56 334 HIS A C 1
ATOM 2648 O O . HIS A 1 334 ? -11.93 31.594 14.492 1 94.56 334 HIS A O 1
ATOM 2654 N N . PHE A 1 335 ? -9.875 32.344 14.828 1 92.44 335 PHE A N 1
ATOM 2655 C CA . PHE A 1 335 ? -9.906 31.797 16.172 1 92.44 335 PHE A CA 1
ATOM 2656 C C . PHE A 1 335 ? -9.625 32.875 17.219 1 92.44 335 PHE A C 1
ATOM 2658 O O . PHE A 1 335 ? -9.664 32.625 18.422 1 92.44 335 PHE A O 1
ATOM 2665 N N . ILE A 1 336 ? -9.234 34.094 16.75 1 83.62 336 ILE A N 1
ATOM 2666 C CA . ILE A 1 336 ? -9.031 35.219 17.641 1 83.62 336 ILE A CA 1
ATOM 2667 C C . ILE A 1 336 ? -10 36.344 17.266 1 83.62 336 ILE A C 1
ATOM 2669 O O . ILE A 1 336 ? -10.352 36.531 16.094 1 83.62 336 ILE A O 1
ATOM 2673 N N . MET B 1 1 ? 12.195 -40.875 -14.297 1 90.62 1 MET B N 1
ATOM 2674 C CA . MET B 1 1 ? 11.984 -39.438 -14.227 1 90.62 1 MET B CA 1
ATOM 2675 C C . MET B 1 1 ? 10.734 -39.125 -13.406 1 90.62 1 MET B C 1
ATOM 2677 O O . MET B 1 1 ? 9.664 -39.656 -13.656 1 90.62 1 MET B O 1
ATOM 2681 N N . ALA B 1 2 ? 10.898 -38.469 -12.305 1 96.88 2 ALA B N 1
ATOM 2682 C CA . ALA B 1 2 ? 9.812 -38.094 -11.398 1 96.88 2 ALA B CA 1
ATOM 2683 C C . ALA B 1 2 ? 9.859 -36.594 -11.078 1 96.88 2 ALA B C 1
ATOM 2685 O O . ALA B 1 2 ? 10.859 -35.938 -11.359 1 96.88 2 ALA B O 1
ATOM 2686 N N . THR B 1 3 ? 8.727 -36.125 -10.695 1 98.44 3 THR B N 1
ATOM 2687 C CA . THR B 1 3 ? 8.68 -34.75 -10.227 1 98.44 3 THR B CA 1
ATOM 2688 C C . THR B 1 3 ? 8.469 -34.688 -8.719 1 98.44 3 THR B C 1
ATOM 2690 O O . THR B 1 3 ? 7.559 -35.344 -8.188 1 98.44 3 THR B O 1
ATOM 2693 N N . PHE B 1 4 ? 9.328 -34 -8.039 1 98.44 4 PHE B N 1
ATOM 2694 C CA . PHE B 1 4 ? 9.242 -33.75 -6.605 1 98.44 4 PHE B CA 1
ATOM 2695 C C . PHE B 1 4 ? 8.945 -32.281 -6.305 1 98.44 4 PHE B C 1
ATOM 2697 O O . PHE B 1 4 ? 9.492 -31.406 -6.949 1 98.44 4 PHE B O 1
ATOM 2704 N N . PHE B 1 5 ? 8.008 -32.094 -5.41 1 98.25 5 PHE B N 1
ATOM 2705 C CA . PHE B 1 5 ? 7.621 -30.734 -5.023 1 98.25 5 PHE B CA 1
ATOM 2706 C C . PHE B 1 5 ? 7.996 -30.453 -3.574 1 98.25 5 PHE B C 1
ATOM 2708 O O . PHE B 1 5 ? 7.535 -31.141 -2.664 1 98.25 5 PHE B O 1
ATOM 2715 N N . PHE B 1 6 ? 8.797 -29.406 -3.359 1 97.56 6 PHE B N 1
ATOM 2716 C CA . PHE B 1 6 ? 9.016 -28.938 -1.998 1 97.56 6 PHE B CA 1
ATOM 2717 C C . PHE B 1 6 ? 7.742 -28.328 -1.423 1 97.56 6 PHE B C 1
ATOM 2719 O O . PHE B 1 6 ? 7.164 -27.406 -2.01 1 97.56 6 PHE B O 1
ATOM 2726 N N . PHE B 1 7 ? 7.293 -28.844 -0.363 1 95.25 7 PHE B N 1
ATOM 2727 C CA . PHE B 1 7 ? 6.078 -28.359 0.286 1 95.25 7 PHE B CA 1
ATOM 2728 C C . PHE B 1 7 ? 6.406 -27.641 1.589 1 95.25 7 PHE B C 1
ATOM 2730 O O . PHE B 1 7 ? 6.73 -28.281 2.592 1 95.25 7 PHE B O 1
ATOM 2737 N N . PRO B 1 8 ? 6.312 -26.234 1.612 1 92.19 8 PRO B N 1
ATOM 2738 C CA . PRO B 1 8 ? 6.805 -25.391 2.705 1 92.19 8 PRO B CA 1
ATOM 2739 C C . PRO B 1 8 ? 6.152 -25.719 4.047 1 92.19 8 PRO B C 1
ATOM 2741 O O . PRO B 1 8 ? 4.961 -26.031 4.094 1 92.19 8 PRO B O 1
ATOM 2744 N N . PRO B 1 9 ? 6.934 -25.672 5.133 1 89.75 9 PRO B N 1
ATOM 2745 C CA . PRO B 1 9 ? 6.43 -25.938 6.484 1 89.75 9 PRO B CA 1
ATOM 2746 C C . PRO B 1 9 ? 5.699 -24.734 7.086 1 89.75 9 PRO B C 1
ATOM 2748 O O . PRO B 1 9 ? 6.219 -24.078 7.996 1 89.75 9 PRO B O 1
ATOM 2751 N N . LEU B 1 10 ? 4.551 -24.438 6.691 1 83.56 10 LEU B N 1
ATOM 2752 C CA . LEU B 1 10 ? 3.746 -23.328 7.195 1 83.56 10 LEU B CA 1
ATOM 2753 C C . LEU B 1 10 ? 2.643 -23.828 8.117 1 83.56 10 LEU B C 1
ATOM 2755 O O . LEU B 1 10 ? 2.271 -25 8.062 1 83.56 10 LEU B O 1
ATOM 2759 N N . PRO B 1 11 ? 2.186 -22.953 8.984 1 79.31 11 PRO B N 1
ATOM 2760 C CA . PRO B 1 11 ? 1.212 -23.375 9.992 1 79.31 11 PRO B CA 1
ATOM 2761 C C . PRO B 1 11 ? -0.122 -23.797 9.383 1 79.31 11 PRO B C 1
ATOM 2763 O O . PRO B 1 11 ? -0.86 -24.578 9.984 1 79.31 11 PRO B O 1
ATOM 2766 N N . SER B 1 12 ? -0.458 -23.234 8.305 1 82.06 12 SER B N 1
ATOM 2767 C CA . SER B 1 12 ? -1.684 -23.578 7.59 1 82.06 12 SER B CA 1
ATOM 2768 C C . SER B 1 12 ? -1.466 -23.578 6.078 1 82.06 12 SER B C 1
ATOM 2770 O O . SER B 1 12 ? -0.475 -23.031 5.59 1 82.06 12 SER B O 1
ATOM 2772 N N . ILE B 1 13 ? -2.387 -24.281 5.43 1 83 13 ILE B N 1
ATOM 2773 C CA . ILE B 1 13 ? -2.301 -24.312 3.975 1 83 13 ILE B CA 1
ATOM 2774 C C . ILE B 1 13 ? -2.654 -22.953 3.398 1 83 13 ILE B C 1
ATOM 2776 O O . ILE B 1 13 ? -3.73 -22.422 3.668 1 83 13 ILE B O 1
ATOM 2780 N N . THR B 1 14 ? -1.732 -22.406 2.705 1 87 14 THR B N 1
ATOM 2781 C CA . THR B 1 14 ? -1.933 -21.125 2.053 1 87 14 THR B CA 1
ATOM 2782 C C . THR B 1 14 ? -2.395 -21.312 0.61 1 87 14 THR B C 1
ATOM 2784 O O . THR B 1 14 ? -2.438 -22.438 0.109 1 87 14 THR B O 1
ATOM 2787 N N . GLY B 1 15 ? -2.75 -20.25 0.011 1 87.62 15 GLY B N 1
ATOM 2788 C CA . GLY B 1 15 ? -3.145 -20.297 -1.388 1 87.62 15 GLY B CA 1
ATOM 2789 C C . GLY B 1 15 ? -2.064 -20.859 -2.293 1 87.62 15 GLY B C 1
ATOM 2790 O O . GLY B 1 15 ? -2.348 -21.672 -3.176 1 87.62 15 GLY B O 1
ATOM 2791 N N . GLY B 1 16 ? -0.804 -20.453 -2.045 1 91.69 16 GLY B N 1
ATOM 2792 C CA . GLY B 1 16 ? 0.31 -20.953 -2.836 1 91.69 16 GLY B CA 1
ATOM 2793 C C . GLY B 1 16 ? 0.532 -22.453 -2.678 1 91.69 16 GLY B C 1
ATOM 2794 O O . GLY B 1 16 ? 0.85 -23.141 -3.646 1 91.69 16 GLY B O 1
ATOM 2795 N N . MET B 1 17 ? 0.344 -22.938 -1.492 1 92.25 17 MET B N 1
ATOM 2796 C CA . MET B 1 17 ? 0.484 -24.375 -1.229 1 92.25 17 MET B CA 1
ATOM 2797 C C . MET B 1 17 ? -0.624 -25.172 -1.917 1 92.25 17 MET B C 1
ATOM 2799 O O . MET B 1 17 ? -0.378 -26.25 -2.455 1 92.25 17 MET B O 1
ATOM 2803 N N . TYR B 1 18 ? -1.766 -24.562 -1.892 1 91.12 18 TYR B N 1
ATOM 2804 C CA . TYR B 1 18 ? -2.889 -25.203 -2.568 1 91.12 18 TYR B CA 1
ATOM 2805 C C . TYR B 1 18 ? -2.605 -25.375 -4.055 1 91.12 18 TYR B C 1
ATOM 2807 O O . TYR B 1 18 ? -2.922 -26.406 -4.641 1 91.12 18 TYR B O 1
ATOM 2815 N N . VAL B 1 19 ? -2.025 -24.391 -4.637 1 95.62 19 VAL B N 1
ATOM 2816 C CA . VAL B 1 19 ? -1.717 -24.422 -6.062 1 95.62 19 VAL B CA 1
ATOM 2817 C C . VAL B 1 19 ? -0.687 -25.516 -6.336 1 95.62 19 VAL B C 1
ATOM 2819 O O . VAL B 1 19 ? -0.837 -26.297 -7.277 1 95.62 19 VAL B O 1
ATOM 2822 N N . ILE B 1 20 ? 0.319 -25.641 -5.504 1 96.19 20 ILE B N 1
ATOM 2823 C CA . ILE B 1 20 ? 1.336 -26.672 -5.648 1 96.19 20 ILE B CA 1
ATOM 2824 C C . ILE B 1 20 ? 0.691 -28.062 -5.527 1 96.19 20 ILE B C 1
ATOM 2826 O O . ILE B 1 20 ? 0.965 -28.953 -6.332 1 96.19 20 ILE B O 1
ATOM 2830 N N . LEU B 1 21 ? -0.181 -28.172 -4.531 1 94.75 21 LEU B N 1
ATOM 2831 C CA . LEU B 1 21 ? -0.894 -29.422 -4.32 1 94.75 21 LEU B CA 1
ATOM 2832 C C . LEU B 1 21 ? -1.72 -29.797 -5.547 1 94.75 21 LEU B C 1
ATOM 2834 O O . LEU B 1 21 ? -1.732 -30.953 -5.961 1 94.75 21 LEU B O 1
ATOM 2838 N N . THR B 1 22 ? -2.367 -28.812 -6.094 1 95.75 22 THR B N 1
ATOM 2839 C CA . THR B 1 22 ? -3.219 -29.031 -7.258 1 95.75 22 THR B CA 1
ATOM 2840 C C . THR B 1 22 ? -2.398 -29.531 -8.445 1 95.75 22 THR B C 1
ATOM 2842 O O . THR B 1 22 ? -2.795 -30.484 -9.117 1 95.75 22 THR B O 1
ATOM 2845 N N . ILE B 1 23 ? -1.249 -28.984 -8.688 1 97.75 23 ILE B N 1
ATOM 2846 C CA . ILE B 1 23 ? -0.366 -29.375 -9.773 1 97.75 23 ILE B CA 1
ATOM 2847 C C . ILE B 1 23 ? 0.137 -30.797 -9.539 1 97.75 23 ILE B C 1
ATOM 2849 O O . ILE B 1 23 ? 0.052 -31.641 -10.43 1 97.75 23 ILE B O 1
ATOM 2853 N N . ALA B 1 24 ? 0.604 -31.062 -8.328 1 97.5 24 ALA B N 1
ATOM 2854 C CA . ALA B 1 24 ? 1.159 -32.375 -7.988 1 97.5 24 ALA B CA 1
ATOM 2855 C C . ALA B 1 24 ? 0.106 -33.469 -8.117 1 97.5 24 ALA B C 1
ATOM 2857 O O . ALA B 1 24 ? 0.379 -34.531 -8.664 1 97.5 24 ALA B O 1
ATOM 2858 N N . LYS B 1 25 ? -1.053 -33.156 -7.602 1 96.25 25 LYS B N 1
ATOM 2859 C CA . LYS B 1 25 ? -2.146 -34.125 -7.668 1 96.25 25 LYS B CA 1
ATOM 2860 C C . LYS B 1 25 ? -2.52 -34.406 -9.117 1 96.25 25 LYS B C 1
ATOM 2862 O O . LYS B 1 25 ? -2.742 -35.594 -9.469 1 96.25 25 LYS B O 1
ATOM 2867 N N . HIS B 1 26 ? -2.58 -33.438 -9.922 1 97.5 26 HIS B N 1
ATOM 2868 C CA . HIS B 1 26 ? -2.936 -33.625 -11.32 1 97.5 26 HIS B CA 1
ATOM 2869 C C . HIS B 1 26 ? -1.897 -34.5 -12.031 1 97.5 26 HIS B C 1
ATOM 2871 O O . HIS B 1 26 ? -2.25 -35.438 -12.727 1 97.5 26 HIS B O 1
ATOM 2877 N N . LEU B 1 27 ? -0.638 -34.188 -11.859 1 97.5 27 LEU B N 1
ATOM 2878 C CA . LEU B 1 27 ? 0.428 -34.969 -12.484 1 97.5 27 LEU B CA 1
ATOM 2879 C C . LEU B 1 27 ? 0.348 -36.438 -12.055 1 97.5 27 LEU B C 1
ATOM 2881 O O . LEU B 1 27 ? 0.482 -37.312 -12.891 1 97.5 27 LEU B O 1
ATOM 2885 N N . HIS B 1 28 ? 0.055 -36.625 -10.797 1 96.81 28 HIS B N 1
ATOM 2886 C CA . HIS B 1 28 ? -0.095 -37.969 -10.289 1 96.81 28 HIS B CA 1
ATOM 2887 C C . HIS B 1 28 ? -1.278 -38.688 -10.938 1 96.81 28 HIS B C 1
ATOM 2889 O O . HIS B 1 28 ? -1.18 -39.844 -11.312 1 96.81 28 HIS B O 1
ATOM 2895 N N . THR B 1 29 ? -2.322 -38.031 -11.039 1 95.75 29 THR B N 1
ATOM 2896 C CA . THR B 1 29 ? -3.562 -38.594 -11.57 1 95.75 29 THR B CA 1
ATOM 2897 C C . THR B 1 29 ? -3.385 -39 -13.023 1 95.75 29 THR B C 1
ATOM 2899 O O . THR B 1 29 ? -3.977 -40 -13.461 1 95.75 29 THR B O 1
ATOM 2902 N N . ILE B 1 30 ? -2.533 -38.375 -13.789 1 95.62 30 ILE B N 1
ATOM 2903 C CA . ILE B 1 30 ? -2.385 -38.688 -15.203 1 95.62 30 ILE B CA 1
ATOM 2904 C C . ILE B 1 30 ? -1.233 -39.656 -15.391 1 95.62 30 ILE B C 1
ATOM 2906 O O . ILE B 1 30 ? -0.774 -39.906 -16.516 1 95.62 30 ILE B O 1
ATOM 2910 N N . GLY B 1 31 ? -0.63 -40.094 -14.305 1 95 31 GLY B N 1
ATOM 2911 C CA . GLY B 1 31 ? 0.301 -41.219 -14.375 1 95 31 GLY B CA 1
ATOM 2912 C C . GLY B 1 31 ? 1.752 -40.781 -14.25 1 95 31 GLY B C 1
ATOM 2913 O O . GLY B 1 31 ? 2.658 -41.625 -14.344 1 95 31 GLY B O 1
ATOM 2914 N N . HIS B 1 32 ? 1.968 -39.469 -14.102 1 96.12 32 HIS B N 1
ATOM 2915 C CA . HIS B 1 32 ? 3.328 -39 -13.859 1 96.12 32 HIS B CA 1
ATOM 2916 C C . HIS B 1 32 ? 3.713 -39.156 -12.391 1 96.12 32 HIS B C 1
ATOM 2918 O O . HIS B 1 32 ? 2.943 -38.781 -11.5 1 96.12 32 HIS B O 1
ATOM 2924 N N . LYS B 1 33 ? 4.863 -39.781 -12.156 1 95.94 33 LYS B N 1
ATOM 2925 C CA . LYS B 1 33 ? 5.324 -39.938 -10.781 1 95.94 33 LYS B CA 1
ATOM 2926 C C . LYS B 1 33 ? 5.555 -38.562 -10.133 1 95.94 33 LYS B C 1
ATOM 2928 O O . LYS B 1 33 ? 6.473 -37.844 -10.508 1 95.94 33 LYS B O 1
ATOM 2933 N N . SER B 1 34 ? 4.68 -38.188 -9.25 1 97.12 34 SER B N 1
ATOM 2934 C CA . SER B 1 34 ? 4.738 -36.906 -8.531 1 97.12 34 SER B CA 1
ATOM 2935 C C . SER B 1 34 ? 4.676 -37.125 -7.027 1 97.12 34 SER B C 1
ATOM 2937 O O . SER B 1 34 ? 3.85 -37.906 -6.535 1 97.12 34 SER B O 1
ATOM 2939 N N . THR B 1 35 ? 5.574 -36.469 -6.262 1 97.19 35 THR B N 1
ATOM 2940 C CA . THR B 1 35 ? 5.676 -36.625 -4.816 1 97.19 35 THR B CA 1
ATOM 2941 C C . THR B 1 35 ? 5.844 -35.281 -4.117 1 97.19 35 THR B C 1
ATOM 2943 O O . THR B 1 35 ? 6.586 -34.438 -4.59 1 97.19 35 THR B O 1
ATOM 2946 N N . LEU B 1 36 ? 5.09 -35.094 -3.008 1 96.75 36 LEU B N 1
ATOM 2947 C CA . LEU B 1 36 ? 5.281 -33.938 -2.156 1 96.75 36 LEU B CA 1
ATOM 2948 C C . LEU B 1 36 ? 6.355 -34.188 -1.104 1 96.75 36 LEU B C 1
ATOM 2950 O O . LEU B 1 36 ? 6.379 -35.25 -0.495 1 96.75 36 LEU B O 1
ATOM 2954 N N . VAL B 1 37 ? 7.23 -33.219 -0.932 1 97 37 VAL B N 1
ATOM 2955 C CA . VAL B 1 37 ? 8.336 -33.375 0.011 1 97 37 VAL B CA 1
ATOM 2956 C C . VAL B 1 37 ? 8.172 -32.375 1.163 1 97 37 VAL B C 1
ATOM 2958 O O . VAL B 1 37 ? 8.211 -31.172 0.956 1 97 37 VAL B O 1
ATOM 2961 N N . PHE B 1 38 ? 8.055 -32.906 2.377 1 94.56 38 PHE B N 1
ATOM 2962 C CA . PHE B 1 38 ? 7.863 -32.094 3.572 1 94.56 38 PHE B CA 1
ATOM 2963 C C . PHE B 1 38 ? 9.109 -32.125 4.445 1 94.56 38 PHE B C 1
ATOM 2965 O O . PHE B 1 38 ? 9.82 -33.125 4.508 1 94.56 38 PHE B O 1
ATOM 2972 N N . ARG B 1 39 ? 9.312 -30.922 5.078 1 91.81 39 ARG B N 1
ATOM 2973 C CA . ARG B 1 39 ? 10.438 -30.875 6 1 91.81 39 ARG B CA 1
ATOM 2974 C C . ARG B 1 39 ? 9.992 -31.156 7.43 1 91.81 39 ARG B C 1
ATOM 2976 O O . ARG B 1 39 ? 10.773 -31.641 8.242 1 91.81 39 ARG B O 1
ATOM 2983 N N . GLU B 1 40 ? 8.758 -30.75 7.691 1 90.06 40 GLU B N 1
ATOM 2984 C CA . GLU B 1 40 ? 8.203 -30.953 9.031 1 90.06 40 GLU B CA 1
ATOM 2985 C C . GLU B 1 40 ? 6.809 -31.562 8.961 1 90.06 40 GLU B C 1
ATOM 2987 O O . GLU B 1 40 ? 6.098 -31.406 7.969 1 90.06 40 GLU B O 1
ATOM 2992 N N . TYR B 1 41 ? 6.574 -32.312 9.977 1 83.62 41 TYR B N 1
ATOM 2993 C CA . TYR B 1 41 ? 5.234 -32.906 10.039 1 83.62 41 TYR B CA 1
ATOM 2994 C C . TYR B 1 41 ? 4.195 -31.828 10.375 1 83.62 41 TYR B C 1
ATOM 2996 O O . TYR B 1 41 ? 4.441 -30.953 11.203 1 83.62 41 TYR B O 1
ATOM 3004 N N . SER B 1 42 ? 3.199 -31.859 9.633 1 83.88 42 SER B N 1
ATOM 3005 C CA . SER B 1 42 ? 2.02 -31.047 9.906 1 83.88 42 SER B CA 1
ATOM 3006 C C . SER B 1 42 ? 0.739 -31.859 9.773 1 83.88 42 SER B C 1
ATOM 3008 O O . SER B 1 42 ? 0.666 -32.781 8.953 1 83.88 42 SER B O 1
ATOM 3010 N N . PRO B 1 43 ? -0.285 -31.5 10.602 1 79.38 43 PRO B N 1
ATOM 3011 C CA . PRO B 1 43 ? -1.532 -32.281 10.562 1 79.38 43 PRO B CA 1
ATOM 3012 C C . PRO B 1 43 ? -2.186 -32.281 9.18 1 79.38 43 PRO B C 1
ATOM 3014 O O . PRO B 1 43 ? -2.904 -33.219 8.828 1 79.38 43 PRO B O 1
ATOM 3017 N N . TYR B 1 44 ? -1.971 -31.312 8.445 1 81.94 44 TYR B N 1
ATOM 3018 C CA . TYR B 1 44 ? -2.629 -31.266 7.141 1 81.94 44 TYR B CA 1
ATOM 3019 C C . TYR B 1 44 ? -2.02 -32.281 6.18 1 81.94 44 TYR B C 1
ATOM 3021 O O . TYR B 1 44 ? -2.629 -32.625 5.164 1 81.94 44 TYR B O 1
ATOM 3029 N N . ILE B 1 45 ? -0.871 -32.781 6.547 1 83.75 45 ILE B N 1
ATOM 3030 C CA . ILE B 1 45 ? -0.233 -33.781 5.715 1 83.75 45 ILE B CA 1
ATOM 3031 C C . ILE B 1 45 ? -1.101 -35.031 5.68 1 83.75 45 ILE B C 1
ATOM 3033 O O . ILE B 1 45 ? -1.247 -35.688 4.633 1 83.75 45 ILE B O 1
ATOM 3037 N N . ASP B 1 46 ? -1.71 -35.312 6.828 1 85.06 46 ASP B N 1
ATOM 3038 C CA . ASP B 1 46 ? -2.541 -36.5 6.918 1 85.06 46 ASP B CA 1
ATOM 3039 C C . ASP B 1 46 ? -3.738 -36.406 5.977 1 85.06 46 ASP B C 1
ATOM 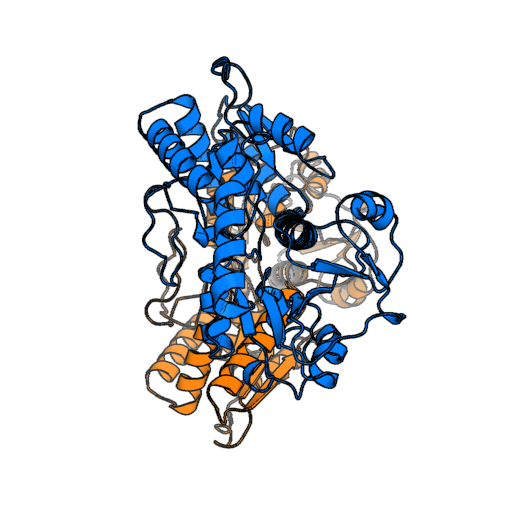3041 O O . ASP B 1 46 ? -4.199 -37.438 5.449 1 85.06 46 ASP B O 1
ATOM 3045 N N . SER B 1 47 ? -4.148 -35.219 5.758 1 83.75 47 SER B N 1
ATOM 3046 C CA . SER B 1 47 ? -5.309 -35.031 4.891 1 83.75 47 SER B CA 1
ATOM 3047 C C . SER B 1 47 ? -4.914 -35.094 3.42 1 83.75 47 SER B C 1
ATOM 3049 O O . SER B 1 47 ? -5.746 -35.406 2.562 1 83.75 47 SER B O 1
ATOM 3051 N N . ILE B 1 48 ? -3.686 -34.906 3.123 1 86.25 48 ILE B N 1
ATOM 3052 C CA . ILE B 1 48 ? -3.188 -34.812 1.755 1 86.25 48 ILE B CA 1
ATOM 3053 C C . ILE B 1 48 ? -2.648 -36.188 1.312 1 86.25 48 ILE B C 1
ATOM 3055 O O . ILE B 1 48 ? -2.746 -36.531 0.136 1 86.25 48 ILE B O 1
ATOM 3059 N N . THR B 1 49 ? -2.217 -37.062 2.24 1 84.44 49 THR B N 1
ATOM 3060 C CA . THR B 1 49 ? -1.452 -38.25 1.958 1 84.44 49 THR B CA 1
ATOM 3061 C C . THR B 1 49 ? -2.291 -39.25 1.166 1 84.44 49 THR B C 1
ATOM 3063 O O . THR B 1 49 ? -1.783 -39.938 0.261 1 84.44 49 THR B O 1
ATOM 3066 N N . PRO B 1 50 ? -3.57 -39.406 1.321 1 85.25 50 PRO B N 1
ATOM 3067 C CA . PRO B 1 50 ? -4.383 -40.312 0.513 1 85.25 50 PRO B CA 1
ATOM 3068 C C . PRO B 1 50 ? -4.496 -39.875 -0.944 1 85.25 50 PRO B C 1
ATOM 3070 O O . PRO B 1 50 ? -4.801 -40.688 -1.819 1 85.25 50 PRO B O 1
ATOM 3073 N N . GLN B 1 51 ? -4.105 -38.719 -1.259 1 87.69 51 GLN B N 1
ATOM 3074 C CA . GLN B 1 51 ? -4.383 -38.125 -2.57 1 87.69 51 GLN B CA 1
ATOM 3075 C C . GLN B 1 51 ? -3.129 -38.125 -3.441 1 87.69 51 GLN B C 1
ATOM 3077 O O . GLN B 1 51 ? -3.219 -38.188 -4.668 1 87.69 51 GLN B O 1
ATOM 3082 N N . ILE B 1 52 ? -1.987 -38.031 -2.785 1 93 52 ILE B N 1
ATOM 3083 C CA . ILE B 1 52 ? -0.726 -37.906 -3.506 1 93 52 ILE B CA 1
ATOM 3084 C C . ILE B 1 52 ? 0.419 -38.438 -2.648 1 93 52 ILE B C 1
ATOM 3086 O O . ILE B 1 52 ? 0.415 -38.281 -1.426 1 93 52 ILE B O 1
ATOM 3090 N N . PRO B 1 53 ? 1.396 -39.125 -3.25 1 94.94 53 PRO B N 1
ATOM 3091 C CA . PRO B 1 53 ? 2.553 -39.594 -2.486 1 94.94 53 PRO B CA 1
ATOM 3092 C C . PRO B 1 53 ? 3.295 -38.469 -1.782 1 94.94 53 PRO B C 1
ATOM 3094 O O . PRO B 1 53 ? 3.424 -37.375 -2.334 1 94.94 53 PRO B O 1
ATOM 3097 N N . THR B 1 54 ? 3.68 -38.75 -0.549 1 95.12 54 THR B N 1
ATOM 3098 C CA . THR B 1 54 ? 4.461 -37.812 0.231 1 95.12 54 THR B CA 1
ATOM 3099 C C . THR B 1 54 ? 5.738 -38.438 0.754 1 95.12 54 THR B C 1
ATOM 3101 O O . THR B 1 54 ? 5.816 -39.656 0.875 1 95.12 54 THR B O 1
ATOM 3104 N N . THR B 1 55 ? 6.785 -37.688 0.926 1 94.75 55 THR B N 1
ATOM 3105 C CA . THR B 1 55 ? 8.016 -38.156 1.557 1 94.75 55 THR B CA 1
ATOM 3106 C C . THR B 1 55 ? 8.625 -37.062 2.424 1 94.75 55 THR B C 1
ATOM 3108 O O . THR B 1 55 ? 8.297 -35.875 2.262 1 94.75 55 THR B O 1
ATOM 3111 N N . HIS B 1 56 ? 9.367 -37.5 3.389 1 94.94 56 HIS B N 1
ATOM 3112 C CA . HIS B 1 56 ? 10.086 -36.531 4.223 1 94.94 56 HIS B CA 1
ATOM 3113 C C . HIS B 1 56 ? 11.383 -36.094 3.555 1 94.94 56 HIS B C 1
ATOM 3115 O O . HIS B 1 56 ? 12.016 -36.875 2.836 1 94.94 56 HIS B O 1
ATOM 3121 N N . TRP B 1 57 ? 11.75 -34.875 3.873 1 95.19 57 TRP B N 1
ATOM 3122 C CA . TRP B 1 57 ? 12.953 -34.25 3.336 1 95.19 57 TRP B CA 1
ATOM 3123 C C . TRP B 1 57 ? 14.18 -35.125 3.549 1 95.19 57 TRP B C 1
ATOM 3125 O O . TRP B 1 57 ? 15.047 -35.219 2.678 1 95.19 57 TRP B O 1
ATOM 3135 N N . ASP B 1 58 ? 14.281 -35.844 4.617 1 94.69 58 ASP B N 1
ATOM 3136 C CA . ASP B 1 58 ? 15.43 -36.656 4.984 1 94.69 58 ASP B CA 1
ATOM 3137 C C . ASP B 1 58 ? 15.531 -37.906 4.098 1 94.69 58 ASP B C 1
ATOM 3139 O O . ASP B 1 58 ? 16.594 -38.531 4 1 94.69 58 ASP B O 1
ATOM 3143 N N . LYS B 1 59 ? 14.461 -38.281 3.529 1 95.69 59 LYS B N 1
ATOM 3144 C CA . LYS B 1 59 ? 14.43 -39.469 2.701 1 95.69 59 LYS B CA 1
ATOM 3145 C C . LYS B 1 59 ? 14.469 -39.125 1.218 1 95.69 59 LYS B C 1
ATOM 3147 O O . LYS B 1 59 ? 14.344 -40 0.362 1 95.69 59 LYS B O 1
ATOM 3152 N N . LEU B 1 60 ? 14.57 -37.906 0.92 1 96.25 60 LEU B N 1
ATOM 3153 C CA . LEU B 1 60 ? 14.539 -37.406 -0.455 1 96.25 60 LEU B CA 1
ATOM 3154 C C . LEU B 1 60 ? 15.773 -37.875 -1.222 1 96.25 60 LEU B C 1
ATOM 3156 O O . LEU B 1 60 ? 16.906 -37.688 -0.761 1 96.25 60 LEU B O 1
ATOM 3160 N N . THR B 1 61 ? 15.609 -38.562 -2.283 1 95.19 61 THR B N 1
ATOM 3161 C CA . THR B 1 61 ? 16.656 -38.938 -3.234 1 95.19 61 THR B CA 1
ATOM 3162 C C . THR B 1 61 ? 16.297 -38.438 -4.637 1 95.19 61 THR B C 1
ATOM 3164 O O . THR B 1 61 ? 15.258 -38.812 -5.184 1 95.19 61 THR B O 1
ATOM 3167 N N . LEU B 1 62 ? 17.141 -37.625 -5.168 1 97.38 62 LEU B N 1
ATOM 3168 C CA . LEU B 1 62 ? 16.906 -37.062 -6.496 1 97.38 62 LEU B CA 1
ATOM 3169 C C . LEU B 1 62 ? 17.969 -37.562 -7.484 1 97.38 62 LEU B C 1
ATOM 3171 O O . LEU B 1 62 ? 19.125 -37.719 -7.121 1 97.38 62 LEU B O 1
ATOM 3175 N N . SER B 1 63 ? 17.594 -37.812 -8.656 1 96.56 63 SER B N 1
ATOM 3176 C CA . SER B 1 63 ? 18.516 -38.094 -9.758 1 96.56 63 SER B CA 1
ATOM 3177 C C . SER B 1 63 ? 18.578 -36.906 -10.727 1 96.56 63 SER B C 1
ATOM 3179 O O . SER B 1 63 ? 17.781 -36 -10.641 1 96.56 63 SER B O 1
ATOM 3181 N N . LYS B 1 64 ? 19.484 -37.031 -11.672 1 96.19 64 LYS B N 1
ATOM 3182 C CA . LYS B 1 64 ? 19.688 -35.969 -12.641 1 96.19 64 LYS B CA 1
ATOM 3183 C C . LYS B 1 64 ? 18.5 -35.812 -13.57 1 96.19 64 LYS B C 1
ATOM 3185 O O . LYS B 1 64 ? 18.297 -34.75 -14.164 1 96.19 64 LYS B O 1
ATOM 3190 N N . ASP B 1 65 ? 17.719 -36.812 -13.641 1 95.81 65 ASP B N 1
ATOM 3191 C CA . ASP B 1 65 ? 16.594 -36.812 -14.57 1 95.81 65 ASP B CA 1
ATOM 3192 C C . ASP B 1 65 ? 15.328 -36.312 -13.891 1 95.81 65 ASP B C 1
ATOM 3194 O O . ASP B 1 65 ? 14.328 -36.031 -14.555 1 95.81 65 ASP B O 1
ATOM 3198 N N . ASP B 1 66 ? 15.359 -36.156 -12.57 1 97.94 66 ASP B N 1
ATOM 3199 C CA . ASP B 1 66 ? 14.18 -35.75 -11.82 1 97.94 66 ASP B CA 1
ATOM 3200 C C . ASP B 1 66 ? 13.969 -34.25 -11.898 1 97.94 66 ASP B C 1
ATOM 3202 O O . ASP B 1 66 ? 14.914 -33.5 -12.148 1 97.94 66 ASP B O 1
ATOM 3206 N N . VAL B 1 67 ? 12.719 -33.875 -11.828 1 98.5 67 VAL B N 1
ATOM 3207 C CA . VAL B 1 67 ? 12.344 -32.469 -11.734 1 98.5 67 VAL B CA 1
ATOM 3208 C C . VAL B 1 67 ? 12.109 -32.094 -10.273 1 98.5 67 VAL B C 1
ATOM 3210 O O . VAL B 1 67 ? 11.359 -32.781 -9.562 1 98.5 67 VAL B O 1
ATOM 3213 N N . TRP B 1 68 ? 12.789 -31.078 -9.773 1 98.62 68 TRP B N 1
ATOM 3214 C CA . TRP B 1 68 ? 12.68 -30.578 -8.406 1 98.62 68 TRP B CA 1
ATOM 3215 C C . TRP B 1 68 ? 12.078 -29.172 -8.383 1 98.62 68 TRP B C 1
ATOM 3217 O O . TRP B 1 68 ? 12.727 -28.203 -8.805 1 98.62 68 TRP B O 1
ATOM 3227 N N . VAL B 1 69 ? 10.82 -29.047 -7.906 1 98.69 69 VAL B N 1
ATOM 3228 C CA . VAL B 1 69 ? 10.078 -27.797 -7.957 1 98.69 69 VAL B CA 1
ATOM 3229 C C . VAL B 1 69 ? 10.102 -27.125 -6.582 1 98.69 69 VAL B C 1
ATOM 3231 O O . VAL B 1 69 ? 9.695 -27.719 -5.586 1 98.69 69 VAL B O 1
ATOM 3234 N N . VAL B 1 70 ? 10.547 -25.875 -6.539 1 98.06 70 VAL B N 1
ATOM 3235 C CA . VAL B 1 70 ? 10.68 -25.109 -5.305 1 98.06 70 VAL B CA 1
ATOM 3236 C C . VAL B 1 70 ? 10 -23.75 -5.465 1 98.06 70 VAL B C 1
ATOM 3238 O O . VAL B 1 70 ? 10.18 -23.078 -6.48 1 98.06 70 VAL B O 1
ATOM 3241 N N . PRO B 1 71 ? 9.133 -23.375 -4.441 1 97.31 71 PRO B N 1
ATOM 3242 C CA . PRO B 1 71 ? 8.562 -22.016 -4.512 1 97.31 71 PRO B CA 1
ATOM 3243 C C . PRO B 1 71 ? 9.609 -20.922 -4.328 1 97.31 71 PRO B C 1
ATOM 3245 O O . PRO B 1 71 ? 10.641 -21.156 -3.684 1 97.31 71 PRO B O 1
ATOM 3248 N N . GLU B 1 72 ? 9.32 -19.75 -4.816 1 96.25 72 GLU B N 1
ATOM 3249 C CA . GLU B 1 72 ? 10.281 -18.656 -4.883 1 96.25 72 GLU B CA 1
ATOM 3250 C C . GLU B 1 72 ? 10.727 -18.219 -3.486 1 96.25 72 GLU B C 1
ATOM 3252 O O . GLU B 1 72 ? 11.852 -17.75 -3.303 1 96.25 72 GLU B O 1
ATOM 3257 N N . GLY B 1 73 ? 9.953 -18.391 -2.496 1 94.5 73 GLY B N 1
ATOM 3258 C CA . GLY B 1 73 ? 10.258 -17.922 -1.151 1 94.5 73 GLY B CA 1
ATOM 3259 C C . GLY B 1 73 ? 11.203 -18.844 -0.4 1 94.5 73 GLY B C 1
ATOM 3260 O O . GLY B 1 73 ? 11.586 -18.547 0.737 1 94.5 73 GLY B O 1
ATOM 3261 N N . TRP B 1 74 ? 11.672 -19.953 -1.046 1 95.44 74 TRP B N 1
ATOM 3262 C CA . TRP B 1 74 ? 12.516 -20.938 -0.381 1 95.44 74 TRP B CA 1
ATOM 3263 C C . TRP B 1 74 ? 13.719 -21.297 -1.241 1 95.44 74 TRP B C 1
ATOM 3265 O O . TRP B 1 74 ? 13.945 -22.469 -1.549 1 95.44 74 TRP B O 1
ATOM 3275 N N . PRO B 1 75 ? 14.516 -20.312 -1.51 1 95.31 75 PRO B N 1
ATOM 3276 C CA . PRO B 1 75 ? 15.633 -20.594 -2.418 1 95.31 75 PRO B CA 1
ATOM 3277 C C . PRO B 1 75 ? 16.594 -21.656 -1.873 1 95.31 75 PRO B C 1
ATOM 3279 O O . PRO B 1 75 ? 17.156 -22.438 -2.643 1 95.31 75 PRO B O 1
ATOM 3282 N N . MET B 1 76 ? 16.719 -21.719 -0.601 1 94.56 76 MET B N 1
ATOM 3283 C CA . MET B 1 76 ? 17.641 -22.688 -0.014 1 94.56 76 MET B CA 1
ATOM 3284 C C . MET B 1 76 ? 17.141 -24.125 -0.23 1 94.56 76 MET B C 1
ATOM 3286 O O . MET B 1 76 ? 17.906 -25.078 -0.142 1 94.56 76 MET B O 1
ATOM 3290 N N . ALA B 1 77 ? 15.875 -24.234 -0.478 1 96.81 77 ALA B N 1
ATOM 3291 C CA . ALA B 1 77 ? 15.312 -25.562 -0.739 1 96.81 77 ALA B CA 1
ATOM 3292 C C . ALA B 1 77 ? 15.789 -26.109 -2.082 1 96.81 77 ALA B C 1
ATOM 3294 O O . ALA B 1 77 ? 15.594 -27.281 -2.389 1 96.81 77 ALA B O 1
ATOM 3295 N N . LEU B 1 78 ? 16.5 -25.328 -2.832 1 97.06 78 LEU B N 1
ATOM 3296 C CA . LEU B 1 78 ? 17.031 -25.75 -4.125 1 97.06 78 LEU B CA 1
ATOM 3297 C C . LEU B 1 78 ? 18.234 -26.672 -3.945 1 97.06 78 LEU B C 1
ATOM 3299 O O . LEU B 1 78 ? 18.609 -27.391 -4.879 1 97.06 78 LEU B O 1
ATOM 3303 N N . ILE B 1 79 ? 18.812 -26.703 -2.828 1 96.12 79 ILE B N 1
ATOM 3304 C CA . ILE B 1 79 ? 20.125 -27.297 -2.582 1 96.12 79 ILE B CA 1
ATOM 3305 C C . ILE B 1 79 ? 20.109 -28.766 -2.969 1 96.12 79 ILE B C 1
ATOM 3307 O O . ILE B 1 79 ? 20.984 -29.234 -3.689 1 96.12 79 ILE B O 1
ATOM 3311 N N . PRO B 1 80 ? 19.094 -29.562 -2.508 1 96.81 80 PRO B N 1
ATOM 3312 C CA . PRO B 1 80 ? 19.109 -30.969 -2.896 1 96.81 80 PRO B CA 1
ATOM 3313 C C . PRO B 1 80 ? 19.062 -31.156 -4.41 1 96.81 80 PRO B C 1
ATOM 3315 O O . PRO B 1 80 ? 19.734 -32.062 -4.934 1 96.81 80 PRO B O 1
ATOM 3318 N N . GLY B 1 81 ? 18.312 -30.375 -5.105 1 97.81 81 GLY B N 1
ATOM 3319 C CA . GLY B 1 81 ? 18.25 -30.453 -6.555 1 97.81 81 GLY B CA 1
ATOM 3320 C C . GLY B 1 81 ? 19.531 -30.047 -7.238 1 97.81 81 GLY B C 1
ATOM 3321 O O . GLY B 1 81 ? 19.969 -30.703 -8.195 1 97.81 81 GLY B O 1
ATOM 3322 N N . LEU B 1 82 ? 20.125 -29 -6.707 1 96.5 82 LEU B N 1
ATOM 3323 C CA . LEU B 1 82 ? 21.391 -28.547 -7.273 1 96.5 82 LEU B CA 1
ATOM 3324 C C . LEU B 1 82 ? 22.484 -29.578 -7.059 1 96.5 82 LEU B C 1
ATOM 3326 O O . LEU B 1 82 ? 23.281 -29.844 -7.969 1 96.5 82 LEU B O 1
ATOM 3330 N N . ARG B 1 83 ? 22.531 -30.141 -5.938 1 96.38 83 ARG B N 1
ATOM 3331 C CA . ARG B 1 83 ? 23.547 -31.141 -5.598 1 96.38 83 ARG B CA 1
ATOM 3332 C C . ARG B 1 83 ? 23.406 -32.375 -6.48 1 96.38 83 ARG B C 1
ATOM 3334 O O . ARG B 1 83 ? 24.406 -32.938 -6.91 1 96.38 83 ARG B O 1
ATOM 3341 N N . SER B 1 84 ? 22.25 -32.781 -6.734 1 97.12 84 SER B N 1
ATOM 3342 C CA . SER B 1 84 ? 22 -33.969 -7.523 1 97.12 84 SER B CA 1
ATOM 3343 C C . SER B 1 84 ? 21.984 -33.656 -9.016 1 97.12 84 SER B C 1
ATOM 3345 O O . SER B 1 84 ? 21.828 -34.562 -9.844 1 97.12 84 SER B O 1
ATOM 3347 N N . GLN B 1 85 ? 22.109 -32.375 -9.32 1 97.19 85 GLN B N 1
ATOM 3348 C CA . GLN B 1 85 ? 22.062 -31.891 -10.695 1 97.19 85 GLN B CA 1
ATOM 3349 C C . GLN B 1 85 ? 20.719 -32.219 -11.352 1 97.19 85 GLN B C 1
ATOM 3351 O O . GLN B 1 85 ? 20.672 -32.562 -12.539 1 97.19 85 GLN B O 1
ATOM 3356 N N . SER B 1 86 ? 19.688 -32.25 -10.547 1 97.62 86 SER B N 1
ATOM 3357 C CA . SER B 1 86 ? 18.344 -32.406 -11.055 1 97.62 86 SER B CA 1
ATOM 3358 C C . SER B 1 86 ? 17.891 -31.172 -11.836 1 97.62 86 SER B C 1
ATOM 3360 O O . SER B 1 86 ? 18.562 -30.141 -11.82 1 97.62 86 SER B O 1
ATOM 3362 N N . ARG B 1 87 ? 16.781 -31.312 -12.516 1 97.69 87 ARG B N 1
ATOM 3363 C CA . ARG B 1 87 ? 16.156 -30.172 -13.164 1 97.69 87 ARG B CA 1
ATOM 3364 C C . ARG B 1 87 ? 15.414 -29.312 -12.148 1 97.69 87 ARG B C 1
ATOM 3366 O O . ARG B 1 87 ? 14.273 -29.609 -11.797 1 97.69 87 ARG B O 1
ATOM 3373 N N . CYS B 1 88 ? 16.047 -28.25 -11.727 1 98.19 88 CYS B N 1
ATOM 3374 C CA . CYS B 1 88 ? 15.477 -27.375 -10.703 1 98.19 88 CYS B CA 1
ATOM 3375 C C . CYS B 1 88 ? 14.508 -26.375 -11.312 1 98.19 88 CYS B C 1
ATOM 3377 O O . CYS B 1 88 ? 14.859 -25.656 -12.258 1 98.19 88 CYS B O 1
ATOM 3379 N N . VAL B 1 89 ? 13.344 -26.359 -10.789 1 98.56 89 VAL B N 1
ATOM 3380 C CA . VAL B 1 89 ? 12.289 -25.453 -11.242 1 98.56 89 VAL B CA 1
ATOM 3381 C C . VAL B 1 89 ? 11.852 -24.547 -10.086 1 98.56 89 VAL B C 1
ATOM 3383 O O . VAL B 1 89 ? 11.586 -25.031 -8.984 1 98.56 89 VAL B O 1
ATOM 3386 N N . VAL B 1 90 ? 11.852 -23.281 -10.289 1 98.44 90 VAL B N 1
ATOM 3387 C CA . VAL B 1 90 ? 11.336 -22.312 -9.312 1 98.44 90 VAL B CA 1
ATOM 3388 C C . VAL B 1 90 ? 9.969 -21.812 -9.758 1 98.44 90 VAL B C 1
ATOM 3390 O O . VAL B 1 90 ? 9.852 -21.172 -10.805 1 98.44 90 VAL B O 1
ATOM 3393 N N . TYR B 1 91 ? 8.969 -22.203 -9.039 1 98.62 91 TYR B N 1
ATOM 3394 C CA . TYR B 1 91 ? 7.625 -21.703 -9.312 1 98.62 91 TYR B CA 1
ATOM 3395 C C . TYR B 1 91 ? 7.348 -20.422 -8.539 1 98.62 91 TYR B C 1
ATOM 3397 O O . TYR B 1 91 ? 7.133 -20.453 -7.324 1 98.62 91 TYR B O 1
ATOM 3405 N N . VAL B 1 92 ? 7.32 -19.266 -9.273 1 98.62 92 VAL B N 1
ATOM 3406 C CA . VAL B 1 92 ? 7.168 -17.953 -8.672 1 98.62 92 VAL B CA 1
ATOM 3407 C C . VAL B 1 92 ? 5.691 -17.578 -8.594 1 98.62 92 VAL B C 1
ATOM 3409 O O . VAL B 1 92 ? 5.109 -17.125 -9.586 1 98.62 92 VAL B O 1
ATOM 3412 N N . GLN B 1 93 ? 5.152 -17.719 -7.398 1 97.81 93 GLN B N 1
ATOM 3413 C CA . GLN B 1 93 ? 3.736 -17.438 -7.199 1 97.81 93 GLN B CA 1
ATOM 3414 C C . GLN B 1 93 ? 3.531 -16.031 -6.621 1 97.81 93 GLN B C 1
ATOM 3416 O O . GLN B 1 93 ? 2.523 -15.383 -6.898 1 97.81 93 GLN B O 1
ATOM 3421 N N . ASN B 1 94 ? 4.406 -15.547 -5.816 1 95.88 94 ASN B N 1
ATOM 3422 C CA . ASN B 1 94 ? 4.43 -14.18 -5.297 1 95.88 94 ASN B CA 1
ATOM 3423 C C . ASN B 1 94 ? 5.742 -13.477 -5.629 1 95.88 94 ASN B C 1
ATOM 3425 O O . ASN B 1 94 ? 6.766 -13.734 -4.996 1 95.88 94 ASN B O 1
ATOM 3429 N N . TRP B 1 95 ? 5.684 -12.578 -6.523 1 97.25 95 TRP B N 1
ATOM 3430 C CA . TRP B 1 95 ? 6.855 -11.898 -7.07 1 97.25 95 TRP B CA 1
ATOM 3431 C C . TRP B 1 95 ? 7.598 -11.125 -5.98 1 97.25 95 TRP B C 1
ATOM 3433 O O . TRP B 1 95 ? 8.805 -10.906 -6.082 1 97.25 95 TRP B O 1
ATOM 3443 N N . ALA B 1 96 ? 6.914 -10.711 -4.961 1 95.06 96 ALA B N 1
ATOM 3444 C CA . ALA B 1 96 ? 7.492 -9.867 -3.916 1 95.06 96 ALA B CA 1
ATOM 3445 C C . ALA B 1 96 ? 8.523 -10.641 -3.098 1 95.06 96 ALA B C 1
ATOM 3447 O O . ALA B 1 96 ? 9.367 -10.039 -2.422 1 95.06 96 ALA B O 1
ATOM 3448 N N . TYR B 1 97 ? 8.547 -11.984 -3.182 1 94.44 97 TYR B N 1
ATOM 3449 C CA . TYR B 1 97 ? 9.445 -12.805 -2.375 1 94.44 97 TYR B CA 1
ATOM 3450 C C . TYR B 1 97 ? 10.617 -13.32 -3.207 1 94.44 97 TYR B C 1
ATOM 3452 O O . TYR B 1 97 ? 11.516 -13.984 -2.686 1 94.44 97 TYR B O 1
ATOM 3460 N N . LEU B 1 98 ? 10.648 -13.008 -4.43 1 97.38 98 LEU B N 1
ATOM 3461 C CA . LEU B 1 98 ? 11.586 -13.609 -5.379 1 97.38 98 LEU B CA 1
ATOM 3462 C C . LEU B 1 98 ? 13.023 -13.359 -4.957 1 97.38 98 LEU B C 1
ATOM 3464 O O . LEU B 1 98 ? 13.875 -14.25 -5.062 1 97.38 98 LEU B O 1
ATOM 3468 N N . HIS B 1 99 ? 13.297 -12.188 -4.383 1 96.38 99 HIS B N 1
ATOM 3469 C CA . HIS B 1 99 ? 14.688 -11.812 -4.148 1 96.38 99 HIS B CA 1
ATOM 3470 C C . HIS B 1 99 ? 15 -11.75 -2.656 1 96.38 99 HIS B C 1
ATOM 3472 O O . HIS B 1 99 ? 16.141 -11.539 -2.268 1 96.38 99 HIS B O 1
ATOM 3478 N N . GLY B 1 100 ? 14.062 -11.953 -1.814 1 91.94 100 GLY B N 1
ATOM 3479 C CA . GLY B 1 100 ? 14.172 -11.641 -0.398 1 91.94 100 GLY B CA 1
ATOM 3480 C C . GLY B 1 100 ? 15.023 -12.641 0.366 1 91.94 100 GLY B C 1
ATOM 3481 O O . GLY B 1 100 ? 15.641 -12.297 1.375 1 91.94 100 GLY B O 1
ATOM 3482 N N . LYS B 1 101 ? 15.094 -13.898 -0.07 1 90.19 101 LYS B N 1
ATOM 3483 C CA . LYS B 1 101 ? 15.742 -14.922 0.751 1 90.19 101 LYS B CA 1
ATOM 3484 C C . LYS B 1 101 ? 16.969 -15.508 0.046 1 90.19 101 LYS B C 1
ATOM 3486 O O . LYS B 1 101 ? 17.516 -16.516 0.49 1 90.19 101 LYS B O 1
ATOM 3491 N N . LEU B 1 102 ? 17.297 -14.875 -1.008 1 91.56 102 LEU B N 1
ATOM 3492 C CA . LEU B 1 102 ? 18.547 -15.273 -1.658 1 91.56 102 LEU B CA 1
ATOM 3493 C C . LEU B 1 102 ? 19.75 -14.773 -0.874 1 91.56 102 LEU B C 1
ATOM 3495 O O . LEU B 1 102 ? 19.75 -13.648 -0.366 1 91.56 102 LEU B O 1
ATOM 3499 N N . PRO B 1 103 ? 20.75 -15.609 -0.805 1 87.06 103 PRO B N 1
ATOM 3500 C CA . PRO B 1 103 ? 21.984 -15.094 -0.206 1 87.06 103 PRO B CA 1
ATOM 3501 C C . PRO B 1 103 ? 22.547 -13.875 -0.946 1 87.06 103 PRO B C 1
ATOM 3503 O O . PRO B 1 103 ? 22.312 -13.727 -2.148 1 87.06 103 PRO B O 1
ATOM 3506 N N . ASP B 1 104 ? 23.312 -12.992 -0.26 1 82.75 104 ASP B N 1
ATOM 3507 C CA . ASP B 1 104 ? 23.797 -11.719 -0.787 1 82.75 104 ASP B CA 1
ATOM 3508 C C . ASP B 1 104 ? 24.672 -11.93 -2.018 1 82.75 104 ASP B C 1
ATOM 3510 O O . ASP B 1 104 ? 24.734 -11.078 -2.902 1 82.75 104 ASP B O 1
ATOM 3514 N N . ASN B 1 105 ? 25.297 -13.07 -2.064 1 84.38 105 ASN B N 1
ATOM 3515 C CA . ASN B 1 105 ? 26.25 -13.297 -3.15 1 84.38 105 ASN B CA 1
ATOM 3516 C C . ASN B 1 105 ? 25.656 -14.195 -4.234 1 84.38 105 ASN B C 1
ATOM 3518 O O . ASN B 1 105 ? 26.375 -14.695 -5.102 1 84.38 105 ASN B O 1
ATOM 3522 N N . ALA B 1 106 ? 24.344 -14.359 -4.16 1 88.12 106 ALA B N 1
ATOM 3523 C CA . ALA B 1 106 ? 23.688 -15.219 -5.145 1 88.12 106 ALA B CA 1
ATOM 3524 C C . ALA B 1 106 ? 22.672 -14.438 -5.973 1 88.12 106 ALA B C 1
ATOM 3526 O O . ALA B 1 106 ? 22.094 -13.469 -5.492 1 88.12 106 ALA B O 1
ATOM 3527 N N . SER B 1 107 ? 22.562 -14.828 -7.219 1 92.56 107 SER B N 1
ATOM 3528 C CA . SER B 1 107 ? 21.547 -14.297 -8.125 1 92.56 107 SER B CA 1
ATOM 3529 C C . SER B 1 107 ? 20.891 -15.414 -8.922 1 92.56 107 SER B C 1
ATOM 3531 O O . SER B 1 107 ? 21.5 -16.438 -9.195 1 92.56 107 SER B O 1
ATOM 3533 N N . TRP B 1 108 ? 19.672 -15.188 -9.234 1 95.25 108 TRP B N 1
ATOM 3534 C CA . TRP B 1 108 ? 18.891 -16.219 -9.898 1 95.25 108 TRP B CA 1
ATOM 3535 C C . TRP B 1 108 ? 19.5 -16.594 -11.25 1 95.25 108 TRP B C 1
ATOM 3537 O O . TRP B 1 108 ? 19.484 -17.766 -11.648 1 95.25 108 TRP B O 1
ATOM 3547 N N . GLU B 1 109 ? 20.047 -15.562 -11.906 1 92 109 GLU B N 1
ATOM 3548 C CA . GLU B 1 109 ? 20.547 -15.805 -13.258 1 92 109 GLU B CA 1
ATOM 3549 C C . GLU B 1 109 ? 21.812 -16.656 -13.227 1 92 109 GLU B C 1
ATOM 3551 O O . GLU B 1 109 ? 22.234 -17.188 -14.258 1 92 109 GLU B O 1
ATOM 3556 N N . GLN B 1 110 ? 22.406 -16.812 -12.094 1 92.25 110 GLN B N 1
ATOM 3557 C CA . GLN B 1 110 ? 23.609 -17.625 -11.961 1 92.25 110 GLN B CA 1
ATOM 3558 C C . GLN B 1 110 ? 23.281 -19.062 -11.586 1 92.25 110 GLN B C 1
ATOM 3560 O O . GLN B 1 110 ? 24.156 -19.922 -11.547 1 92.25 110 GLN B O 1
ATOM 3565 N N . LEU B 1 111 ? 22.047 -19.328 -11.328 1 94.56 111 LEU B N 1
ATOM 3566 C CA . LEU B 1 111 ? 21.609 -20.672 -10.945 1 94.56 111 LEU B CA 1
ATOM 3567 C C . LEU B 1 111 ? 21.016 -21.406 -12.141 1 94.56 111 LEU B C 1
ATOM 3569 O O . LEU B 1 111 ? 20.344 -20.797 -12.977 1 94.56 111 LEU B O 1
ATOM 3573 N N . PRO B 1 112 ? 21.375 -22.688 -12.219 1 96.19 112 PRO B N 1
ATOM 3574 C CA . PRO B 1 112 ? 20.781 -23.484 -13.289 1 96.19 112 PRO B CA 1
ATOM 3575 C C . PRO B 1 112 ? 19.328 -23.844 -13.008 1 96.19 112 PRO B C 1
ATOM 3577 O O . PRO B 1 112 ? 19.016 -25.016 -12.781 1 96.19 112 PRO B O 1
ATOM 3580 N N . VAL B 1 113 ? 18.453 -22.859 -13.062 1 97.56 113 VAL B N 1
ATOM 3581 C CA . VAL B 1 113 ? 17.047 -23.078 -12.734 1 97.56 113 VAL B CA 1
ATOM 3582 C C . VAL B 1 113 ? 16.172 -22.656 -13.914 1 97.56 113 VAL B C 1
ATOM 3584 O O . VAL B 1 113 ? 16.562 -21.797 -14.711 1 97.56 113 VAL B O 1
ATOM 3587 N N . THR B 1 114 ? 15.117 -23.391 -14.078 1 98.06 114 THR B N 1
ATOM 3588 C CA . THR B 1 114 ? 14 -22.953 -14.914 1 98.06 114 THR B CA 1
ATOM 3589 C C . THR B 1 114 ? 12.914 -22.297 -14.07 1 98.06 114 THR B C 1
ATOM 3591 O O . THR B 1 114 ? 12.602 -22.766 -12.977 1 98.06 114 THR B O 1
ATOM 3594 N N . MET B 1 115 ? 12.359 -21.172 -14.586 1 98.56 115 MET B N 1
ATOM 3595 C CA . MET B 1 115 ? 11.352 -20.484 -13.781 1 98.56 115 MET B CA 1
ATOM 3596 C C . MET B 1 115 ? 9.969 -20.625 -14.414 1 98.56 115 MET B C 1
ATOM 3598 O O . MET B 1 115 ? 9.836 -20.578 -15.641 1 98.56 115 MET B O 1
ATOM 3602 N N . ILE B 1 116 ? 9.023 -20.859 -13.578 1 98.81 116 ILE B N 1
ATOM 3603 C CA . ILE B 1 116 ? 7.605 -20.797 -13.906 1 98.81 116 ILE B CA 1
ATOM 3604 C C . ILE B 1 116 ? 6.957 -19.625 -13.156 1 98.81 116 ILE B C 1
ATOM 3606 O O . ILE B 1 116 ? 7.156 -19.469 -11.945 1 98.81 116 ILE B O 1
ATOM 3610 N N . ALA B 1 117 ? 6.285 -18.734 -13.867 1 98.81 117 ALA B N 1
ATOM 3611 C CA . ALA B 1 117 ? 5.535 -17.625 -13.266 1 98.81 117 ALA B CA 1
ATOM 3612 C C . ALA B 1 117 ? 4.047 -17.953 -13.188 1 98.81 117 ALA B C 1
ATOM 3614 O O . ALA B 1 117 ? 3.48 -18.531 -14.125 1 98.81 117 ALA B O 1
ATOM 3615 N N . VAL B 1 118 ? 3.455 -17.531 -12.141 1 98.69 118 VAL B N 1
ATOM 3616 C CA . VAL B 1 118 ? 2.053 -17.844 -11.891 1 98.69 118 VAL B CA 1
ATOM 3617 C C . VAL B 1 118 ? 1.165 -17 -12.805 1 98.69 118 VAL B C 1
ATOM 3619 O O . VAL B 1 118 ? -0.016 -17.297 -12.992 1 98.69 118 VAL B O 1
ATOM 3622 N N . SER B 1 119 ? 1.685 -15.938 -13.359 1 98.5 119 SER B N 1
ATOM 3623 C CA . SER B 1 119 ? 0.94 -15.016 -14.203 1 98.5 119 SER B CA 1
ATOM 3624 C C . SER B 1 119 ? 1.873 -14.234 -15.125 1 98.5 119 SER B C 1
ATOM 3626 O O . SER B 1 119 ? 3.094 -14.258 -14.945 1 98.5 119 SER B O 1
ATOM 3628 N N . ASN B 1 120 ? 1.294 -13.539 -16.141 1 98.44 120 ASN B N 1
ATOM 3629 C CA . ASN B 1 120 ? 2.082 -12.719 -17.062 1 98.44 120 ASN B CA 1
ATOM 3630 C C . ASN B 1 120 ? 2.76 -11.562 -16.344 1 98.44 120 ASN B C 1
ATOM 3632 O O . ASN B 1 120 ? 3.943 -11.289 -16.562 1 98.44 120 ASN B O 1
ATOM 3636 N N . PRO B 1 121 ? 2.047 -10.828 -15.422 1 98.62 121 PRO B N 1
ATOM 3637 C CA . PRO B 1 121 ? 2.738 -9.758 -14.703 1 98.62 121 PRO B CA 1
ATOM 3638 C C . PRO B 1 121 ? 3.943 -10.266 -13.906 1 98.62 121 PRO B C 1
ATOM 3640 O O . PRO B 1 121 ? 4.984 -9.602 -13.875 1 98.62 121 PRO B O 1
ATOM 3643 N N . VAL B 1 122 ? 3.777 -11.414 -13.297 1 98.62 122 VAL B N 1
ATOM 3644 C CA . VAL B 1 122 ? 4.875 -11.977 -12.523 1 98.62 122 VAL B CA 1
ATOM 3645 C C . VAL B 1 122 ? 6.035 -12.328 -13.445 1 98.62 122 VAL B C 1
ATOM 3647 O O . VAL B 1 122 ? 7.199 -12.094 -13.117 1 98.62 122 VAL B O 1
ATOM 3650 N N . ALA B 1 123 ? 5.719 -12.898 -14.609 1 98.69 123 ALA B N 1
ATOM 3651 C CA . ALA B 1 123 ? 6.762 -13.172 -15.594 1 98.69 123 ALA B CA 1
ATOM 3652 C C . ALA B 1 123 ? 7.484 -11.891 -16 1 98.69 123 ALA B C 1
ATOM 3654 O O . ALA B 1 123 ? 8.711 -11.883 -16.156 1 98.69 123 ALA B O 1
ATOM 3655 N N . PHE B 1 124 ? 6.73 -10.828 -16.203 1 98.62 124 PHE B N 1
ATOM 3656 C CA . PHE B 1 124 ? 7.305 -9.531 -16.547 1 98.62 124 PHE B CA 1
ATOM 3657 C C . PHE B 1 124 ? 8.258 -9.055 -15.453 1 98.62 124 PHE B C 1
ATOM 3659 O O . PHE B 1 124 ? 9.367 -8.602 -15.742 1 98.62 124 PHE B O 1
ATOM 3666 N N . PHE B 1 125 ? 7.836 -9.219 -14.203 1 98.56 125 PHE B N 1
ATOM 3667 C CA . PHE B 1 125 ? 8.672 -8.836 -13.07 1 98.56 125 PHE B CA 1
ATOM 3668 C C . PHE B 1 125 ? 9.969 -9.633 -13.062 1 98.56 125 PHE B C 1
ATOM 3670 O O . PHE B 1 125 ? 11.055 -9.062 -12.875 1 98.56 125 PHE B O 1
ATOM 3677 N N . ILE B 1 126 ? 9.852 -10.953 -13.227 1 98.5 126 ILE B N 1
ATOM 3678 C CA . ILE B 1 126 ? 11.016 -11.836 -13.266 1 98.5 126 ILE B CA 1
ATOM 3679 C C . ILE B 1 126 ? 11.984 -11.367 -14.344 1 98.5 126 ILE B C 1
ATOM 3681 O O . ILE B 1 126 ? 13.18 -11.18 -14.078 1 98.5 126 ILE B O 1
ATOM 3685 N N . LYS B 1 127 ? 11.438 -11.141 -15.5 1 98.25 127 LYS B N 1
ATOM 3686 C CA . LYS B 1 127 ? 12.273 -10.734 -16.625 1 98.25 127 LYS B CA 1
ATOM 3687 C C . LYS B 1 127 ? 12.984 -9.414 -16.328 1 98.25 127 LYS B C 1
ATOM 3689 O O . LYS B 1 127 ? 14.195 -9.297 -16.547 1 98.25 127 LYS B O 1
ATOM 3694 N N . GLU B 1 128 ? 12.281 -8.461 -15.812 1 97.31 128 GLU B N 1
ATOM 3695 C CA . GLU B 1 128 ? 12.82 -7.121 -15.578 1 97.31 128 GLU B CA 1
ATOM 3696 C C . GLU B 1 128 ? 13.898 -7.141 -14.492 1 97.31 128 GLU B C 1
ATOM 3698 O O . GLU B 1 128 ? 14.844 -6.348 -14.539 1 97.31 128 GLU B O 1
ATOM 3703 N N . THR B 1 129 ? 13.773 -8.07 -13.539 1 97.12 129 THR B N 1
ATOM 3704 C CA . THR B 1 129 ? 14.68 -7.988 -12.398 1 97.12 129 THR B CA 1
ATOM 3705 C C . THR B 1 129 ? 15.789 -9.031 -12.508 1 97.12 129 THR B C 1
ATOM 3707 O O . THR B 1 129 ? 16.812 -8.938 -11.82 1 97.12 129 THR B O 1
ATOM 3710 N N . THR B 1 130 ? 15.625 -10.102 -13.352 1 96.88 130 THR B N 1
ATOM 3711 C CA . THR B 1 130 ? 16.625 -11.164 -13.391 1 96.88 130 THR B CA 1
ATOM 3712 C C . THR B 1 130 ? 17.109 -11.406 -14.812 1 96.88 130 THR B C 1
ATOM 3714 O O . THR B 1 130 ? 18.125 -12.055 -15.031 1 96.88 130 THR B O 1
ATOM 3717 N N . GLY B 1 131 ? 16.375 -10.938 -15.828 1 96.81 131 GLY B N 1
ATOM 3718 C CA . GLY B 1 131 ? 16.688 -11.227 -17.219 1 96.81 131 GLY B CA 1
ATOM 3719 C C . GLY B 1 131 ? 16.188 -12.594 -17.656 1 96.81 131 GLY B C 1
ATOM 3720 O O . GLY B 1 131 ? 16.297 -12.938 -18.844 1 96.81 131 GLY B O 1
ATOM 3721 N N . ILE B 1 132 ? 15.57 -13.391 -16.781 1 97.75 132 ILE B N 1
ATOM 3722 C CA . ILE B 1 132 ? 15.148 -14.758 -17.078 1 97.75 132 ILE B CA 1
ATOM 3723 C C . ILE B 1 132 ? 13.734 -14.742 -17.656 1 97.75 132 ILE B C 1
ATOM 3725 O O . ILE B 1 132 ? 12.852 -14.047 -17.156 1 97.75 132 ILE B O 1
ATOM 3729 N N . ASN B 1 133 ? 13.562 -15.445 -18.766 1 98.19 133 ASN B N 1
ATOM 3730 C CA . ASN B 1 133 ? 12.227 -15.688 -19.297 1 98.19 133 ASN B CA 1
ATOM 3731 C C . ASN B 1 133 ? 11.562 -16.875 -18.609 1 98.19 133 ASN B C 1
ATOM 3733 O O . ASN B 1 133 ? 12.094 -17.984 -18.625 1 98.19 133 ASN B O 1
ATOM 3737 N N . ALA B 1 134 ? 10.43 -16.656 -18.016 1 98.56 134 ALA B N 1
ATOM 3738 C CA . ALA B 1 134 ? 9.727 -17.703 -17.281 1 98.56 134 ALA B CA 1
ATOM 3739 C C . ALA B 1 134 ? 8.586 -18.281 -18.109 1 98.56 134 ALA B C 1
ATOM 3741 O O . ALA B 1 134 ? 7.969 -17.578 -18.906 1 98.56 134 ALA B O 1
ATOM 3742 N N . HIS B 1 135 ? 8.32 -19.562 -17.984 1 98.5 135 HIS B N 1
ATOM 3743 C CA . HIS B 1 135 ? 7.062 -20.125 -18.453 1 98.5 135 HIS B CA 1
ATOM 3744 C C . HIS B 1 135 ? 5.891 -19.641 -17.609 1 98.5 135 HIS B C 1
ATOM 3746 O O . HIS B 1 135 ? 6.074 -19.234 -16.453 1 98.5 135 HIS B O 1
ATOM 3752 N N . ILE B 1 136 ? 4.758 -19.656 -18.203 1 98.31 136 ILE B N 1
ATOM 3753 C CA . ILE B 1 136 ? 3.576 -19.219 -17.469 1 98.31 136 ILE B CA 1
ATOM 3754 C C . ILE B 1 136 ? 2.715 -20.422 -17.109 1 98.31 136 ILE B C 1
ATOM 3756 O O . ILE B 1 136 ? 2.4 -21.25 -17.969 1 98.31 136 ILE B O 1
ATOM 3760 N N . LEU B 1 137 ? 2.385 -20.562 -15.914 1 98.69 137 LEU B N 1
ATOM 3761 C CA . LEU B 1 137 ? 1.426 -21.562 -15.438 1 98.69 137 LEU B CA 1
ATOM 3762 C C . LEU B 1 137 ? 0.455 -20.938 -14.438 1 98.69 137 LEU B C 1
ATOM 3764 O O . LEU B 1 137 ? 0.787 -20.766 -13.266 1 98.69 137 LEU B O 1
ATOM 3768 N N . ARG B 1 138 ? -0.701 -20.656 -14.906 1 98.38 138 ARG B N 1
ATOM 3769 C CA . ARG B 1 138 ? -1.742 -20.016 -14.109 1 98.38 138 ARG B CA 1
ATOM 3770 C C . ARG B 1 138 ? -2.467 -21.016 -13.234 1 98.38 138 ARG B C 1
ATOM 3772 O O . ARG B 1 138 ? -2.592 -22.188 -13.602 1 98.38 138 ARG B O 1
ATOM 3779 N N . PRO B 1 139 ? -2.898 -20.547 -12.047 1 97.94 139 PRO B N 1
ATOM 3780 C CA . PRO B 1 139 ? -3.787 -21.422 -11.266 1 97.94 139 PRO B CA 1
ATOM 3781 C C . PRO B 1 139 ? -5.195 -21.5 -11.852 1 97.94 139 PRO B C 1
ATOM 3783 O O . PRO B 1 139 ? -5.484 -20.844 -12.859 1 97.94 139 PRO B O 1
ATOM 3786 N N . GLY B 1 140 ? -5.973 -22.391 -11.312 1 97.44 140 GLY B N 1
ATOM 3787 C CA . GLY B 1 140 ? -7.359 -22.531 -11.719 1 97.44 140 GLY B CA 1
ATOM 3788 C C . GLY B 1 140 ? -8.328 -22.531 -10.547 1 97.44 140 GLY B C 1
ATOM 3789 O O . GLY B 1 140 ? -7.93 -22.797 -9.414 1 97.44 140 GLY B O 1
ATOM 3790 N N . ILE B 1 141 ? -9.539 -22.219 -10.836 1 97.12 141 ILE B N 1
ATOM 3791 C CA . ILE B 1 141 ? -10.57 -22.297 -9.805 1 97.12 141 ILE B CA 1
ATOM 3792 C C . ILE B 1 141 ? -11.586 -23.375 -10.18 1 97.12 141 ILE B C 1
ATOM 3794 O O . ILE B 1 141 ? -11.75 -23.703 -11.359 1 97.12 141 ILE B O 1
ATOM 3798 N N . ASN B 1 142 ? -12.195 -23.969 -9.18 1 97.19 142 ASN B N 1
ATOM 3799 C CA . ASN B 1 142 ? -13.203 -25.016 -9.359 1 97.19 142 ASN B CA 1
ATOM 3800 C C . ASN B 1 142 ? -14.578 -24.422 -9.664 1 97.19 142 ASN B C 1
ATOM 3802 O O . ASN B 1 142 ? -15.297 -24 -8.758 1 97.19 142 ASN B O 1
ATOM 3806 N N . LEU B 1 143 ? -14.977 -24.516 -10.867 1 97.56 143 LEU B N 1
ATOM 3807 C CA . LEU B 1 143 ? -16.203 -23.859 -11.305 1 97.56 143 LEU B CA 1
ATOM 3808 C C . LEU B 1 143 ? -17.438 -24.641 -10.859 1 97.56 143 LEU B C 1
ATOM 3810 O O . LEU B 1 143 ? -18.562 -24.172 -10.984 1 97.56 143 LEU B O 1
ATOM 3814 N N . ASN B 1 144 ? -17.188 -25.859 -10.328 1 96.75 144 ASN B N 1
ATOM 3815 C CA . ASN B 1 144 ? -18.297 -26.562 -9.703 1 96.75 144 ASN B CA 1
ATOM 3816 C C . ASN B 1 144 ? -18.656 -25.984 -8.336 1 96.75 144 ASN B C 1
ATOM 3818 O O . ASN B 1 144 ? -19.797 -26.094 -7.883 1 96.75 144 ASN B O 1
ATOM 3822 N N . ILE B 1 145 ? -17.656 -25.453 -7.715 1 97.12 145 ILE B N 1
ATOM 3823 C CA . ILE B 1 145 ? -17.844 -24.828 -6.41 1 97.12 145 ILE B CA 1
ATOM 3824 C C . ILE B 1 145 ? -18.172 -23.344 -6.59 1 97.12 145 ILE B C 1
ATOM 3826 O O . ILE B 1 145 ? -19.141 -22.844 -6.012 1 97.12 145 ILE B O 1
ATOM 3830 N N . PHE B 1 146 ? -17.406 -22.703 -7.391 1 98 146 PHE B N 1
ATOM 3831 C CA . PHE B 1 146 ? -17.562 -21.266 -7.629 1 98 146 PHE B CA 1
ATOM 3832 C C . PHE B 1 146 ? -18.297 -21.016 -8.945 1 98 146 PHE B C 1
ATOM 3834 O O . PHE B 1 146 ? -17.734 -21.234 -10.023 1 98 146 PHE B O 1
ATOM 3841 N N . HIS B 1 147 ? -19.484 -20.641 -8.906 1 96.31 147 HIS B N 1
ATOM 3842 C CA . HIS B 1 147 ? -20.328 -20.359 -10.062 1 96.31 147 HIS B CA 1
ATOM 3843 C C . HIS B 1 147 ? -21.516 -19.484 -9.672 1 96.31 147 HIS B C 1
ATOM 3845 O O . HIS B 1 147 ? -21.844 -19.391 -8.492 1 96.31 147 HIS B O 1
ATOM 3851 N N . VAL B 1 148 ? -22.078 -18.781 -10.656 1 94.06 148 VAL B N 1
ATOM 3852 C CA . VAL B 1 148 ? -23.25 -17.969 -10.406 1 94.06 148 VAL B CA 1
ATOM 3853 C C . VAL B 1 148 ? -24.438 -18.859 -10.023 1 94.06 148 VAL B C 1
ATOM 3855 O O . VAL B 1 148 ? -24.719 -19.859 -10.688 1 94.06 148 VAL B O 1
ATOM 3858 N N . PRO B 1 149 ? -25.047 -18.531 -8.938 1 86.56 149 PRO B N 1
ATOM 3859 C CA . PRO B 1 149 ? -26.219 -19.344 -8.57 1 86.56 149 PRO B CA 1
ATOM 3860 C C . PRO B 1 149 ? -27.375 -19.188 -9.555 1 86.56 149 PRO B C 1
ATOM 3862 O O . PRO B 1 149 ? -27.531 -18.125 -10.156 1 86.56 149 PRO B O 1
ATOM 3865 N N . THR B 1 150 ? -28.062 -20.266 -9.992 1 74.81 150 THR B N 1
ATOM 3866 C CA . THR B 1 150 ? -29.203 -20.281 -10.898 1 74.81 150 THR B CA 1
ATOM 3867 C C . THR B 1 150 ? -30.281 -19.312 -10.43 1 74.81 150 THR B C 1
ATOM 3869 O O .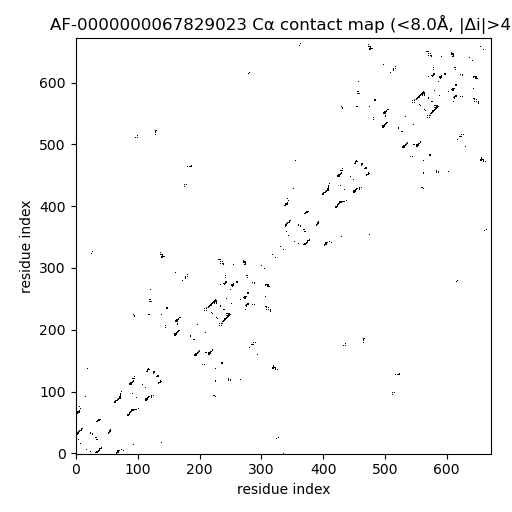 THR B 1 150 ? -30.906 -18.625 -11.234 1 74.81 150 THR B O 1
ATOM 3872 N N . CYS B 1 151 ? -30.766 -19.422 -9.172 1 59.28 151 CYS B N 1
ATOM 3873 C CA . CYS B 1 151 ? -31.844 -18.578 -8.68 1 59.28 151 CYS B CA 1
ATOM 3874 C C . CYS B 1 151 ? -31.281 -17.312 -8.031 1 59.28 151 CYS B C 1
ATOM 3876 O O . CYS B 1 151 ? -31.297 -17.188 -6.805 1 59.28 151 CYS B O 1
ATOM 3878 N N . LYS B 1 152 ? -30.297 -16.734 -8.656 1 54.22 152 LYS B N 1
ATOM 3879 C CA . LYS B 1 152 ? -29.891 -15.516 -7.965 1 54.22 152 LYS B CA 1
ATOM 3880 C C . LYS B 1 152 ? -31.062 -14.547 -7.805 1 54.22 152 LYS B C 1
ATOM 3882 O O . LYS B 1 152 ? -31.609 -14.055 -8.797 1 54.22 152 LYS B O 1
ATOM 3887 N N . SER B 1 153 ? -32.125 -14.953 -7.113 1 49.25 153 SER B N 1
ATOM 3888 C CA . SER B 1 153 ? -33.25 -14.055 -6.848 1 49.25 153 SER B CA 1
ATOM 3889 C C . SER B 1 153 ? -32.781 -12.602 -6.793 1 49.25 153 SER B C 1
ATOM 3891 O O . SER B 1 153 ? -31.859 -12.258 -6.043 1 49.25 153 SER B O 1
ATOM 3893 N N . PHE B 1 154 ? -32.688 -12.156 -8.062 1 49.91 154 PHE B N 1
ATOM 3894 C CA . PHE B 1 154 ? -32.469 -10.719 -8.047 1 49.91 154 PHE B CA 1
ATOM 3895 C C . PHE B 1 154 ? -33.062 -10.086 -6.797 1 49.91 154 PHE B C 1
ATOM 3897 O O . PHE B 1 154 ? -34.25 -10.25 -6.516 1 49.91 154 PHE B O 1
ATOM 3904 N N . LYS B 1 155 ? -32.188 -10.031 -5.871 1 51.41 155 LYS B N 1
ATOM 3905 C CA . LYS B 1 155 ? -32.312 -9.531 -4.508 1 51.41 155 LYS B CA 1
ATOM 3906 C C . LYS B 1 155 ? -33.281 -8.336 -4.445 1 51.41 155 LYS B C 1
ATOM 3908 O O . LYS B 1 155 ? -33.344 -7.535 -5.375 1 51.41 155 LYS B O 1
ATOM 3913 N N . SER B 1 156 ? -34.25 -8.492 -3.629 1 55.19 156 SER B N 1
ATOM 3914 C CA . SER B 1 156 ? -35.25 -7.465 -3.324 1 55.19 156 SER B CA 1
ATOM 3915 C C . SER B 1 156 ? -34.594 -6.086 -3.227 1 55.19 156 SER B C 1
ATOM 3917 O O . SER B 1 156 ? -33.5 -5.941 -2.701 1 55.19 156 SER B O 1
ATOM 3919 N N . GLN B 1 157 ? -35.031 -5.141 -4.07 1 60 157 GLN B N 1
ATOM 3920 C CA . GLN B 1 157 ? -34.688 -3.729 -4.105 1 60 157 GLN B CA 1
ATOM 3921 C C . GLN B 1 157 ? -34.5 -3.174 -2.693 1 60 157 GLN B C 1
ATOM 3923 O O . GLN B 1 157 ? -33.812 -2.17 -2.5 1 60 157 GLN B O 1
ATOM 3928 N N . ASN B 1 158 ? -34.875 -4.051 -1.689 1 70.69 158 ASN B N 1
ATOM 3929 C CA . ASN B 1 158 ? -34.906 -3.371 -0.399 1 70.69 158 ASN B CA 1
ATOM 3930 C C . ASN B 1 158 ? -33.875 -3.945 0.562 1 70.69 158 ASN B C 1
ATOM 3932 O O . ASN B 1 158 ? -33.844 -3.604 1.746 1 70.69 158 ASN B O 1
ATOM 3936 N N . ARG B 1 159 ? -32.969 -4.75 0.038 1 86.44 159 ARG B N 1
ATOM 3937 C CA . ARG B 1 159 ? -31.984 -5.27 0.992 1 86.44 159 ARG B CA 1
ATOM 3938 C C . ARG B 1 159 ? -30.672 -4.496 0.91 1 86.44 159 ARG B C 1
ATOM 3940 O O . ARG B 1 159 ? -30.406 -3.832 -0.091 1 86.44 159 ARG B O 1
ATOM 3947 N N . PRO B 1 160 ? -29.906 -4.598 2.004 1 94.56 160 PRO B N 1
ATOM 3948 C CA . PRO B 1 160 ? -28.578 -3.955 1.961 1 94.56 160 PRO B CA 1
ATOM 3949 C C . PRO B 1 160 ? -27.672 -4.543 0.888 1 94.56 160 PRO B C 1
ATOM 3951 O O . PRO B 1 160 ? -27.812 -5.715 0.526 1 94.56 160 PRO B O 1
ATOM 3954 N N . ILE B 1 161 ? -26.938 -3.758 0.281 1 96.31 161 ILE B N 1
ATOM 3955 C CA . ILE B 1 161 ? -25.875 -4.234 -0.6 1 96.31 161 ILE B CA 1
ATOM 3956 C C . ILE B 1 161 ? -24.812 -4.969 0.219 1 96.31 161 ILE B C 1
ATOM 3958 O O . ILE B 1 161 ? -24.266 -4.41 1.171 1 96.31 161 ILE B O 1
ATOM 3962 N N . ARG B 1 162 ? -24.578 -6.203 -0.123 1 97.56 162 ARG B N 1
ATOM 3963 C CA . ARG B 1 162 ? -23.609 -7.023 0.605 1 97.56 162 ARG B CA 1
ATOM 3964 C C . ARG B 1 162 ? -22.234 -6.949 -0.038 1 97.56 162 ARG B C 1
ATOM 3966 O O . ARG B 1 162 ? -22.094 -7.191 -1.237 1 97.56 162 ARG B O 1
ATOM 3973 N N . ILE B 1 163 ? -21.25 -6.566 0.737 1 98.62 163 ILE B N 1
ATOM 3974 C CA . ILE B 1 163 ? -19.875 -6.465 0.273 1 98.62 163 ILE B CA 1
ATOM 3975 C C . ILE B 1 163 ? -19 -7.48 1.014 1 98.62 163 ILE B C 1
ATOM 3977 O O . ILE B 1 163 ? -18.797 -7.355 2.223 1 98.62 163 ILE B O 1
ATOM 3981 N N . ALA B 1 164 ? -18.516 -8.477 0.318 1 98.75 164 ALA B N 1
ATOM 3982 C CA . ALA B 1 164 ? -17.609 -9.477 0.891 1 98.75 164 ALA B CA 1
ATOM 3983 C C . ALA B 1 164 ? -16.156 -9.008 0.827 1 98.75 164 ALA B C 1
ATOM 3985 O O . ALA B 1 164 ? -15.781 -8.266 -0.082 1 98.75 164 ALA B O 1
ATOM 3986 N N . TRP B 1 165 ? -15.406 -9.383 1.799 1 98.56 165 TRP B N 1
ATOM 3987 C CA . TRP B 1 165 ? -13.984 -9.062 1.822 1 98.56 165 TRP B CA 1
ATOM 3988 C C . TRP B 1 165 ? -13.211 -10.055 2.688 1 98.56 165 TRP B C 1
ATOM 3990 O O . TRP B 1 165 ? -13.812 -10.797 3.467 1 98.56 165 TRP B O 1
ATOM 4000 N N . MET B 1 166 ? -11.945 -10.148 2.461 1 97.5 166 MET B N 1
ATOM 4001 C CA . MET B 1 166 ? -11.07 -11.047 3.207 1 97.5 166 MET B CA 1
ATOM 4002 C C . MET B 1 166 ? -9.992 -10.266 3.951 1 97.5 166 MET B C 1
ATOM 4004 O O . MET B 1 166 ? -9.25 -9.5 3.342 1 97.5 166 MET B O 1
ATOM 4008 N N . PRO B 1 167 ? -9.859 -10.453 5.242 1 95.25 167 PRO B N 1
ATOM 4009 C CA . PRO B 1 167 ? -8.969 -9.633 6.066 1 95.25 167 PRO B CA 1
ATOM 4010 C C . PRO B 1 167 ? -7.531 -10.156 6.086 1 95.25 167 PRO B C 1
ATOM 4012 O O . PRO B 1 167 ? -6.691 -9.633 6.824 1 95.25 167 PRO B O 1
ATOM 4015 N N . ARG B 1 168 ? -7.188 -11.031 5.281 1 90.75 168 ARG B N 1
ATOM 4016 C CA . ARG B 1 168 ? -5.879 -11.68 5.336 1 90.75 168 ARG B CA 1
ATOM 4017 C C . ARG B 1 168 ? -4.766 -10.68 5.027 1 90.75 168 ARG B C 1
ATOM 4019 O O . ARG B 1 168 ? -3.736 -10.664 5.703 1 90.75 168 ARG B O 1
ATOM 4026 N N . LYS B 1 169 ? -4.926 -9.93 4.008 1 92.31 169 LYS B N 1
ATOM 4027 C CA . LYS B 1 169 ? -3.959 -8.906 3.625 1 92.31 169 LYS B CA 1
ATOM 4028 C C . LYS B 1 169 ? -4.547 -7.508 3.791 1 92.31 169 LYS B C 1
ATOM 4030 O O . LYS B 1 169 ? -5.707 -7.273 3.449 1 92.31 169 LYS B O 1
ATOM 4035 N N . ASN B 1 170 ? -3.75 -6.59 4.309 1 95.94 170 ASN B N 1
ATOM 4036 C CA . ASN B 1 170 ? -4.07 -5.168 4.375 1 95.94 170 ASN B CA 1
ATOM 4037 C C . ASN B 1 170 ? -5.375 -4.922 5.125 1 95.94 170 ASN B C 1
ATOM 4039 O O . ASN B 1 170 ? -6.23 -4.168 4.656 1 95.94 170 ASN B O 1
ATOM 4043 N N . LYS B 1 171 ? -5.531 -5.598 6.246 1 96.12 171 LYS B N 1
ATOM 4044 C CA . LYS B 1 171 ? -6.738 -5.516 7.062 1 96.12 171 LYS B CA 1
ATOM 4045 C C . LYS B 1 171 ? -7.031 -4.074 7.469 1 96.12 171 LYS B C 1
ATOM 4047 O O . LYS B 1 171 ? -8.172 -3.615 7.371 1 96.12 171 LYS B O 1
ATOM 4052 N N . ALA B 1 172 ? -5.984 -3.34 7.895 1 94.88 172 ALA B N 1
ATOM 4053 C CA . ALA B 1 172 ? -6.16 -1.956 8.328 1 94.88 172 ALA B CA 1
ATOM 4054 C C . ALA B 1 172 ? -6.684 -1.087 7.188 1 94.88 172 ALA B C 1
ATOM 4056 O O . ALA B 1 172 ? -7.578 -0.262 7.387 1 94.88 172 ALA B O 1
ATOM 4057 N N . LEU B 1 173 ? -6.137 -1.346 6.066 1 96.12 173 LEU B N 1
ATOM 4058 C CA . LEU B 1 173 ? -6.555 -0.615 4.875 1 96.12 173 LEU B CA 1
ATOM 4059 C C . LEU B 1 173 ? -8.023 -0.895 4.551 1 96.12 173 LEU B C 1
ATOM 4061 O O . LEU B 1 173 ? -8.773 0.025 4.23 1 96.12 173 LEU B O 1
ATOM 4065 N N . ALA B 1 174 ? -8.453 -2.119 4.645 1 97.56 174 ALA B N 1
ATOM 4066 C CA . ALA B 1 174 ? -9.844 -2.508 4.406 1 97.56 174 ALA B CA 1
ATOM 4067 C C . ALA B 1 174 ? -10.789 -1.794 5.367 1 97.56 174 ALA B C 1
ATOM 4069 O O . ALA B 1 174 ? -11.844 -1.304 4.965 1 97.56 174 ALA B O 1
ATOM 4070 N N . HIS B 1 175 ? -10.352 -1.71 6.586 1 96.69 175 HIS B N 1
ATOM 4071 C CA . HIS B 1 175 ? -11.164 -1.031 7.582 1 96.69 175 HIS B CA 1
ATOM 4072 C C . HIS B 1 175 ? -11.289 0.458 7.277 1 96.69 175 HIS B C 1
ATOM 4074 O O . HIS B 1 175 ? -12.352 1.048 7.453 1 96.69 175 HIS B O 1
ATOM 4080 N N . GLN B 1 176 ? -10.227 1.021 6.859 1 96.75 176 GLN B N 1
ATOM 4081 C CA . GLN B 1 176 ? -10.266 2.43 6.48 1 96.75 176 GLN B CA 1
ATOM 4082 C C . GLN B 1 176 ? -11.242 2.666 5.336 1 96.75 176 GLN B C 1
ATOM 4084 O O . GLN B 1 176 ? -11.992 3.646 5.344 1 96.75 176 GLN B O 1
ATOM 4089 N N . ILE B 1 177 ? -11.234 1.776 4.391 1 98.06 177 ILE B N 1
ATOM 4090 C CA . ILE B 1 177 ? -12.156 1.866 3.262 1 98.06 177 ILE B CA 1
ATOM 4091 C C . ILE B 1 177 ? -13.594 1.765 3.76 1 98.06 177 ILE B C 1
ATOM 4093 O O . ILE B 1 177 ? -14.453 2.562 3.369 1 98.06 177 ILE B O 1
ATOM 4097 N N . GLN B 1 178 ? -13.852 0.815 4.641 1 97.44 178 GLN B N 1
ATOM 4098 C CA . GLN B 1 178 ? -15.195 0.595 5.18 1 97.44 178 GLN B CA 1
ATOM 4099 C C . GLN B 1 178 ? -15.703 1.832 5.914 1 97.44 178 GLN B C 1
ATOM 4101 O O . GLN B 1 178 ? -16.828 2.271 5.695 1 97.44 178 GLN B O 1
ATOM 4106 N N . GLN B 1 179 ? -14.836 2.404 6.672 1 96.06 179 GLN B N 1
ATOM 4107 C CA . GLN B 1 179 ? -15.219 3.578 7.453 1 96.06 179 GLN B CA 1
ATOM 4108 C C . GLN B 1 179 ? -15.445 4.789 6.547 1 96.06 179 GLN B C 1
ATOM 4110 O O . GLN B 1 179 ? -16.391 5.555 6.758 1 96.06 179 GLN B O 1
ATOM 4115 N N . SER B 1 180 ? -14.648 4.914 5.59 1 96.81 180 SER B N 1
ATOM 4116 C CA . SER B 1 180 ? -14.703 6.086 4.719 1 96.81 180 SER B CA 1
ATOM 4117 C C . SER B 1 180 ? -15.938 6.051 3.824 1 96.81 180 SER B C 1
ATOM 4119 O O . SER B 1 180 ? -16.578 7.082 3.596 1 96.81 180 SER B O 1
ATOM 4121 N N . ILE B 1 181 ? -16.25 4.895 3.312 1 97.31 181 ILE B N 1
ATOM 4122 C CA . ILE B 1 181 ? -17.438 4.809 2.451 1 97.31 181 ILE B CA 1
ATOM 4123 C C . ILE B 1 181 ? -18.688 5.027 3.279 1 97.31 181 ILE B C 1
ATOM 4125 O O . ILE B 1 181 ? -19.656 5.633 2.805 1 97.31 181 ILE B O 1
ATOM 4129 N N . LYS B 1 182 ? -18.703 4.469 4.469 1 95.62 182 LYS B N 1
ATOM 4130 C CA . LYS B 1 182 ? -19.828 4.727 5.363 1 95.62 182 LYS B CA 1
ATOM 4131 C C . LYS B 1 182 ? -20.031 6.223 5.586 1 95.62 182 LYS B C 1
ATOM 4133 O O . LYS B 1 182 ? -21.156 6.73 5.496 1 95.62 182 LYS B O 1
ATOM 4138 N N . ALA B 1 183 ? -18.938 6.887 5.863 1 95.5 183 ALA B N 1
ATOM 4139 C CA . ALA B 1 183 ? -18.984 8.328 6.102 1 95.5 183 ALA B CA 1
ATOM 4140 C C . ALA B 1 183 ? -19.484 9.07 4.863 1 95.5 183 ALA B C 1
ATOM 4142 O O . ALA B 1 183 ? -20.312 9.977 4.965 1 95.5 183 ALA B O 1
ATOM 4143 N N . LYS B 1 184 ? -18.984 8.711 3.738 1 95.75 184 LYS B N 1
ATOM 4144 C CA . LYS B 1 184 ? -19.375 9.375 2.496 1 95.75 184 LYS B CA 1
ATOM 4145 C C . LYS B 1 184 ? -20.859 9.211 2.221 1 95.75 184 LYS B C 1
ATOM 4147 O O . LYS B 1 184 ? -21.547 10.18 1.901 1 95.75 184 LYS B O 1
ATOM 4152 N N . LEU B 1 185 ? -21.328 7.992 2.346 1 94.81 185 LEU B N 1
ATOM 4153 C CA . LEU B 1 185 ? -22.75 7.73 2.1 1 94.81 185 LEU B CA 1
ATOM 4154 C C . LEU B 1 185 ? -23.625 8.508 3.074 1 94.81 185 LEU B C 1
ATOM 4156 O O . LEU B 1 185 ? -24.672 9.031 2.691 1 94.81 185 LEU B O 1
ATOM 4160 N N . SER B 1 186 ? -23.141 8.531 4.297 1 91.69 186 SER B N 1
ATOM 4161 C CA . SER B 1 186 ? -23.875 9.305 5.297 1 91.69 186 SER B CA 1
ATOM 4162 C C . SER B 1 186 ? -23.906 10.781 4.941 1 91.69 186 SER B C 1
ATOM 4164 O O . SER B 1 186 ? -24.953 11.43 5.055 1 91.69 186 SER B O 1
ATOM 4166 N N . SER B 1 187 ? -22.812 11.266 4.531 1 90.81 187 SER B N 1
ATOM 4167 C CA . SER B 1 187 ? -22.703 12.688 4.223 1 90.81 187 SER B CA 1
ATOM 4168 C C . SER B 1 187 ? -23.594 13.062 3.043 1 90.81 187 SER B C 1
ATOM 4170 O O . SER B 1 187 ? -24.062 14.203 2.949 1 90.81 187 SER B O 1
ATOM 4172 N N . CYS B 1 188 ? -23.828 12.156 2.186 1 91.38 188 CYS B N 1
ATOM 4173 C CA . CYS B 1 188 ? -24.672 12.414 1.013 1 91.38 188 CYS B CA 1
ATOM 4174 C C . CYS B 1 188 ? -26.109 12.008 1.27 1 91.38 188 CYS B C 1
ATOM 4176 O O . CYS B 1 188 ? -26.938 12.008 0.351 1 91.38 188 CYS B O 1
ATOM 4178 N N . ASN B 1 189 ? -26.422 11.664 2.457 1 89.44 189 ASN B N 1
ATOM 4179 C CA . ASN B 1 189 ? -27.766 11.242 2.855 1 89.44 189 ASN B CA 1
ATOM 4180 C C . ASN B 1 189 ? -28.281 10.125 1.96 1 89.44 189 ASN B C 1
ATOM 4182 O O . ASN B 1 189 ? -29.422 10.164 1.505 1 89.44 189 ASN B O 1
ATOM 4186 N N . SER B 1 190 ? -27.375 9.227 1.703 1 89.75 190 SER B N 1
ATOM 4187 C CA . SER B 1 190 ? -27.766 8.07 0.902 1 89.75 190 SER B CA 1
ATOM 4188 C C . SER B 1 190 ? -28.641 7.113 1.703 1 89.75 190 SER B C 1
ATOM 4190 O O . SER B 1 190 ? -28.406 6.891 2.893 1 89.75 190 SER B O 1
ATOM 4192 N N . SER B 1 191 ? -29.578 6.531 1.076 1 89.56 191 SER B N 1
ATOM 4193 C CA . SER B 1 191 ? -30.438 5.543 1.711 1 89.56 191 SER B CA 1
ATOM 4194 C C . SER B 1 191 ? -29.859 4.137 1.577 1 89.56 191 SER B C 1
ATOM 4196 O O . SER B 1 191 ? -30.406 3.178 2.121 1 89.56 191 SER B O 1
ATOM 4198 N N . THR B 1 192 ? -28.766 4.117 0.897 1 91.56 192 THR B N 1
ATOM 4199 C CA . THR B 1 192 ? -28.141 2.814 0.67 1 91.56 192 THR B CA 1
ATOM 4200 C C . THR B 1 192 ? -27.578 2.252 1.97 1 91.56 192 THR B C 1
ATOM 4202 O O . THR B 1 192 ? -26.891 2.959 2.711 1 91.56 192 THR B O 1
ATOM 4205 N N . SER B 1 193 ? -27.906 1.024 2.209 1 93.25 193 SER B N 1
ATOM 4206 C CA . SER B 1 193 ? -27.344 0.309 3.35 1 93.25 193 SER B CA 1
ATOM 4207 C C . SER B 1 193 ? -26.344 -0.744 2.9 1 93.25 193 SER B C 1
ATOM 4209 O O . SER B 1 193 ? -26.578 -1.457 1.923 1 93.25 193 SER B O 1
ATOM 4211 N N . LEU B 1 194 ? -25.25 -0.739 3.602 1 96.5 194 LEU B N 1
ATOM 4212 C CA . LEU B 1 194 ? -24.203 -1.705 3.281 1 96.5 194 LEU B CA 1
ATOM 4213 C C . LEU B 1 194 ? -24.094 -2.77 4.367 1 96.5 194 LEU B C 1
ATOM 4215 O O . LEU B 1 194 ? -24.219 -2.465 5.555 1 96.5 194 LEU B O 1
ATOM 4219 N N . GLU B 1 195 ? -23.906 -3.982 3.979 1 97.62 195 GLU B N 1
ATOM 4220 C CA . GLU B 1 195 ? -23.594 -5.094 4.871 1 97.62 195 GLU B CA 1
ATOM 4221 C C . GLU B 1 195 ? -22.25 -5.727 4.496 1 97.62 195 GLU B C 1
ATOM 4223 O O . GLU B 1 195 ? -22.078 -6.207 3.373 1 97.62 195 GLU B O 1
ATOM 4228 N N . TRP B 1 196 ? -21.375 -5.711 5.383 1 98.19 196 TRP B N 1
ATOM 4229 C CA . TRP B 1 196 ? -20.047 -6.254 5.145 1 98.19 196 TRP B CA 1
ATOM 4230 C C . TRP B 1 196 ? -19.969 -7.723 5.559 1 98.19 196 TRP B C 1
ATOM 4232 O O . TRP B 1 196 ? -20.328 -8.07 6.684 1 98.19 196 TRP B O 1
ATOM 4242 N N . ILE B 1 197 ? -19.484 -8.555 4.645 1 98.12 197 ILE B N 1
ATOM 4243 C CA . ILE B 1 197 ? -19.312 -9.984 4.887 1 98.12 197 ILE B CA 1
ATOM 4244 C C . ILE B 1 197 ? -17.828 -10.328 4.941 1 98.12 197 ILE B C 1
ATOM 4246 O O . ILE B 1 197 ? -17.156 -10.367 3.91 1 98.12 197 ILE B O 1
ATOM 4250 N N . GLU B 1 198 ? -17.359 -10.547 6.137 1 98 198 GLU B N 1
ATOM 4251 C CA . GLU B 1 198 ? -15.969 -10.922 6.316 1 98 198 GLU B CA 1
ATOM 4252 C C . GLU B 1 198 ? -15.766 -12.414 6.082 1 98 198 GLU B C 1
ATOM 4254 O O . GLU B 1 198 ? -16.453 -13.242 6.684 1 98 198 GLU B O 1
ATOM 4259 N N . ILE B 1 199 ? -14.898 -12.766 5.188 1 97.81 199 ILE B N 1
ATOM 4260 C CA . ILE B 1 199 ? -14.562 -14.148 4.891 1 97.81 199 ILE B CA 1
ATOM 4261 C C . ILE B 1 199 ? -13.18 -14.484 5.453 1 97.81 199 ILE B C 1
ATOM 4263 O O . ILE B 1 199 ? -12.164 -14 4.949 1 97.81 199 ILE B O 1
ATOM 4267 N N . HIS B 1 200 ? -13.148 -15.273 6.453 1 94.38 200 HIS B N 1
ATOM 4268 C CA . HIS B 1 200 ? -11.906 -15.617 7.133 1 94.38 200 HIS B CA 1
ATOM 4269 C C . HIS B 1 200 ? -11.898 -17.078 7.566 1 94.38 200 HIS B C 1
ATOM 4271 O O . HIS B 1 200 ? -12.836 -17.531 8.234 1 94.38 200 HIS B O 1
ATOM 4277 N N . LYS B 1 201 ? -10.922 -17.797 7.223 1 89.94 201 LYS B N 1
ATOM 4278 C CA . LYS B 1 201 ? -10.742 -19.172 7.641 1 89.94 201 LYS B CA 1
ATOM 4279 C C . LYS B 1 201 ? -11.953 -20.031 7.27 1 89.94 201 LYS B C 1
ATOM 4281 O O . LYS B 1 201 ? -12.523 -20.703 8.125 1 89.94 201 LYS B O 1
ATOM 4286 N N . LYS B 1 202 ? -12.367 -19.953 6.086 1 93.88 202 LYS B N 1
ATOM 4287 C CA . LYS B 1 202 ? -13.508 -20.703 5.559 1 93.88 202 LYS B CA 1
ATOM 4288 C C . LYS B 1 202 ? -13.062 -21.703 4.508 1 93.88 202 LYS B C 1
ATOM 4290 O O . LYS B 1 202 ? -12.023 -21.531 3.865 1 93.88 202 LYS B O 1
ATOM 4295 N N . THR B 1 203 ? -13.734 -22.797 4.426 1 92.56 203 THR B N 1
ATOM 4296 C CA . THR B 1 203 ? -13.516 -23.766 3.354 1 92.56 203 THR B CA 1
ATOM 4297 C C . THR B 1 203 ? -13.922 -23.188 2.004 1 92.56 203 THR B C 1
ATOM 4299 O O . THR B 1 203 ? -14.648 -22.188 1.947 1 92.56 203 THR B O 1
ATOM 4302 N N . PRO B 1 204 ? -13.469 -23.812 0.94 1 94.06 204 PRO B N 1
ATOM 4303 C CA . PRO B 1 204 ? -13.875 -23.312 -0.379 1 94.06 204 PRO B CA 1
ATOM 4304 C C . PRO B 1 204 ? -15.391 -23.266 -0.541 1 94.06 204 PRO B C 1
ATOM 4306 O O . PRO B 1 204 ? -15.914 -22.297 -1.118 1 94.06 204 PRO B O 1
ATOM 4309 N N . GLU B 1 205 ? -16.094 -24.203 -0.008 1 96.62 205 GLU B N 1
ATOM 4310 C CA . GLU B 1 205 ? -17.547 -24.219 -0.105 1 96.62 205 GLU B CA 1
ATOM 4311 C C . GLU B 1 205 ? -18.172 -23.078 0.679 1 96.62 205 GLU B C 1
ATOM 4313 O O . GLU B 1 205 ? -19.141 -22.453 0.22 1 96.62 205 GLU B O 1
ATOM 4318 N N . GLU B 1 206 ? -17.594 -22.844 1.813 1 97.5 206 GLU B N 1
ATOM 4319 C CA . GLU B 1 206 ? -18.094 -21.75 2.639 1 97.5 206 GLU B CA 1
ATOM 4320 C C . GLU B 1 206 ? -17.812 -20.391 1.993 1 97.5 206 GLU B C 1
ATOM 4322 O O . GLU B 1 206 ? -18.641 -19.484 2.051 1 97.5 206 GLU B O 1
ATOM 4327 N N . VAL B 1 207 ? -16.656 -20.281 1.439 1 97.81 207 VAL B N 1
ATOM 4328 C CA . VAL B 1 207 ? -16.297 -19.062 0.708 1 97.81 207 VAL B CA 1
ATOM 4329 C C . VAL B 1 207 ? -17.297 -18.844 -0.43 1 97.81 207 VAL B C 1
ATOM 4331 O O . VAL B 1 207 ? -17.828 -17.734 -0.583 1 97.81 207 VAL B O 1
ATOM 4334 N N . SER B 1 208 ? -17.547 -19.891 -1.169 1 97.94 208 SER B N 1
ATOM 4335 C CA . SER B 1 208 ? -18.484 -19.828 -2.285 1 97.94 208 SER B CA 1
ATOM 4336 C C . SER B 1 208 ? -19.859 -19.391 -1.824 1 97.94 208 SER B C 1
ATOM 4338 O O . SER B 1 208 ? -20.5 -18.547 -2.465 1 97.94 208 SER B O 1
ATOM 4340 N N . ALA B 1 209 ? -20.312 -19.906 -0.708 1 97.31 209 ALA B N 1
ATOM 4341 C CA . ALA B 1 209 ? -21.625 -19.547 -0.172 1 97.31 209 ALA B CA 1
ATOM 4342 C C . ALA B 1 209 ? -21.688 -18.062 0.165 1 97.31 209 ALA B C 1
ATOM 4344 O O . ALA B 1 209 ? -22.688 -17.391 -0.145 1 97.31 209 ALA B O 1
ATOM 4345 N N . CYS B 1 210 ? -20.641 -17.562 0.771 1 97.75 210 CYS B N 1
ATOM 4346 C CA . CYS B 1 210 ? -20.578 -16.141 1.104 1 97.75 210 CYS B CA 1
ATOM 4347 C C . CYS B 1 210 ? -20.578 -15.281 -0.155 1 97.75 210 CYS B C 1
ATOM 4349 O O . CYS B 1 210 ? -21.328 -14.312 -0.243 1 97.75 210 CYS B O 1
ATOM 4351 N N . LEU B 1 211 ? -19.797 -15.695 -1.1 1 98.12 211 LEU B N 1
ATOM 4352 C CA . LEU B 1 211 ? -19.672 -14.922 -2.33 1 98.12 211 LEU B CA 1
ATOM 4353 C C . LEU B 1 211 ? -20.984 -14.938 -3.117 1 98.12 211 LEU B C 1
ATOM 4355 O O . LEU B 1 211 ? -21.391 -13.906 -3.654 1 98.12 211 LEU B O 1
ATOM 4359 N N . LYS B 1 212 ? -21.672 -16.078 -3.127 1 96.94 212 LYS B N 1
ATOM 4360 C CA . LYS B 1 212 ? -22.906 -16.234 -3.895 1 96.94 212 LYS B CA 1
ATOM 4361 C C . LYS B 1 212 ? -24.016 -15.344 -3.34 1 96.94 212 LYS B C 1
ATOM 4363 O O . LYS B 1 212 ? -24.953 -14.992 -4.059 1 96.94 212 LYS B O 1
ATOM 4368 N N . THR B 1 213 ? -23.875 -14.969 -2.08 1 94.88 213 THR B N 1
ATOM 4369 C CA . THR B 1 213 ? -24.891 -14.133 -1.462 1 94.88 213 THR B CA 1
ATOM 4370 C C . THR B 1 213 ? -24.438 -12.688 -1.371 1 94.88 213 THR B C 1
ATOM 4372 O O . THR B 1 213 ? -25.094 -11.852 -0.757 1 94.88 213 THR B O 1
ATOM 4375 N N . SER B 1 214 ? -23.266 -12.383 -1.911 1 96.88 214 SER B N 1
ATOM 4376 C CA . SER B 1 214 ? -22.719 -11.023 -1.89 1 96.88 214 SER B CA 1
ATOM 4377 C C . SER B 1 214 ? -22.875 -10.352 -3.248 1 96.88 214 SER B C 1
ATOM 4379 O O . SER B 1 214 ? -22.938 -11.023 -4.277 1 96.88 214 SER B O 1
ATOM 4381 N N . ASP B 1 215 ? -22.938 -9.016 -3.229 1 96.88 215 ASP B N 1
ATOM 4382 C CA . ASP B 1 215 ? -23.078 -8.234 -4.457 1 96.88 215 ASP B CA 1
ATOM 4383 C C . ASP B 1 215 ? -21.719 -7.742 -4.953 1 96.88 215 ASP B C 1
ATOM 4385 O O . ASP B 1 215 ? -21.453 -7.738 -6.156 1 96.88 215 ASP B O 1
ATOM 4389 N N . ILE B 1 216 ? -20.922 -7.324 -4.047 1 98.56 216 ILE B N 1
ATOM 4390 C CA . ILE B 1 216 ? -19.609 -6.777 -4.34 1 98.56 216 ILE B CA 1
ATOM 4391 C C . ILE B 1 216 ? -18.531 -7.574 -3.592 1 98.56 216 ILE B C 1
ATOM 4393 O O . ILE B 1 216 ? -18.766 -8.031 -2.469 1 98.56 216 ILE B O 1
ATOM 4397 N N . PHE B 1 217 ? -17.453 -7.863 -4.188 1 98.88 217 PHE B N 1
ATOM 4398 C CA . PHE B 1 217 ? -16.25 -8.328 -3.502 1 98.88 217 PHE B CA 1
ATOM 4399 C C . PHE B 1 217 ? -15.172 -7.242 -3.498 1 98.88 217 PHE B C 1
ATOM 4401 O O . PHE B 1 217 ? -14.773 -6.754 -4.559 1 98.88 217 PHE B O 1
ATOM 4408 N N . LEU B 1 218 ? -14.766 -6.82 -2.324 1 98.94 218 LEU B N 1
ATOM 4409 C CA . LEU B 1 218 ? -13.695 -5.836 -2.176 1 98.94 218 LEU B CA 1
ATOM 4410 C C . LEU B 1 218 ? -12.336 -6.516 -2.127 1 98.94 218 LEU B C 1
ATOM 4412 O O . LEU B 1 218 ? -12 -7.176 -1.141 1 98.94 218 LEU B O 1
ATOM 4416 N N . ALA B 1 219 ? -11.594 -6.359 -3.172 1 98.75 219 ALA B N 1
ATOM 4417 C CA . ALA B 1 219 ? -10.234 -6.898 -3.254 1 98.75 219 ALA B CA 1
ATOM 4418 C C . ALA B 1 219 ? -9.219 -5.93 -2.65 1 98.75 219 ALA B C 1
ATOM 4420 O O . ALA B 1 219 ? -8.961 -4.867 -3.217 1 98.75 219 ALA B O 1
ATOM 4421 N N . THR B 1 220 ? -8.586 -6.289 -1.565 1 98 220 THR B N 1
ATOM 4422 C CA . THR B 1 220 ? -7.652 -5.383 -0.899 1 98 220 THR B CA 1
ATOM 4423 C C . THR B 1 220 ? -6.254 -5.988 -0.849 1 98 220 THR B C 1
ATOM 4425 O O . THR B 1 220 ? -5.355 -5.438 -0.204 1 98 220 THR B O 1
ATOM 4428 N N . GLY B 1 221 ? -6.137 -7.094 -1.516 1 96.88 221 GLY B N 1
ATOM 4429 C CA . GLY B 1 221 ? -4.867 -7.793 -1.404 1 96.88 221 GLY B CA 1
ATOM 4430 C C . GLY B 1 221 ? -3.781 -7.207 -2.287 1 96.88 221 GLY B C 1
ATOM 4431 O O . GLY B 1 221 ? -3.979 -7.039 -3.492 1 96.88 221 GLY B O 1
ATOM 4432 N N . PHE B 1 222 ? -2.586 -6.906 -1.824 1 97.12 222 PHE B N 1
ATOM 4433 C CA . PHE B 1 222 ? -1.312 -6.656 -2.49 1 97.12 222 PHE B CA 1
ATOM 4434 C C . PHE B 1 222 ? -0.15 -6.84 -1.521 1 97.12 222 PHE B C 1
ATOM 4436 O O . PHE B 1 222 ? -0.304 -6.641 -0.314 1 97.12 222 PHE B O 1
ATOM 4443 N N . PRO B 1 223 ? 0.899 -7.352 -1.96 1 96.81 223 PRO B N 1
ATOM 4444 C CA . PRO B 1 223 ? 1.17 -7.832 -3.316 1 96.81 223 PRO B CA 1
ATOM 4445 C C . PRO B 1 223 ? 0.51 -9.18 -3.609 1 96.81 223 PRO B C 1
ATOM 4447 O O . PRO B 1 223 ? 0.289 -9.977 -2.691 1 96.81 223 PRO B O 1
ATOM 4450 N N . GLU B 1 224 ? 0.189 -9.375 -4.902 1 97.38 224 GLU B N 1
ATOM 4451 C CA . GLU B 1 224 ? -0.412 -10.625 -5.352 1 97.38 224 GLU B CA 1
ATOM 4452 C C . GLU B 1 224 ? 0.234 -11.117 -6.645 1 97.38 224 GLU B C 1
ATOM 4454 O O . GLU B 1 224 ? 0.603 -10.312 -7.504 1 97.38 224 GLU B O 1
ATOM 4459 N N . GLY B 1 225 ? 0.374 -12.438 -6.809 1 98.06 225 GLY B N 1
ATOM 4460 C CA . GLY B 1 225 ? 0.854 -13.016 -8.055 1 98.06 225 GLY B CA 1
ATOM 4461 C C . GLY B 1 225 ? -0.257 -13.297 -9.047 1 98.06 225 GLY B C 1
ATOM 4462 O O . GLY B 1 225 ? -0.162 -12.93 -10.219 1 98.06 225 GLY B O 1
ATOM 4463 N N . CYS B 1 226 ? -1.223 -13.961 -8.664 1 98.12 226 CYS B N 1
ATOM 4464 C CA . CYS B 1 226 ? -2.467 -14.273 -9.359 1 98.12 226 CYS B CA 1
ATOM 4465 C C . CYS B 1 226 ? -3.592 -14.547 -8.367 1 98.12 226 CYS B C 1
ATOM 4467 O O . CYS B 1 226 ? -3.943 -15.703 -8.125 1 98.12 226 CYS B O 1
ATOM 4469 N N . PRO B 1 227 ? -4.152 -13.484 -7.844 1 97.31 227 PRO B N 1
ATOM 4470 C CA . PRO B 1 227 ? -5.082 -13.664 -6.727 1 97.31 227 PRO B CA 1
ATOM 4471 C C . PRO B 1 227 ? -6.32 -14.469 -7.113 1 97.31 227 PRO B C 1
ATOM 4473 O O . PRO B 1 227 ? -6.992 -14.141 -8.094 1 97.31 227 PRO B O 1
ATOM 4476 N N . LEU B 1 228 ? -6.676 -15.43 -6.309 1 96.94 228 LEU B N 1
ATOM 4477 C CA . LEU B 1 228 ? -7.781 -16.344 -6.582 1 96.94 228 LEU B CA 1
ATOM 4478 C C . LEU B 1 228 ? -9.094 -15.789 -6.023 1 96.94 228 LEU B C 1
ATOM 4480 O O . LEU B 1 228 ? -10.141 -15.906 -6.66 1 96.94 228 LEU B O 1
ATOM 4484 N N . PRO B 1 229 ? -9.008 -15.102 -4.902 1 97.38 229 PRO B N 1
ATOM 4485 C CA . PRO B 1 229 ? -10.281 -14.672 -4.305 1 97.38 229 PRO B CA 1
ATOM 4486 C C . PRO B 1 229 ? -11.086 -13.766 -5.23 1 97.38 229 PRO B C 1
ATOM 4488 O O . PRO B 1 229 ? -12.289 -13.984 -5.422 1 97.38 229 PRO B O 1
ATOM 4491 N N . PRO B 1 230 ? -10.461 -12.773 -5.828 1 98.56 230 PRO B N 1
ATOM 4492 C CA . PRO B 1 230 ? -11.258 -11.992 -6.777 1 98.56 230 PRO B CA 1
ATOM 4493 C C . PRO B 1 230 ? -11.781 -12.828 -7.945 1 98.56 230 PRO B C 1
ATOM 4495 O O . PRO B 1 230 ? -12.883 -12.586 -8.438 1 98.56 230 PRO B O 1
ATOM 4498 N N . LEU B 1 231 ? -10.992 -13.773 -8.398 1 98.31 231 LEU B N 1
ATOM 4499 C CA . LEU B 1 231 ? -11.43 -14.656 -9.469 1 98.31 231 LEU B CA 1
ATOM 4500 C C . LEU B 1 231 ? -12.633 -15.484 -9.039 1 98.31 231 LEU B C 1
ATOM 4502 O O . LEU B 1 231 ? -13.594 -15.641 -9.805 1 98.31 231 LEU B O 1
ATOM 4506 N N . GLU B 1 232 ? -12.555 -16.031 -7.836 1 98.5 232 GLU B N 1
ATOM 4507 C CA . GLU B 1 232 ? -13.672 -16.766 -7.254 1 98.5 232 GLU B CA 1
ATOM 4508 C C . GLU B 1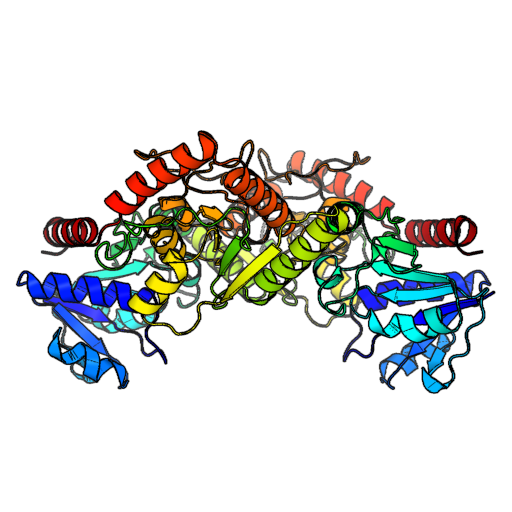 232 ? -14.914 -15.883 -7.133 1 98.5 232 GLU B C 1
ATOM 4510 O O . GLU B 1 232 ? -16.031 -16.328 -7.395 1 98.5 232 GLU B O 1
ATOM 4515 N N . ALA B 1 233 ? -14.695 -14.656 -6.75 1 98.75 233 ALA B N 1
ATOM 4516 C CA . ALA B 1 233 ? -15.797 -13.695 -6.621 1 98.75 233 ALA B CA 1
ATOM 4517 C C . ALA B 1 233 ? -16.453 -13.43 -7.977 1 98.75 233 ALA B C 1
ATOM 4519 O O . ALA B 1 233 ? -17.672 -13.414 -8.086 1 98.75 233 ALA B O 1
ATOM 4520 N N . LEU B 1 234 ? -15.609 -13.227 -9 1 98.62 234 LEU B N 1
ATOM 4521 C CA . LEU B 1 234 ? -16.141 -13.07 -10.352 1 98.62 234 LEU B CA 1
ATOM 4522 C C . LEU B 1 234 ? -16.984 -14.273 -10.734 1 98.62 234 LEU B C 1
ATOM 4524 O O . LEU B 1 234 ? -18.094 -14.109 -11.281 1 98.62 234 LEU B O 1
ATOM 4528 N N . ALA B 1 235 ? -16.516 -15.477 -10.406 1 98.44 235 ALA B N 1
ATOM 4529 C CA . ALA B 1 235 ? -17.188 -16.719 -10.766 1 98.44 235 ALA B CA 1
ATOM 4530 C C . ALA B 1 235 ? -18.547 -16.828 -10.07 1 98.44 235 ALA B C 1
ATOM 4532 O O . ALA B 1 235 ? -19.484 -17.438 -10.609 1 98.44 235 ALA B O 1
ATOM 4533 N N . CYS B 1 236 ? -18.641 -16.25 -8.93 1 98 236 CYS B N 1
ATOM 4534 C CA . CYS B 1 236 ? -19.859 -16.359 -8.125 1 98 236 CYS B CA 1
ATOM 4535 C C . CYS B 1 236 ? -20.828 -15.219 -8.43 1 98 236 CYS B C 1
ATOM 4537 O O . CYS B 1 236 ? -21.875 -15.109 -7.805 1 98 236 CYS B O 1
ATOM 4539 N N . GLY B 1 237 ? -20.438 -14.297 -9.312 1 96.31 237 GLY B N 1
ATOM 4540 C CA . GLY B 1 237 ? -21.344 -13.242 -9.742 1 96.31 237 GLY B CA 1
ATOM 4541 C C . GLY B 1 237 ? -21.203 -11.961 -8.938 1 96.31 237 GLY B C 1
ATOM 4542 O O . GLY B 1 237 ? -22.109 -11.141 -8.906 1 96.31 237 GLY B O 1
ATOM 4543 N N . CYS B 1 238 ? -20.156 -11.805 -8.234 1 97.81 238 CYS B N 1
ATOM 4544 C CA . CYS B 1 238 ? -19.906 -10.555 -7.523 1 97.81 238 CYS B CA 1
ATOM 4545 C C . CYS B 1 238 ? -19.297 -9.516 -8.453 1 97.81 238 CYS B C 1
ATOM 4547 O O . CYS B 1 238 ? -18.547 -9.859 -9.375 1 97.81 238 CYS B O 1
ATOM 4549 N N . LEU B 1 239 ? -19.625 -8.297 -8.234 1 98.12 239 LEU B N 1
ATOM 4550 C CA . LEU B 1 239 ? -18.859 -7.195 -8.797 1 98.12 239 LEU B CA 1
ATOM 4551 C C . LEU B 1 239 ? -17.578 -6.98 -8.008 1 98.12 239 LEU B C 1
ATOM 4553 O O . LEU B 1 239 ? -17.609 -6.715 -6.805 1 98.12 239 LEU B O 1
ATOM 4557 N N . VAL B 1 240 ? -16.422 -7.09 -8.625 1 98.88 240 VAL B N 1
ATOM 4558 C CA . VAL B 1 240 ? -15.156 -6.98 -7.918 1 98.88 240 VAL B CA 1
ATOM 4559 C C . VAL B 1 240 ? -14.656 -5.539 -7.973 1 98.88 240 VAL B C 1
ATOM 4561 O O . VAL B 1 240 ? -14.602 -4.934 -9.047 1 98.88 240 VAL B O 1
ATOM 4564 N N . VAL B 1 241 ? -14.352 -4.961 -6.867 1 98.88 241 VAL B N 1
ATOM 4565 C CA . VAL B 1 241 ? -13.828 -3.609 -6.703 1 98.88 241 VAL B CA 1
ATOM 4566 C C . VAL B 1 241 ? -12.531 -3.652 -5.898 1 98.88 241 VAL B C 1
ATOM 4568 O O . VAL B 1 241 ? -12.453 -4.324 -4.867 1 98.88 241 VAL B O 1
ATOM 4571 N N . GLY B 1 242 ? -11.516 -2.979 -6.41 1 98.62 242 GLY B N 1
ATOM 4572 C CA . GLY B 1 242 ? -10.367 -2.838 -5.527 1 98.62 242 GLY B CA 1
ATOM 4573 C C . GLY B 1 242 ? -9.039 -3.014 -6.238 1 98.62 242 GLY B C 1
ATOM 4574 O O . GLY B 1 242 ? -8.812 -2.428 -7.297 1 98.62 242 GLY B O 1
ATOM 4575 N N . PHE B 1 243 ? -8.141 -3.742 -5.656 1 98.62 243 PHE B N 1
ATOM 4576 C CA . PHE B 1 243 ? -6.73 -3.754 -6.035 1 98.62 243 PHE B CA 1
ATOM 4577 C C . PHE B 1 243 ? -6.398 -4.996 -6.852 1 98.62 243 PHE B C 1
ATOM 4579 O O . PHE B 1 243 ? -6.98 -6.062 -6.633 1 98.62 243 PHE B O 1
ATOM 4586 N N . GLY B 1 244 ? -5.387 -4.867 -7.723 1 98 244 GLY B N 1
ATOM 4587 C CA . GLY B 1 244 ? -4.922 -5.992 -8.516 1 98 244 GLY B CA 1
ATOM 4588 C C . GLY B 1 244 ? -3.695 -6.668 -7.93 1 98 244 GLY B C 1
ATOM 4589 O O . GLY B 1 244 ? -3.402 -7.82 -8.25 1 98 244 GLY B O 1
ATOM 4590 N N . GLY B 1 245 ? -2.982 -5.832 -7.059 1 97.81 245 GLY B N 1
ATOM 4591 C CA . GLY B 1 245 ? -1.802 -6.383 -6.414 1 97.81 245 GLY B CA 1
ATOM 4592 C C . GLY B 1 245 ? -0.675 -6.684 -7.383 1 97.81 245 GLY B C 1
ATOM 4593 O O . GLY B 1 245 ? 0.231 -7.457 -7.066 1 97.81 245 GLY B O 1
ATOM 4594 N N . PHE B 1 246 ? -0.701 -6.203 -8.57 1 98.19 246 PHE B N 1
ATOM 4595 C CA . PHE B 1 246 ? 0.25 -6.449 -9.648 1 98.19 246 PHE B CA 1
ATOM 4596 C C . PHE B 1 246 ? -0.155 -7.672 -10.461 1 98.19 246 PHE B C 1
ATOM 4598 O O . PHE B 1 246 ? -0.63 -7.543 -11.586 1 98.19 246 PHE B O 1
ATOM 4605 N N . GLY B 1 247 ? -0.217 -8.758 -9.82 1 98.31 247 GLY B N 1
ATOM 4606 C CA . GLY B 1 247 ? -0.479 -10.008 -10.508 1 98.31 247 GLY B CA 1
ATOM 4607 C C . GLY B 1 247 ? -1.93 -10.172 -10.922 1 98.31 247 GLY B C 1
ATOM 4608 O O . GLY B 1 247 ? -2.24 -10.953 -11.828 1 98.31 247 GLY B O 1
ATOM 4609 N N . GLY B 1 248 ? -2.836 -9.422 -10.266 1 98.38 248 GLY B N 1
ATOM 4610 C CA . GLY B 1 248 ? -4.246 -9.516 -10.602 1 98.38 248 GLY B CA 1
ATOM 4611 C C . GLY B 1 248 ? -4.562 -9.047 -12.008 1 98.38 248 GLY B C 1
ATOM 4612 O O . GLY B 1 248 ? -5.555 -9.469 -12.602 1 98.38 248 GLY B O 1
ATOM 4613 N N . TRP B 1 249 ? -3.686 -8.273 -12.578 1 98.62 249 TRP B N 1
ATOM 4614 C CA . TRP B 1 249 ? -3.896 -7.711 -13.906 1 98.62 249 TRP B CA 1
ATOM 4615 C C . TRP B 1 249 ? -3.656 -8.758 -14.984 1 98.62 249 TRP B C 1
ATOM 4617 O O . TRP B 1 249 ? -3.736 -8.461 -16.172 1 98.62 249 TRP B O 1
ATOM 4627 N N . ASP B 1 250 ? -3.34 -9.992 -14.5 1 98.75 250 ASP B N 1
ATOM 4628 C CA . ASP B 1 250 ? -3.318 -11.102 -15.445 1 98.75 250 ASP B CA 1
ATOM 4629 C C . ASP B 1 250 ? -4.703 -11.336 -16.047 1 98.75 250 ASP B C 1
ATOM 4631 O O . ASP B 1 250 ? -4.82 -11.703 -17.219 1 98.75 250 ASP B O 1
ATOM 4635 N N . TYR B 1 251 ? -5.758 -11.086 -15.266 1 98.75 251 TYR B N 1
ATOM 4636 C CA . TYR B 1 251 ? -7.109 -11.312 -15.766 1 98.75 251 TYR B CA 1
ATOM 4637 C C . TYR B 1 251 ? -7.988 -10.094 -15.531 1 98.75 251 TYR B C 1
ATOM 4639 O O . TYR B 1 251 ? -9.078 -9.984 -16.109 1 98.75 251 TYR B O 1
ATOM 4647 N N . MET B 1 252 ? -7.57 -9.203 -14.688 1 98.81 252 MET B N 1
ATOM 4648 C CA . MET B 1 252 ? -8.367 -8.016 -14.406 1 98.81 252 MET B CA 1
ATOM 4649 C C . MET B 1 252 ? -8.305 -7.031 -15.57 1 98.81 252 MET B C 1
ATOM 4651 O O . MET B 1 252 ? -7.23 -6.773 -16.109 1 98.81 252 MET B O 1
ATOM 4655 N N . ARG B 1 253 ? -9.414 -6.551 -15.977 1 98.81 253 ARG B N 1
ATOM 4656 C CA . ARG B 1 253 ? -9.539 -5.504 -16.984 1 98.81 253 ARG B CA 1
ATOM 4657 C C . ARG B 1 253 ? -10.531 -4.434 -16.531 1 98.81 253 ARG B C 1
ATOM 4659 O O . ARG B 1 253 ? -11.594 -4.746 -16 1 98.81 253 ARG B O 1
ATOM 4666 N N . GLN B 1 254 ? -10.195 -3.232 -16.75 1 98.56 254 GLN B N 1
ATOM 4667 C CA . GLN B 1 254 ? -10.844 -2.059 -16.172 1 98.56 254 GLN B CA 1
ATOM 4668 C C . GLN B 1 254 ? -12.211 -1.822 -16.797 1 98.56 254 GLN B C 1
ATOM 4670 O O . GLN B 1 254 ? -12.344 -1.792 -18.016 1 98.56 254 GLN B O 1
ATOM 4675 N N . ALA B 1 255 ? -13.195 -1.719 -15.938 1 98.5 255 ALA B N 1
ATOM 4676 C CA . ALA B 1 255 ? -14.531 -1.366 -16.406 1 98.5 255 ALA B CA 1
ATOM 4677 C C . ALA B 1 255 ? -14.945 0.008 -15.891 1 98.5 255 ALA B C 1
ATOM 4679 O O . ALA B 1 255 ? -15.945 0.575 -16.344 1 98.5 255 ALA B O 1
ATOM 4680 N N . LEU B 1 256 ? -14.195 0.52 -14.883 1 97.69 256 LEU B N 1
ATOM 4681 C CA . LEU B 1 256 ? -14.461 1.856 -14.359 1 97.69 256 LEU B CA 1
ATOM 4682 C C . LEU B 1 256 ? -14.094 2.922 -15.383 1 97.69 256 LEU B C 1
ATOM 4684 O O . LEU B 1 256 ? -12.953 2.967 -15.859 1 97.69 256 LEU B O 1
ATOM 4688 N N . PRO B 1 257 ? -15.047 3.74 -15.781 1 96.06 257 PRO B N 1
ATOM 4689 C CA . PRO B 1 257 ? -14.703 4.805 -16.719 1 96.06 257 PRO B CA 1
ATOM 4690 C C . PRO B 1 257 ? -13.555 5.684 -16.234 1 96.06 257 PRO B C 1
ATOM 4692 O O . PRO B 1 257 ? -13.578 6.16 -15.094 1 96.06 257 PRO B O 1
ATOM 4695 N N . ASN B 1 258 ? -12.547 5.836 -17.062 1 93.94 258 ASN B N 1
ATOM 4696 C CA . ASN B 1 258 ? -11.359 6.621 -16.734 1 93.94 258 ASN B CA 1
ATOM 4697 C C . ASN B 1 258 ? -10.641 6.07 -15.5 1 93.94 258 ASN B C 1
ATOM 4699 O O . ASN B 1 258 ? -10.055 6.824 -14.727 1 93.94 258 ASN B O 1
ATOM 4703 N N . GLY B 1 259 ? -10.844 4.797 -15.297 1 95.88 259 GLY B N 1
ATOM 4704 C CA . GLY B 1 259 ? -10.258 4.148 -14.133 1 95.88 259 GLY B CA 1
ATOM 4705 C C . GLY B 1 259 ? -8.781 3.865 -14.289 1 95.88 259 GLY B C 1
ATOM 4706 O O . GLY B 1 259 ? -8.219 4.062 -15.375 1 95.88 259 GLY B O 1
ATOM 4707 N N . TYR B 1 260 ? -8.148 3.502 -13.297 1 96.5 260 TYR B N 1
ATOM 4708 C CA . TYR B 1 260 ? -6.719 3.215 -13.242 1 96.5 260 TYR B CA 1
ATOM 4709 C C . TYR B 1 260 ? -6.367 2.02 -14.117 1 96.5 260 TYR B C 1
ATOM 4711 O O . TYR B 1 260 ? -7.078 1.013 -14.117 1 96.5 260 TYR B O 1
ATOM 4719 N N . THR B 1 261 ? -5.32 2.1 -14.859 1 96.06 261 THR B N 1
ATOM 4720 C CA . THR B 1 261 ? -4.652 0.998 -15.539 1 96.06 261 THR B CA 1
ATOM 4721 C C . THR B 1 261 ? -3.146 1.04 -15.289 1 96.06 261 THR B C 1
ATOM 4723 O O . THR B 1 261 ? -2.561 2.119 -15.18 1 96.06 261 THR B O 1
ATOM 4726 N N . PRO B 1 262 ? -2.568 -0.075 -15.109 1 96.06 262 PRO B N 1
ATOM 4727 C CA . PRO B 1 262 ? -1.133 -0.065 -14.82 1 96.06 262 PRO B CA 1
ATOM 4728 C C . PRO B 1 262 ? -0.3 0.496 -15.969 1 96.06 262 PRO B C 1
ATOM 4730 O O . PRO B 1 262 ? -0.775 0.559 -17.109 1 96.06 262 PRO B O 1
ATOM 4733 N N . TRP B 1 263 ? 0.929 0.936 -15.633 1 96.25 263 TRP B N 1
ATOM 4734 C CA . TRP B 1 263 ? 1.835 1.535 -16.609 1 96.25 263 TRP B CA 1
ATOM 4735 C C . TRP B 1 263 ? 2.488 0.465 -17.469 1 96.25 263 TRP B C 1
ATOM 4737 O O . TRP B 1 263 ? 2.936 0.747 -18.594 1 96.25 263 TRP B O 1
ATOM 4747 N N . TRP B 1 264 ? 2.65 -0.78 -16.953 1 95.88 264 TRP B N 1
ATOM 4748 C CA . TRP B 1 264 ? 3.312 -1.835 -17.719 1 95.88 264 TRP B CA 1
ATOM 4749 C C . TRP B 1 264 ? 2.354 -2.465 -18.719 1 95.88 264 TRP B C 1
ATOM 4751 O O . TRP B 1 264 ? 1.134 -2.369 -18.562 1 95.88 264 TRP B O 1
ATOM 4761 N N . PRO B 1 265 ? 2.879 -3.111 -19.688 1 94.75 265 PRO B N 1
ATOM 4762 C CA . PRO B 1 265 ? 2.031 -3.656 -20.75 1 94.75 265 PRO B CA 1
ATOM 4763 C C . PRO B 1 265 ? 1.154 -4.812 -20.266 1 94.75 265 PRO B C 1
ATOM 4765 O O . PRO B 1 265 ? 1.633 -5.707 -19.562 1 94.75 265 PRO B O 1
ATOM 4768 N N . LEU B 1 266 ? -0.116 -4.754 -20.641 1 97 266 LEU B N 1
ATOM 4769 C CA . LEU B 1 266 ? -1.056 -5.832 -20.344 1 97 266 LEU B CA 1
ATOM 4770 C C . LEU B 1 266 ? -1.285 -6.699 -21.578 1 97 266 LEU B C 1
ATOM 4772 O O . LEU B 1 266 ? -1.332 -6.188 -22.703 1 97 266 LEU B O 1
ATOM 4776 N N . GLU B 1 267 ? -1.472 -7.906 -21.344 1 96.31 267 GLU B N 1
ATOM 4777 C CA . GLU B 1 267 ? -1.775 -8.828 -22.438 1 96.31 267 GLU B CA 1
ATOM 4778 C C . GLU B 1 267 ? -3.145 -8.531 -23.031 1 96.31 267 GLU B C 1
ATOM 4780 O O . GLU B 1 267 ? -4.059 -8.094 -22.328 1 96.31 267 GLU B O 1
ATOM 4785 N N . ASN B 1 268 ? -3.207 -8.758 -24.344 1 96.88 268 ASN B N 1
ATOM 4786 C CA . ASN B 1 268 ? -4.523 -8.742 -24.969 1 96.88 268 ASN B CA 1
ATOM 4787 C C . ASN B 1 268 ? -5.336 -9.984 -24.609 1 96.88 268 ASN B C 1
ATOM 4789 O O . ASN B 1 268 ? -4.883 -11.109 -24.812 1 96.88 268 ASN B O 1
ATOM 4793 N N . LEU B 1 269 ? -6.488 -9.789 -24.031 1 97.81 269 LEU B N 1
ATOM 4794 C CA . LEU B 1 269 ? -7.301 -10.898 -23.531 1 97.81 269 LEU B CA 1
ATOM 4795 C C . LEU B 1 269 ? -8.633 -10.961 -24.281 1 97.81 269 LEU B C 1
ATOM 4797 O O . LEU B 1 269 ? -9.055 -9.977 -24.891 1 97.81 269 LEU B O 1
ATOM 4801 N N . PRO B 1 270 ? -9.297 -12.117 -24.281 1 97.19 270 PRO B N 1
ATOM 4802 C CA . PRO B 1 270 ? -10.57 -12.266 -24.984 1 97.19 270 PRO B CA 1
ATOM 4803 C C . PRO B 1 270 ? -11.742 -11.633 -24.219 1 97.19 270 PRO B C 1
ATOM 4805 O O . PRO B 1 270 ? -12.891 -11.727 -24.672 1 97.19 270 PRO B O 1
ATOM 4808 N N . TRP B 1 271 ? -11.508 -11.039 -23.156 1 98.44 271 TRP B N 1
ATOM 4809 C CA . TRP B 1 271 ? -12.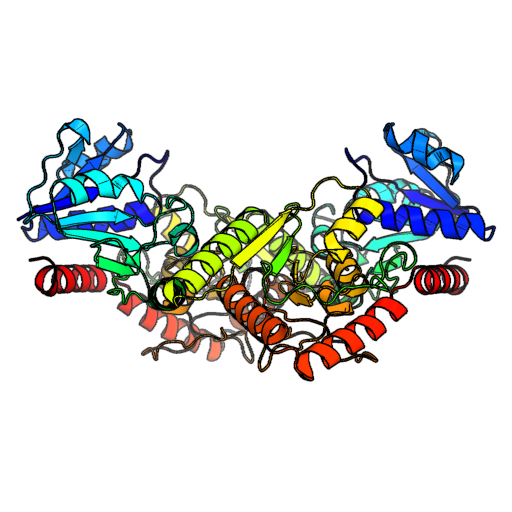539 -10.312 -22.422 1 98.44 271 TRP B CA 1
ATOM 4810 C C . TRP B 1 271 ? -12.102 -8.883 -22.141 1 98.44 271 TRP B C 1
ATOM 4812 O O . TRP B 1 271 ? -10.906 -8.562 -22.219 1 98.44 271 TRP B O 1
ATOM 4822 N N . GLY B 1 272 ? -13.125 -8.078 -21.922 1 98.06 272 GLY B N 1
ATOM 4823 C CA . GLY B 1 272 ? -12.883 -6.691 -21.547 1 98.06 272 GLY B CA 1
ATOM 4824 C C . GLY B 1 272 ? -13.047 -6.43 -20.062 1 98.06 272 GLY B C 1
ATOM 4825 O O . GLY B 1 272 ? -12.664 -7.254 -19.234 1 98.06 272 GLY B O 1
ATOM 4826 N N . GLY B 1 273 ? -13.57 -5.242 -19.766 1 98.56 273 GLY B N 1
ATOM 4827 C CA . GLY B 1 273 ? -13.703 -4.82 -18.391 1 98.56 273 GLY B CA 1
ATOM 4828 C C . GLY B 1 273 ? -14.547 -5.773 -17.562 1 98.56 273 GLY B C 1
ATOM 4829 O O . GLY B 1 273 ? -15.727 -5.984 -17.844 1 98.56 273 GLY B O 1
ATOM 4830 N N . ASN B 1 274 ? -13.922 -6.336 -16.5 1 98.81 274 ASN B N 1
ATOM 4831 C CA . ASN B 1 274 ? -14.609 -7.348 -15.695 1 98.81 274 ASN B CA 1
ATOM 4832 C C . ASN B 1 274 ? -14.688 -6.941 -14.227 1 98.81 274 ASN B C 1
ATOM 4834 O O . ASN B 1 274 ? -15.102 -7.734 -13.375 1 98.81 274 ASN B O 1
ATOM 4838 N N . GLY B 1 275 ? -14.258 -5.754 -13.891 1 98.75 275 GLY B N 1
ATOM 4839 C CA . GLY B 1 275 ? -14.297 -5.23 -12.531 1 98.75 275 GLY B CA 1
ATOM 4840 C C . GLY B 1 275 ? -13.922 -3.766 -12.445 1 98.75 275 GLY B C 1
ATOM 4841 O O . GLY B 1 275 ? -13.672 -3.123 -13.469 1 98.75 275 GLY B O 1
ATOM 4842 N N . LEU B 1 276 ? -14 -3.18 -11.32 1 98.88 276 LEU B N 1
ATOM 4843 C CA . LEU B 1 276 ? -13.664 -1.787 -11.039 1 98.88 276 LEU B CA 1
ATOM 4844 C C . LEU B 1 276 ? -12.398 -1.688 -10.203 1 98.88 276 LEU B C 1
ATOM 4846 O O . LEU B 1 276 ? -12.43 -1.897 -8.984 1 98.88 276 LEU B O 1
ATOM 4850 N N . TYR B 1 277 ? -11.336 -1.36 -10.828 1 98.75 277 TYR B N 1
ATOM 4851 C CA . TYR B 1 277 ? -10.031 -1.503 -10.195 1 98.75 277 TYR B CA 1
ATOM 4852 C C . TYR B 1 277 ? -9.367 -0.144 -10.008 1 98.75 277 TYR B C 1
ATOM 4854 O O . TYR B 1 277 ? -9.578 0.775 -10.797 1 98.75 277 TYR B O 1
ATOM 4862 N N . VAL B 1 278 ? -8.625 0.009 -8.945 1 98.44 278 VAL B N 1
ATOM 4863 C CA . VAL B 1 278 ? -7.891 1.218 -8.594 1 98.44 278 VAL B CA 1
ATOM 4864 C C . VAL B 1 278 ? -6.445 0.863 -8.258 1 98.44 278 VAL B C 1
ATOM 4866 O O . VAL B 1 278 ? -6.098 -0.316 -8.141 1 98.44 278 VAL B O 1
ATOM 4869 N N . ALA B 1 279 ? -5.547 1.876 -8.203 1 98.19 279 ALA B N 1
ATOM 4870 C CA . ALA B 1 279 ? -4.164 1.622 -7.801 1 98.19 279 ALA B CA 1
ATOM 4871 C C . ALA B 1 279 ? -4.105 1.021 -6.402 1 98.19 279 ALA B C 1
ATOM 4873 O O . ALA B 1 279 ? -4.918 1.36 -5.535 1 98.19 279 ALA B O 1
ATOM 4874 N N . ASP B 1 280 ? -3.121 0.132 -6.188 1 98.12 280 ASP B N 1
ATOM 4875 C CA . ASP B 1 280 ? -2.949 -0.455 -4.863 1 98.12 280 ASP B CA 1
ATOM 4876 C C . ASP B 1 280 ? -2.807 0.628 -3.797 1 98.12 280 ASP B C 1
ATOM 4878 O O . ASP B 1 280 ? -2.135 1.639 -4.016 1 98.12 280 ASP B O 1
ATOM 4882 N N . ALA B 1 281 ? -3.533 0.498 -2.668 1 97.38 281 ALA B N 1
ATOM 4883 C CA . ALA B 1 281 ? -3.455 1.354 -1.486 1 97.38 281 ALA B CA 1
ATOM 4884 C C . ALA B 1 281 ? -4.184 2.676 -1.72 1 97.38 281 ALA B C 1
ATOM 4886 O O . ALA B 1 281 ? -4.121 3.58 -0.884 1 97.38 281 ALA B O 1
ATOM 4887 N N . ASP B 1 282 ? -4.871 2.877 -2.877 1 97.81 282 ASP B N 1
ATOM 4888 C CA . ASP B 1 282 ? -5.637 4.094 -3.145 1 97.81 282 ASP B CA 1
ATOM 4889 C C . ASP B 1 282 ? -7.016 4.031 -2.492 1 97.81 282 ASP B C 1
ATOM 4891 O O . ASP B 1 282 ? -7.996 3.66 -3.139 1 97.81 282 ASP B O 1
ATOM 4895 N N . ILE B 1 283 ? -7.09 4.434 -1.3 1 98 283 ILE B N 1
ATOM 4896 C CA . ILE B 1 283 ? -8.297 4.316 -0.491 1 98 283 ILE B CA 1
ATOM 4897 C C . ILE B 1 283 ? -9.398 5.191 -1.085 1 98 283 ILE B C 1
ATOM 4899 O O . ILE B 1 283 ? -10.531 4.734 -1.275 1 98 283 ILE B O 1
ATOM 4903 N N . LEU B 1 284 ? -9.141 6.445 -1.373 1 98 284 LEU B N 1
ATOM 4904 C CA . LEU B 1 284 ? -10.164 7.336 -1.913 1 98 284 LEU B CA 1
ATOM 4905 C C . LEU B 1 284 ? -10.664 6.832 -3.264 1 98 284 LEU B C 1
ATOM 4907 O O . LEU B 1 284 ? -11.867 6.879 -3.539 1 98 284 LEU B O 1
ATOM 4911 N N . GLY B 1 285 ? -9.68 6.363 -4.074 1 98 285 GLY B N 1
ATOM 4912 C CA . GLY B 1 285 ? -10.086 5.75 -5.328 1 98 285 GLY B CA 1
ATOM 4913 C C . GLY B 1 285 ? -11.039 4.586 -5.137 1 98 285 GLY B C 1
ATOM 4914 O O . GLY B 1 285 ? -11.977 4.406 -5.922 1 98 285 GLY B O 1
ATOM 4915 N N . THR B 1 286 ? -10.812 3.814 -4.137 1 98.62 286 THR B N 1
ATOM 4916 C CA . THR B 1 286 ? -11.672 2.678 -3.842 1 98.62 286 THR B CA 1
ATOM 4917 C C . THR B 1 286 ? -13.07 3.148 -3.439 1 98.62 286 THR B C 1
ATOM 4919 O O . THR B 1 286 ? -14.07 2.547 -3.834 1 98.62 286 THR B O 1
ATOM 4922 N N . ILE B 1 287 ? -13.125 4.219 -2.646 1 98.19 287 ILE B N 1
ATOM 4923 C CA . ILE B 1 287 ? -14.406 4.777 -2.221 1 98.19 287 ILE B CA 1
ATOM 4924 C C . ILE B 1 287 ? -15.227 5.191 -3.441 1 98.19 287 ILE B C 1
ATOM 4926 O O . ILE B 1 287 ? -16.406 4.859 -3.547 1 98.19 287 ILE B O 1
ATOM 4930 N N . PHE B 1 288 ? -14.609 5.848 -4.363 1 97.94 288 PHE B N 1
ATOM 4931 C CA . PHE B 1 288 ? -15.297 6.293 -5.57 1 97.94 288 PHE B CA 1
ATOM 4932 C C . PHE B 1 288 ? -15.734 5.102 -6.418 1 97.94 288 PHE B C 1
ATOM 4934 O O . PHE B 1 288 ? -16.828 5.109 -6.996 1 97.94 288 PHE B O 1
ATOM 4941 N N . ALA B 1 289 ? -14.867 4.094 -6.504 1 98.62 289 ALA B N 1
ATOM 4942 C CA . ALA B 1 289 ? -15.203 2.885 -7.25 1 98.62 289 ALA B CA 1
ATOM 4943 C C . ALA B 1 289 ? -16.391 2.17 -6.617 1 98.62 289 ALA B C 1
ATOM 4945 O O . ALA B 1 289 ? -17.25 1.646 -7.328 1 98.62 289 ALA B O 1
ATOM 4946 N N . LEU B 1 290 ? -16.391 2.119 -5.285 1 98.56 290 LEU B N 1
ATOM 4947 C CA . LEU B 1 290 ? -17.516 1.496 -4.582 1 98.56 290 LEU B CA 1
ATOM 4948 C C . LEU B 1 290 ? -18.812 2.264 -4.824 1 98.56 290 LEU B C 1
ATOM 4950 O O . LEU B 1 290 ? -19.859 1.66 -5.023 1 98.56 290 LEU B O 1
ATOM 4954 N N . GLU B 1 291 ? -18.734 3.576 -4.781 1 97.19 291 GLU B N 1
ATOM 4955 C CA . GLU B 1 291 ? -19.906 4.375 -5.098 1 97.19 291 GLU B CA 1
ATOM 4956 C C . GLU B 1 291 ? -20.438 4.059 -6.492 1 97.19 291 GLU B C 1
ATOM 4958 O O . GLU B 1 291 ? -21.641 3.902 -6.688 1 97.19 291 GL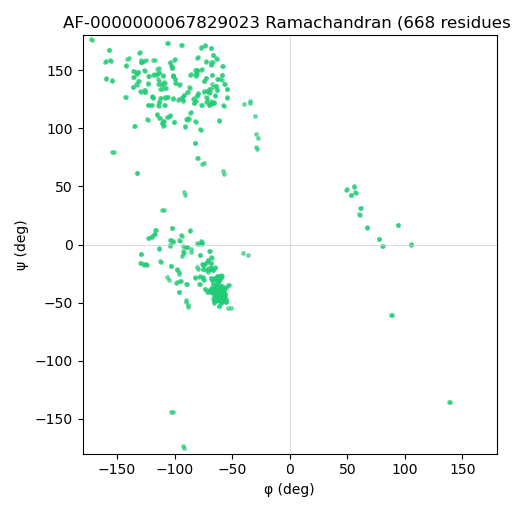U B O 1
ATOM 4963 N N . TYR B 1 292 ? -19.531 3.988 -7.402 1 97.38 292 TYR B N 1
ATOM 4964 C CA . TYR B 1 292 ? -19.906 3.654 -8.773 1 97.38 292 TYR B CA 1
ATOM 4965 C C . TYR B 1 292 ? -20.547 2.277 -8.844 1 97.38 292 TYR B C 1
ATOM 4967 O O . TYR B 1 292 ? -21.562 2.096 -9.531 1 97.38 292 TYR B O 1
ATOM 4975 N N . ALA B 1 293 ? -20 1.336 -8.125 1 97.88 293 ALA B N 1
ATOM 4976 C CA . ALA B 1 293 ? -20.547 -0.021 -8.078 1 97.88 293 ALA B CA 1
ATOM 4977 C C . ALA B 1 293 ? -21.969 -0.027 -7.527 1 97.88 293 ALA B C 1
ATOM 4979 O O . ALA B 1 293 ? -22.844 -0.704 -8.062 1 97.88 293 ALA B O 1
ATOM 4980 N N . ILE B 1 294 ? -22.141 0.721 -6.457 1 96.25 294 ILE B N 1
ATOM 4981 C CA . ILE B 1 294 ? -23.453 0.82 -5.828 1 96.25 294 ILE B CA 1
ATOM 4982 C C . ILE B 1 294 ? -24.469 1.378 -6.824 1 96.25 294 ILE B C 1
ATOM 4984 O O . ILE B 1 294 ? -25.578 0.849 -6.957 1 96.25 294 ILE B O 1
ATOM 4988 N N . ASP B 1 295 ? -24.078 2.414 -7.547 1 95.19 295 ASP B N 1
ATOM 4989 C CA . ASP B 1 295 ? -24.938 3.012 -8.555 1 95.19 295 ASP B CA 1
ATOM 4990 C C . ASP B 1 295 ? -25.281 2.008 -9.648 1 95.19 295 ASP B C 1
ATOM 4992 O O . ASP B 1 295 ? -26.438 1.942 -10.102 1 95.19 295 ASP B O 1
ATOM 4996 N N . LEU B 1 296 ? -24.328 1.265 -10.086 1 95.81 296 LEU B N 1
ATOM 4997 C CA . LEU B 1 296 ? -24.547 0.236 -11.094 1 95.81 296 LEU B CA 1
ATOM 4998 C C . LEU B 1 296 ? -25.578 -0.786 -10.617 1 95.81 296 LEU B C 1
ATOM 5000 O O . LEU B 1 296 ? -26.484 -1.163 -11.359 1 95.81 296 LEU B O 1
ATOM 5004 N N . LEU B 1 297 ? -25.422 -1.254 -9.391 1 94.44 297 LEU B N 1
ATOM 5005 C CA . LEU B 1 297 ? -26.297 -2.281 -8.828 1 94.44 297 LEU B CA 1
ATOM 5006 C C . LEU B 1 297 ? -27.719 -1.771 -8.695 1 94.44 297 LEU B C 1
ATOM 5008 O O . LEU B 1 297 ? -28.672 -2.525 -8.906 1 94.44 297 LEU B O 1
ATOM 5012 N N . HIS B 1 298 ? -27.875 -0.512 -8.406 1 92.25 298 HIS B N 1
ATOM 5013 C CA . HIS B 1 298 ? -29.188 0.082 -8.273 1 92.25 298 HIS B CA 1
ATOM 5014 C C . HIS B 1 298 ? -29.859 0.268 -9.633 1 92.25 298 HIS B C 1
ATOM 5016 O O . HIS B 1 298 ? -31.062 0.088 -9.773 1 92.25 298 HIS B O 1
ATOM 5022 N N . SER B 1 299 ? -29.062 0.633 -10.555 1 89.44 299 SER B N 1
ATOM 5023 C CA . SER B 1 299 ? -29.609 0.954 -11.867 1 89.44 299 SER B CA 1
ATOM 5024 C C . SER B 1 299 ? -29.844 -0.306 -12.695 1 89.44 299 SER B C 1
ATOM 5026 O O . SER B 1 299 ? -30.719 -0.333 -13.57 1 89.44 299 SER B O 1
ATOM 5028 N N . HIS B 1 300 ? -29.078 -1.296 -12.438 1 83.81 300 HIS B N 1
ATOM 5029 C CA . HIS B 1 300 ? -29.109 -2.562 -13.156 1 83.81 300 HIS B CA 1
ATOM 5030 C C . HIS B 1 300 ? -29.078 -2.34 -14.664 1 83.81 300 HIS B C 1
ATOM 5032 O O . HIS B 1 300 ? -29.875 -2.916 -15.406 1 83.81 300 HIS B O 1
ATOM 5038 N N . ASN B 1 301 ? -28.156 -1.502 -15.055 1 84.62 301 ASN B N 1
ATOM 5039 C CA . ASN B 1 301 ? -28.156 -1.115 -16.453 1 84.62 301 ASN B CA 1
ATOM 5040 C C . ASN B 1 301 ? -27.266 -2.021 -17.297 1 84.62 301 ASN B C 1
ATOM 5042 O O . ASN B 1 301 ? -26.75 -3.021 -16.797 1 84.62 301 ASN B O 1
ATOM 5046 N N . GLU B 1 302 ? -27.078 -1.737 -18.578 1 92.5 302 GLU B N 1
ATOM 5047 C CA . GLU B 1 302 ? -26.359 -2.537 -19.562 1 92.5 302 GLU B CA 1
ATOM 5048 C C . GLU B 1 302 ? -24.875 -2.639 -19.203 1 92.5 302 GLU B C 1
ATOM 5050 O O . GLU B 1 302 ? -24.234 -3.648 -19.5 1 92.5 302 GLU B O 1
ATOM 5055 N N . GLU B 1 303 ? -24.422 -1.677 -18.578 1 94.19 303 GLU B N 1
ATOM 5056 C CA . GLU B 1 303 ? -23.016 -1.685 -18.188 1 94.19 303 GLU B CA 1
ATOM 5057 C C . GLU B 1 303 ? -22.719 -2.795 -17.188 1 94.19 303 GLU B C 1
ATOM 5059 O O . GLU B 1 303 ? -21.719 -3.492 -17.297 1 94.19 303 GLU B O 1
ATOM 5064 N N . LEU B 1 304 ? -23.609 -2.918 -16.266 1 95.75 304 LEU B N 1
ATOM 5065 C CA . LEU B 1 304 ? -23.438 -3.967 -15.258 1 95.75 304 LEU B CA 1
ATOM 5066 C C . LEU B 1 304 ? -23.469 -5.348 -15.906 1 95.75 304 LEU B C 1
ATOM 5068 O O . LEU B 1 304 ? -22.609 -6.191 -15.617 1 95.75 304 LEU B O 1
ATOM 5072 N N . ASN B 1 305 ? -24.375 -5.543 -16.812 1 95.31 305 ASN B N 1
ATOM 5073 C CA . ASN B 1 305 ? -24.484 -6.809 -17.531 1 95.31 305 ASN B CA 1
ATOM 5074 C C . ASN B 1 305 ? -23.219 -7.098 -18.344 1 95.31 305 ASN B C 1
ATOM 5076 O O . ASN B 1 305 ? -22.766 -8.242 -18.422 1 95.31 305 ASN B O 1
ATOM 5080 N N . SER B 1 306 ? -22.734 -6.074 -18.953 1 97.44 306 SER B N 1
ATOM 5081 C CA . SER B 1 306 ? -21.516 -6.227 -19.734 1 97.44 306 SER B CA 1
ATOM 5082 C C . SER B 1 306 ? -20.359 -6.676 -18.844 1 97.44 306 SER B C 1
ATOM 5084 O O . SER B 1 306 ? -19.578 -7.555 -19.234 1 97.44 306 SER B O 1
ATOM 5086 N N . ILE B 1 307 ? -20.25 -6.113 -17.672 1 98.12 307 ILE B N 1
ATOM 5087 C CA . ILE B 1 307 ? -19.188 -6.477 -16.734 1 98.12 307 ILE B CA 1
ATOM 5088 C C . ILE B 1 307 ? -19.328 -7.949 -16.344 1 98.12 307 ILE B C 1
ATOM 5090 O O . ILE B 1 307 ? -18.328 -8.688 -16.344 1 98.12 307 ILE B O 1
ATOM 5094 N N . TYR B 1 308 ? -20.547 -8.391 -16.094 1 96.75 308 TYR B N 1
ATOM 5095 C CA . TYR B 1 308 ? -20.797 -9.773 -15.711 1 96.75 308 TYR B CA 1
ATOM 5096 C C . TYR B 1 308 ? -20.453 -10.734 -16.844 1 96.75 308 TYR B C 1
ATOM 5098 O O . TYR B 1 308 ? -19.906 -11.82 -16.609 1 96.75 308 TYR B O 1
ATOM 5106 N N . LEU B 1 309 ? -20.766 -10.297 -18.016 1 97.44 309 LEU B N 1
ATOM 5107 C CA . LEU B 1 309 ? -20.453 -11.125 -19.172 1 97.44 309 LEU B CA 1
ATOM 5108 C C . LEU B 1 309 ? -18.938 -11.297 -19.328 1 97.44 309 LEU B C 1
ATOM 5110 O O . LEU B 1 309 ? -18.469 -12.406 -19.578 1 97.44 309 LEU B O 1
ATOM 5114 N N . GLN B 1 310 ? -18.219 -10.227 -19.203 1 98.56 310 GLN B N 1
ATOM 5115 C CA . GLN B 1 310 ? -16.766 -10.289 -19.297 1 98.56 310 GLN B CA 1
ATOM 5116 C C . GLN B 1 310 ? -16.172 -11.125 -18.156 1 98.56 310 GLN B C 1
ATOM 5118 O O . GLN B 1 310 ? -15.188 -11.836 -18.344 1 98.56 310 GLN B O 1
ATOM 5123 N N . ALA B 1 311 ? -16.812 -11.008 -16.969 1 98.19 311 ALA B N 1
ATOM 5124 C CA . ALA B 1 311 ? -16.406 -11.828 -15.828 1 98.19 311 ALA B CA 1
ATOM 5125 C C . ALA B 1 311 ? -16.578 -13.312 -16.141 1 98.19 311 ALA B C 1
ATOM 5127 O O . ALA B 1 311 ? -15.711 -14.125 -15.797 1 98.19 311 ALA B O 1
ATOM 5128 N N . GLU B 1 312 ? -17.641 -13.633 -16.766 1 97 312 GLU B N 1
ATOM 5129 C CA . GLU B 1 312 ? -17.891 -15.023 -17.141 1 97 312 GLU B CA 1
ATOM 5130 C C . GLU B 1 312 ? -16.844 -15.547 -18.109 1 97 312 GLU B C 1
ATOM 5132 O O . GLU B 1 312 ? -16.328 -16.656 -17.938 1 97 312 GLU B O 1
ATOM 5137 N N . LYS B 1 313 ? -16.531 -14.734 -19.109 1 98.31 313 LYS B N 1
ATOM 5138 C CA . LYS B 1 313 ? -15.477 -15.109 -20.047 1 98.31 313 LYS B CA 1
ATOM 5139 C C . LYS B 1 313 ? -14.148 -15.32 -19.312 1 98.31 313 LYS B C 1
ATOM 5141 O O . LYS B 1 313 ? -13.422 -16.266 -19.609 1 98.31 313 LYS B O 1
ATOM 5146 N N . THR B 1 314 ? -13.906 -14.461 -18.375 1 98.56 314 THR B N 1
ATOM 5147 C CA . THR B 1 314 ? -12.664 -14.516 -17.609 1 98.56 314 THR B CA 1
ATOM 5148 C C . THR B 1 314 ? -12.555 -15.836 -16.859 1 98.56 314 THR B C 1
ATOM 5150 O O . THR B 1 314 ? -11.547 -16.547 -16.969 1 98.56 314 THR B O 1
ATOM 5153 N N . VAL B 1 315 ? -13.578 -16.188 -16.078 1 98.12 315 VAL B N 1
ATOM 5154 C CA . VAL B 1 315 ? -13.5 -17.297 -15.148 1 98.12 315 VAL B CA 1
ATOM 5155 C C . VAL B 1 315 ? -13.422 -18.609 -15.922 1 98.12 315 VAL B C 1
ATOM 5157 O O . VAL B 1 315 ? -12.789 -19.578 -15.469 1 98.12 315 VAL B O 1
ATOM 5160 N N . LYS B 1 316 ? -13.984 -18.672 -17.109 1 97.5 316 LYS B N 1
ATOM 5161 C CA . LYS B 1 316 ? -13.906 -19.859 -17.953 1 97.5 316 LYS B CA 1
ATOM 5162 C C . LYS B 1 316 ? -12.461 -20.156 -18.344 1 97.5 316 LYS B C 1
ATOM 5164 O O . LYS B 1 316 ? -12.039 -21.312 -18.375 1 97.5 316 LYS B O 1
ATOM 5169 N N . GLU B 1 317 ? -11.742 -19.125 -18.609 1 97.88 317 GLU B N 1
ATOM 5170 C CA . GLU B 1 317 ? -10.352 -19.281 -19 1 97.88 317 GLU B CA 1
ATOM 5171 C C . GLU B 1 317 ? -9.484 -19.734 -17.828 1 97.88 317 GLU B C 1
ATOM 5173 O O . GLU B 1 317 ? -8.414 -20.312 -18.031 1 97.88 317 GLU B O 1
ATOM 5178 N N . TYR B 1 318 ? -9.969 -19.531 -16.594 1 98.19 318 TYR B N 1
ATOM 5179 C CA . TYR B 1 318 ? -9.188 -19.875 -15.406 1 98.19 318 TYR B CA 1
ATOM 5180 C C . TYR B 1 318 ? -9.797 -21.062 -14.68 1 98.19 318 TYR B C 1
ATOM 5182 O O . TYR B 1 318 ? -9.648 -21.203 -13.469 1 98.19 318 TYR B O 1
ATOM 5190 N N . SER B 1 319 ? -10.438 -21.906 -15.422 1 97.94 319 SER B N 1
ATOM 5191 C CA . SER B 1 319 ? -11.016 -23.109 -14.852 1 97.94 319 SER B CA 1
ATOM 5192 C C . SER B 1 319 ? -9.938 -24.125 -14.492 1 97.94 319 SER B C 1
ATOM 5194 O O . SER B 1 319 ? -8.844 -24.109 -15.062 1 97.94 319 SER B O 1
ATOM 5196 N N . LEU B 1 320 ? -10.242 -25.031 -13.57 1 97.31 320 LEU B N 1
ATOM 5197 C CA . LEU B 1 320 ? -9.336 -26.125 -13.211 1 97.31 320 LEU B CA 1
ATOM 5198 C C . LEU B 1 320 ? -8.992 -26.969 -14.43 1 97.31 320 LEU B C 1
ATOM 5200 O O . LEU B 1 320 ? -7.859 -27.438 -14.57 1 97.31 320 LEU B O 1
ATOM 5204 N N . ASN B 1 321 ? -9.977 -27.141 -15.281 1 97.25 321 ASN B N 1
ATOM 5205 C CA . ASN B 1 321 ? -9.727 -27.906 -16.5 1 97.25 321 ASN B CA 1
ATOM 5206 C C . ASN B 1 321 ? -8.641 -27.281 -17.344 1 97.25 321 ASN B C 1
ATOM 5208 O O . ASN B 1 321 ? -7.727 -27.969 -17.812 1 97.25 321 ASN B O 1
ATOM 5212 N N . ASN B 1 322 ? -8.773 -25.984 -17.547 1 97.94 322 ASN B N 1
ATOM 5213 C CA . ASN B 1 322 ? -7.746 -25.281 -18.312 1 97.94 322 ASN B CA 1
ATOM 5214 C C . ASN B 1 322 ? -6.395 -25.328 -17.609 1 97.94 322 ASN B C 1
ATOM 5216 O O . ASN B 1 322 ? -5.355 -25.453 -18.25 1 97.94 322 ASN B O 1
ATOM 5220 N N . HIS B 1 323 ? -6.422 -25.25 -16.312 1 98.19 323 HIS B N 1
ATOM 5221 C CA . HIS B 1 323 ? -5.203 -25.344 -15.508 1 98.19 323 HIS B CA 1
ATOM 5222 C C . HIS B 1 323 ? -4.547 -26.719 -15.68 1 98.19 323 HIS B C 1
ATOM 5224 O O . HIS B 1 323 ? -3.338 -26.797 -15.906 1 98.19 323 HIS B O 1
ATOM 5230 N N . TYR B 1 324 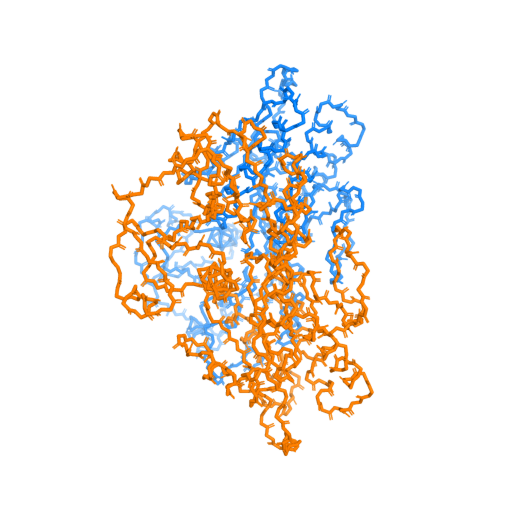? -5.328 -27.766 -15.617 1 98.25 324 TYR B N 1
ATOM 5231 C CA . TYR B 1 324 ? -4.809 -29.125 -15.766 1 98.25 324 TYR B CA 1
ATOM 5232 C C . TYR B 1 324 ? -4.195 -29.312 -17.156 1 98.25 324 TYR B C 1
ATOM 5234 O O . TYR B 1 324 ? -3.115 -29.891 -17.281 1 98.25 324 TYR B O 1
ATOM 5242 N N . ASN B 1 325 ? -4.879 -28.766 -18.109 1 98.44 325 ASN B N 1
ATOM 5243 C CA . ASN B 1 325 ? -4.348 -28.844 -19.469 1 98.44 325 ASN B CA 1
ATOM 5244 C C . ASN B 1 325 ? -3.016 -28.125 -19.594 1 98.44 325 ASN B C 1
ATOM 5246 O O . ASN B 1 325 ? -2.086 -28.625 -20.234 1 98.44 325 ASN B O 1
ATOM 5250 N N . ALA B 1 326 ? -2.939 -26.984 -19.016 1 98.56 326 ALA B N 1
ATOM 5251 C CA . ALA B 1 326 ? -1.71 -26.203 -19.062 1 98.56 326 ALA B CA 1
ATOM 5252 C C . ALA B 1 326 ? -0.569 -26.922 -18.359 1 98.56 326 ALA B C 1
ATOM 5254 O O . ALA B 1 326 ? 0.571 -26.906 -18.812 1 98.56 326 ALA B O 1
ATOM 5255 N N . VAL B 1 327 ? -0.904 -27.531 -17.203 1 98.56 327 VAL B N 1
ATOM 5256 C CA . VAL B 1 327 ? 0.088 -28.312 -16.453 1 98.56 327 VAL B CA 1
ATOM 5257 C C . VAL B 1 327 ? 0.61 -29.453 -17.328 1 98.56 327 VAL B C 1
ATOM 5259 O O . VAL B 1 327 ? 1.822 -29.625 -17.469 1 98.56 327 VAL B O 1
ATOM 5262 N N . SER B 1 328 ? -0.287 -30.188 -17.906 1 98.38 328 SER B N 1
ATOM 5263 C CA . SER B 1 328 ? 0.088 -31.328 -18.75 1 98.38 328 SER B CA 1
ATOM 5264 C C . SER B 1 328 ? 0.973 -30.891 -19.906 1 98.38 328 SER B C 1
ATOM 5266 O O . SER B 1 328 ? 2.016 -31.5 -20.156 1 98.38 328 SER B O 1
ATOM 5268 N N . ASN B 1 329 ? 0.548 -29.828 -20.531 1 98.19 329 ASN B N 1
ATOM 5269 C CA . ASN B 1 329 ? 1.293 -29.328 -21.688 1 98.19 329 ASN B CA 1
ATOM 5270 C C . ASN B 1 329 ? 2.693 -28.875 -21.297 1 98.19 329 ASN B C 1
ATOM 5272 O O . ASN B 1 329 ? 3.67 -29.188 -21.969 1 98.19 329 ASN B O 1
ATOM 5276 N N . LEU B 1 330 ? 2.75 -28.109 -20.219 1 98.31 330 LEU B N 1
ATOM 5277 C CA . LEU B 1 330 ? 4.035 -27.594 -19.766 1 98.31 330 LEU B CA 1
ATOM 5278 C C . LEU B 1 330 ? 4.98 -28.719 -19.391 1 98.31 330 LEU B C 1
ATOM 5280 O O . LEU B 1 330 ? 6.16 -28.703 -19.75 1 98.31 330 LEU B O 1
ATOM 5284 N N . TRP B 1 331 ? 4.539 -29.734 -18.672 1 97.62 331 TRP B N 1
ATOM 5285 C CA . TRP B 1 331 ? 5.367 -30.844 -18.234 1 97.62 331 TRP B CA 1
ATOM 5286 C C . TRP B 1 331 ? 5.805 -31.703 -19.406 1 97.62 331 TRP B C 1
ATOM 5288 O O . TRP B 1 331 ? 6.957 -32.125 -19.484 1 97.62 331 TRP B O 1
ATOM 5298 N N . GLU B 1 332 ? 4.93 -31.938 -20.359 1 96.38 332 GLU B N 1
ATOM 5299 C CA . GLU B 1 332 ? 5.242 -32.75 -21.531 1 96.38 332 GLU B CA 1
ATOM 5300 C C . GLU B 1 332 ? 6.301 -32.062 -22.406 1 96.38 332 GLU B C 1
ATOM 5302 O O . GLU B 1 332 ? 7.219 -32.719 -22.906 1 96.38 332 GLU B O 1
ATOM 5307 N N . GLN B 1 333 ? 6.156 -30.812 -22.5 1 96.38 333 GLN B N 1
ATOM 5308 C CA . GLN B 1 333 ? 7.023 -30.062 -23.406 1 96.38 333 GLN B CA 1
ATOM 5309 C C . GLN B 1 333 ? 8.398 -29.828 -22.781 1 96.38 333 GLN B C 1
ATOM 5311 O O . GLN B 1 333 ? 9.414 -29.828 -23.484 1 96.38 333 GLN B O 1
ATOM 5316 N N . HIS B 1 334 ? 8.398 -29.656 -21.422 1 94.56 334 HIS B N 1
ATOM 5317 C CA . HIS B 1 334 ? 9.641 -29.109 -20.875 1 94.56 334 HIS B CA 1
ATOM 5318 C C . HIS B 1 334 ? 10.219 -30.016 -19.797 1 94.56 334 HIS B C 1
ATOM 5320 O O . HIS B 1 334 ? 11.398 -29.891 -19.453 1 94.56 334 HIS B O 1
ATOM 5326 N N . PHE B 1 335 ? 9.438 -30.922 -19.25 1 92.38 335 PHE B N 1
ATOM 5327 C CA . PHE B 1 335 ? 9.93 -31.609 -18.047 1 92.38 335 PHE B CA 1
ATOM 5328 C C . PHE B 1 335 ? 9.812 -33.125 -18.203 1 92.38 335 PHE B C 1
ATOM 5330 O O . PHE B 1 335 ? 10.234 -33.875 -17.312 1 92.38 335 PHE B O 1
ATOM 5337 N N . ILE B 1 336 ? 9.141 -33.562 -19.281 1 83.38 336 ILE B N 1
ATOM 5338 C CA . ILE B 1 336 ? 9.047 -35 -19.578 1 83.38 336 ILE B CA 1
ATOM 5339 C C . ILE B 1 336 ? 9.695 -35.281 -20.938 1 83.38 336 ILE B C 1
ATOM 5341 O O . ILE B 1 336 ? 9.648 -34.438 -21.844 1 83.38 336 ILE B O 1
#

Nearest PDB structures (foldseek):
  2r4t-assembly1_A  TM=6.443E-01  e=3.680E-09  unclassified
  3cx4-assembly1_A  TM=6.904E-01  e=4.517E-08  Escherichia coli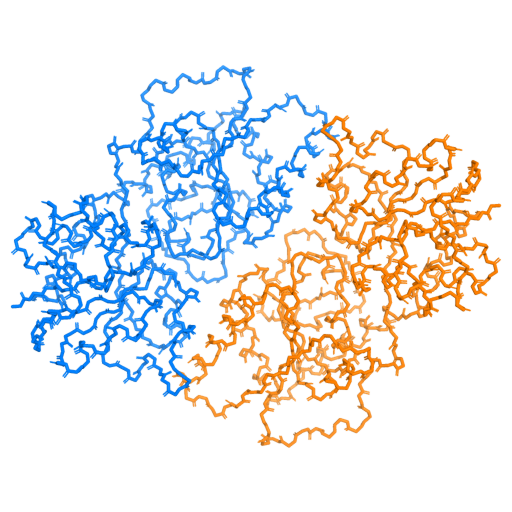
  2r68-assembly1_A  TM=4.816E-01  e=4.961E-09  Halothermothrix orenii H 168
  6gne-assembly1_A  TM=5.903E-01  e=6.089E-08  Arabidopsis thaliana
  6v9s-assembly1_A  TM=6.232E-01  e=2.171E-04  Homo sapiens

InterPro domains:
  IPR001296 Glycosyl transferase, family 1 [PF00534] (201-244)

Sequence (672 aa):
MATFFFFPPLPSITGGMYVILTIAKHLHTIGHKSTLVFREYSPYIDSITPQIPTTHWDKLTLSKDDVWVVPEGWPMALIPGLRSQSRCVVYVQNWAYLHGKLPDNASWEQLPVTMIAVSNPVAFFIKETTGINAHILRPGINLNIFHVPTCKSFKSQNRPIRIAWMPRKNKALAHQIQQSIKAKLSSCNSSTSLEWIEIHKKTPEEVSACLKTSDIFLATGFPEGCPLPPLEALACGCLVVGFGGFGGWDYMRQALPNGYTPWWPLENLPWGGNGLYVADADILGTIFALEYAIDLLHSHNEELNSIYLQAEKTVKEYSLNNHYNAVSNLWEQHFIMATFFFFPPLPSITGGMYVILTIAKHLHTIGHKSTLVFREYSPYIDSITPQIPTTHWDKLTLSKDDVWVVPEGWPMALIPGLRSQSRCVVYVQNWAYLHGKLPDNASWEQLPVTMIAVSNPVAFFIKETTGINAHILRPGINLNIFHVPTCKSFKSQNRPIRIAWMPRKNKALAHQIQQSIKAKLSSCNSSTSLEWIEIHKKTPEEVSACLKTSDIFLATGFPEGCPLPPLEALACGCLVVGFGGFGGWDYMRQALPNGYTPWWPLENLPWGGNGLYVADADILGTIFALEYAIDLLHSHNEELNSIYLQAEKTVKEYSLNNHYNAVSNLWEQHFI

Foldseek 3Di:
DAEEEEQDDDQDQDPVNVQVLLLQLLCVVVPGHGEYEYADDDPCCVVSCVRHHYDYPVPDDDAQQYEYEYEQQCVVSCVRCVVRNHAYEYEYFFLVRNPVPDDPPDAPLVDNYAYEAQFPLSQVSCCVPRVHRHHYFHAFDALVQQAADPPLVLPPLPDAAEEEEECPAPVVLVVLLVVVLVVVCVVVVHPHHYHYHYDYPDDSNRLRVSLLNHAAYEDQDALGQDDCSVLSSLRSNHAYAEECNRNNLRQAAALPVVADDDPDDGDDDPAHHQHHYHYHSPSVSRSVRVVVSVVCSSVVDPSSVNNSVRSVVRNVCRHSVVSSVSSVVCCVVPSD/DAEEEEQDDDQDQDPVNVQVLLLQLLCVVVPGHGEYEYADDDPCCVVSCVRHHYDYPVPDDDAQQYEYEYEQQCVVSCVNCVVRNHAYEYEYFFLVRNPVPDDPPDAPLVDNYAYEAQFPLSQVSCCVPRVHRHHYFHAFDALVQQAADPPLVLDDLPDAAEEEEECPAPVVLVVLLVVVLVVVCVVVVHPHHYHYHYDYPDDSNRLRVSLLNHAEYEDQDALGQDDCSVLSSLRSNHAYAEECNRNNLRQAAALPVVADDDPDDGDDDPAHHQHHYHYHSPSVSRSVRVVVSVVCSSVVDPSSVNNSVRSVVRNVCRHSVVSSVSSVVCCVVPSD

pLDDT: mean 94.64, std 7.31, range [49.25, 98.94]

Organism: Lawsonia intracellularis (strain PHE/MN1-00) (NCBI:txid363253)

Radius of gyration: 27.45 Å; Cα contacts (8 Å, |Δi|>4): 1313; chains: 2; bounding box: 69×78×60 Å